Protein AF-A0AA36IZY3-F1 (afdb_monomer)

pLDDT: mean 86.75, std 18.52, range [27.98, 98.81]

Foldseek 3Di:
DDDDDDDDDDDDDDDDDDDDDDDDDDPDDDDDDDPDDDDPDPDPDDDDPPPDDPDPDPDDDQFDWDWAFAFWEQDWGQAQAWKWKFDPVWIDIGGDDRDIDRNYCVRVNYRDPPDTMTMIYTDRDPPQPDWDWWFFWFAQDKGFELAWKWKFDPVDTDIDDDPDSGDIDGRYCVSPYRDPPQRLIGMIYTDRCPDPQVLQFFLLGDPDRDDFLWFLVVLVVCLPVDPLSVLLNLLLVLLQDPCPVPDFAFDPLADDSVLSRLLRTKHWRPLCVVLCVVQDDPSAHAEEEFEEDEADEAPDLLLLLLLLALVQCQLAHPAAYEYEYQGTGRYPSQRCVVRVRYIYMYGHQRRSNHDADRQLCQLSRVSNVRYQKYWYDYSNKHFFHPLNVLRVLQVVQADLVQLAWAFAADLDAPVRQQLDQDVPAGQHPVRHRFCLSVQADDPNDGDFQAHQGDLGTIHGSSNSSLSSVLSSQQNSQGWDPDDDSGHIDRSVSQRHSSSSSRSSCRVVNNRAYAHAAEAEALCVCVVQLVDFQDDDLDDPDDDSHDADVPHRNQTGKYFPTMYGPNSRSVSSVVSSVSSSVCVVVVGTYARIDGNSDHDVDPVRVCVVVVRRDHDD

Secondary structure (DSSP, 8-state):
-----------------------PPP-------------------PPPPP--PPPPPPPPPPPPEEEEEEEETTSEE--SS-EEEEETTEEEEE---SS-EE-SHHHH--SSTTS--EEEEEEE----TT-EEEEEEETTSEEE-SS-EEEEETTEEEEE--SSTT-EEE-SGGG--SSTT-TT-EEEEEE-TTSGGGGGB-GGGSSSPPPPSB-HHHHHHHTTT-HHHHHHHHHHHHHH-S--TTSPPPPTTPPPHHHHHHHT-EEE-GGGHHHHHHH-BTTBEEEEEEEEE----TTSHHHHHHHHHHHHHHHH-SS-EEEEE-SSB--TT--TTT-TTEEEEEEPPPPTTS---GGGHHHHHHHHS-EEEEEEE-TT-EE-TTTTHHHHHHHHH-SSSS-S-BPBBPSS-TTTSTTS--TT-PBPTTSSB-GGGGGTEETTEE--SS--B-S--EEEGGGHHHHHHHHHHHHTT-EEPPBTTBPPEEGGG--SHHHHHHHHHHHTT----B-EEEESSGGGHHHHHHS-SS-----SS--SS--BTTTBTT---EEEEEES----HHHHHHHHHHHHHHHHTT----SEEETTEEESSHHHHHHH-TT--SB-

Radius of gyration: 32.07 Å; Cα contacts (8 Å, |Δi|>4): 1177; chains: 1; bounding box: 118×61×109 Å

Organism: NCBI:txid2562239

Mean predicted aligned error: 10.32 Å

Nearest PDB structures (foldseek):
  2y7a-assembly1_A  TM=5.358E-01  e=1.241E-04  Homo sapiens
  6ts2-assembly1_A  TM=5.346E-01  e=2.634E-03  Thermochaetoides thermophila DSM 1495
  5vcm-assembly1_A  TM=4.327E-01  e=1.084E-02  Homo sapiens
  5vcm-assembly2_B  TM=4.424E-01  e=1.908E-02  Homo sapiens
  4g09-assembly1_A-2  TM=2.928E-01  e=1.866E+00  Brucella suis 1330

Solvent-accessible surface area (backbone atoms only — not comparable to full-atom values): 34831 Å² total; per-residue (Å²): 133,88,85,86,90,84,89,81,88,88,79,90,91,88,87,88,81,88,83,89,79,92,75,84,80,81,85,77,82,77,75,90,78,82,78,78,79,75,81,80,74,82,77,79,80,73,78,79,77,80,85,72,77,77,75,79,78,77,77,81,77,78,64,64,71,45,75,43,88,58,24,52,60,76,36,66,28,84,36,89,32,37,36,34,40,23,42,101,92,40,69,48,79,41,78,57,53,101,60,68,42,63,32,34,50,90,77,70,48,68,77,48,82,97,56,85,37,35,28,24,24,35,39,74,45,78,67,67,86,70,60,42,76,24,57,28,22,50,60,77,31,51,27,74,42,80,48,54,33,34,39,22,43,101,88,38,72,38,83,45,81,62,98,38,71,86,31,70,39,74,30,41,64,88,79,57,67,66,52,80,94,54,83,37,33,28,27,29,29,38,41,48,77,85,41,80,68,43,77,46,41,30,51,52,41,46,93,81,48,73,83,59,74,34,32,54,67,60,36,60,76,34,25,87,78,41,74,57,35,33,29,48,26,62,12,45,41,74,34,56,46,88,71,66,87,88,57,74,69,66,33,98,71,35,62,53,58,68,57,36,31,50,60,50,28,26,26,70,35,78,82,20,51,69,38,42,66,72,65,39,54,99,78,30,32,72,52,30,38,38,28,43,44,58,53,30,47,58,91,35,73,62,32,46,15,33,45,42,23,58,50,25,36,70,73,35,37,96,54,36,38,38,38,31,32,37,24,27,42,69,32,71,85,72,37,38,85,83,35,71,46,41,33,45,31,21,27,46,57,79,63,45,92,51,94,71,58,72,59,50,43,52,49,46,32,66,68,63,64,38,46,44,27,36,39,43,43,62,44,35,22,34,49,29,72,66,40,60,54,54,55,60,50,26,58,74,65,32,36,85,94,38,36,52,60,35,26,21,45,41,63,70,50,77,88,71,41,43,68,46,68,46,102,82,54,16,43,39,94,84,72,46,82,29,70,70,46,62,33,41,33,56,97,77,47,67,71,68,56,58,72,69,36,39,77,48,35,29,26,27,33,54,18,34,36,50,46,28,50,56,50,37,36,34,49,27,24,19,58,47,69,64,50,101,87,25,54,62,42,54,39,56,65,47,70,46,43,41,55,46,54,45,54,47,37,43,76,70,62,41,68,71,41,30,28,25,36,57,37,72,39,54,71,60,50,52,60,51,72,73,40,66,62,68,94,60,74,70,59,88,72,80,64,87,35,66,62,34,83,85,74,29,63,86,21,54,44,40,27,57,27,26,29,26,72,29,74,48,40,71,60,46,48,52,51,51,52,51,49,54,52,30,53,76,69,66,46,49,38,38,47,31,36,48,95,43,30,67,25,76,41,43,66,60,42,37,74,80,42,73,79,60,75,54,48,106

Structure (mmCIF, N/CA/C/O backbone):
data_AF-A0AA36IZY3-F1
#
_entry.id   AF-A0AA36IZY3-F1
#
loop_
_atom_site.group_PDB
_atom_site.id
_atom_site.type_symbol
_atom_site.label_atom_id
_atom_site.label_alt_id
_atom_site.label_comp_id
_atom_site.label_asym_id
_atom_site.label_entity_id
_atom_site.label_seq_id
_atom_site.pdbx_PDB_ins_code
_atom_site.Cartn_x
_atom_site.Cartn_y
_atom_site.Cartn_z
_atom_site.occupancy
_atom_site.B_iso_or_equiv
_atom_site.auth_seq_id
_atom_site.auth_comp_id
_atom_site.auth_asym_id
_atom_site.auth_atom_id
_atom_site.pdbx_PDB_model_num
ATOM 1 N N . MET A 1 1 ? -37.570 -17.753 52.631 1.00 32.56 1 MET A N 1
ATOM 2 C CA . MET A 1 1 ? -38.985 -18.133 52.827 1.00 32.56 1 MET A CA 1
ATOM 3 C C . MET A 1 1 ? -39.736 -17.759 51.558 1.00 32.56 1 MET A C 1
ATOM 5 O O . MET A 1 1 ? -39.626 -16.605 51.187 1.00 32.56 1 MET A O 1
ATOM 9 N N . HIS A 1 2 ? -40.329 -18.775 50.909 1.00 34.66 2 HIS A N 1
ATOM 10 C CA . HIS A 1 2 ? -41.300 -18.849 49.785 1.00 34.66 2 HIS A CA 1
ATOM 11 C C . HIS A 1 2 ? -41.412 -17.683 48.776 1.00 34.66 2 HIS A C 1
ATOM 13 O O . HIS A 1 2 ? -41.509 -16.536 49.172 1.00 34.66 2 HIS A O 1
ATOM 19 N N . GLY A 1 3 ? -41.505 -17.882 47.460 1.00 31.50 3 GLY A N 1
ATOM 20 C CA . GLY A 1 3 ? -41.723 -19.072 46.635 1.00 31.50 3 GLY A CA 1
ATOM 21 C C . GLY A 1 3 ? -41.635 -18.679 45.148 1.00 31.50 3 GLY A C 1
ATOM 22 O O . GLY A 1 3 ? -41.708 -17.499 44.813 1.00 31.50 3 GLY A O 1
ATOM 23 N N . ALA A 1 4 ? -41.387 -19.679 44.304 1.00 38.06 4 ALA A N 1
ATOM 24 C CA . ALA A 1 4 ? -41.045 -19.594 42.886 1.00 38.06 4 ALA A CA 1
ATOM 25 C C . ALA A 1 4 ? -42.257 -19.839 41.956 1.00 38.06 4 ALA A C 1
ATOM 27 O O . ALA A 1 4 ? -43.365 -20.030 42.445 1.00 38.06 4 ALA A O 1
ATOM 28 N N . GLU A 1 5 ? -41.955 -19.923 40.648 1.00 40.19 5 GLU A N 1
ATOM 29 C CA . GLU A 1 5 ? -42.791 -20.208 39.455 1.00 40.19 5 GLU A CA 1
ATOM 30 C C . GLU A 1 5 ? -43.293 -18.946 38.729 1.00 40.19 5 GLU A C 1
ATOM 32 O O . GLU A 1 5 ? -43.917 -18.082 39.325 1.00 40.19 5 GLU A O 1
ATOM 37 N N . GLY A 1 6 ? -43.073 -18.719 37.431 1.00 30.42 6 GLY A N 1
ATOM 38 C CA . GLY A 1 6 ? -42.429 -19.466 36.347 1.00 30.42 6 GLY A CA 1
ATOM 39 C C . GLY A 1 6 ? -42.952 -18.887 35.022 1.00 30.42 6 GLY A C 1
ATOM 40 O O . GLY A 1 6 ? -44.122 -18.531 34.968 1.00 30.42 6 GLY A O 1
ATOM 41 N N . LEU A 1 7 ? -42.133 -18.754 33.969 1.00 28.80 7 LEU A N 1
ATOM 42 C CA . LEU A 1 7 ? -42.633 -18.637 32.586 1.00 28.80 7 LEU A CA 1
ATOM 43 C C . LEU A 1 7 ? -41.506 -18.806 31.557 1.00 28.80 7 LEU A C 1
ATOM 45 O O . LEU A 1 7 ? -40.655 -17.939 31.370 1.00 28.80 7 LEU A O 1
ATOM 49 N N . ALA A 1 8 ? -41.555 -19.950 30.881 1.00 32.12 8 ALA A N 1
ATOM 50 C CA . ALA A 1 8 ? -40.883 -20.261 29.631 1.00 32.12 8 ALA A CA 1
ATOM 51 C C . ALA A 1 8 ? -41.954 -20.700 28.611 1.00 32.12 8 ALA A C 1
ATOM 53 O O . ALA A 1 8 ? -42.973 -21.264 29.002 1.00 32.12 8 ALA A O 1
ATOM 54 N N . LEU A 1 9 ? -41.655 -20.485 27.324 1.00 29.56 9 LEU A N 1
ATOM 55 C CA . LEU A 1 9 ? -42.367 -20.914 26.107 1.00 29.56 9 LEU A CA 1
ATOM 56 C C . LEU A 1 9 ? -43.697 -20.222 25.744 1.00 29.56 9 LEU A C 1
ATOM 58 O O . LEU A 1 9 ? -44.742 -20.471 26.336 1.00 29.56 9 LEU A O 1
ATOM 62 N N . LEU A 1 10 ? -43.686 -19.531 24.597 1.00 27.98 10 LEU A N 1
ATOM 63 C CA . LEU A 1 10 ? -44.820 -19.545 23.672 1.00 27.98 10 LEU A CA 1
ATOM 64 C C . LEU A 1 10 ? -44.314 -19.622 22.222 1.00 27.98 10 LEU A C 1
ATOM 66 O O . LEU A 1 10 ? -43.782 -18.661 21.674 1.00 27.98 10 LEU A O 1
ATOM 70 N N . ALA A 1 11 ? -44.485 -20.802 21.630 1.00 30.34 11 ALA A N 1
ATOM 71 C CA . ALA A 1 11 ? -44.342 -21.081 20.210 1.00 30.34 11 ALA A CA 1
ATOM 72 C C . ALA A 1 11 ? -45.729 -21.387 19.614 1.00 30.34 11 ALA A C 1
ATOM 74 O O . ALA A 1 11 ? -46.577 -21.964 20.290 1.00 30.34 11 ALA A O 1
ATOM 75 N N . LEU A 1 12 ? -45.884 -21.042 18.331 1.00 29.19 12 LEU A N 1
ATOM 76 C CA . LEU A 1 12 ? -46.854 -21.543 17.344 1.00 29.19 12 LEU A CA 1
ATOM 77 C C . LEU A 1 12 ? -48.366 -21.425 17.630 1.00 29.19 12 LEU A C 1
ATOM 79 O O . LEU A 1 12 ? -48.932 -22.192 18.402 1.00 29.19 12 LEU A O 1
ATOM 83 N N . LYS A 1 13 ? -49.049 -20.605 16.812 1.00 28.83 13 LYS A N 1
ATOM 84 C CA . LYS A 1 13 ? -50.426 -20.838 16.321 1.00 28.83 13 LYS A CA 1
ATOM 85 C C . LYS A 1 13 ? -50.735 -19.948 15.108 1.00 28.83 13 LYS A C 1
ATOM 87 O O . LYS A 1 13 ? -51.066 -18.795 15.323 1.00 28.83 13 LYS A O 1
ATOM 92 N N . ILE A 1 14 ? -50.666 -20.502 13.893 1.00 31.72 14 ILE A N 1
ATOM 93 C CA . ILE A 1 14 ? -51.612 -20.402 12.747 1.00 31.72 14 ILE A CA 1
ATOM 94 C C . ILE A 1 14 ? -51.189 -21.582 11.842 1.00 31.72 14 ILE A C 1
ATOM 96 O O . ILE A 1 14 ? -50.009 -21.697 11.548 1.00 31.72 14 ILE A O 1
ATOM 100 N N . GLY A 1 15 ? -51.969 -22.567 11.406 1.00 29.05 15 GLY A N 1
ATOM 101 C CA . GLY A 1 15 ? -53.407 -22.767 11.282 1.00 29.05 15 GLY A CA 1
ATOM 102 C C . GLY A 1 15 ? -53.588 -23.580 9.992 1.00 29.05 15 GLY A C 1
ATOM 103 O O . GLY A 1 15 ? -53.583 -23.007 8.910 1.00 29.05 15 GLY A O 1
ATOM 104 N N . LEU A 1 16 ? -53.646 -24.912 10.105 1.00 30.42 16 LEU A N 1
ATOM 105 C CA . LEU A 1 16 ? -53.791 -25.863 8.996 1.00 30.42 16 LEU A CA 1
ATOM 106 C C . LEU A 1 16 ? -55.208 -26.454 9.010 1.00 30.42 16 LEU A C 1
ATOM 108 O O . LEU A 1 16 ? -55.591 -27.037 10.022 1.00 30.42 16 LEU A O 1
ATOM 112 N N . ALA A 1 17 ? -55.937 -26.339 7.895 1.00 31.00 17 ALA A N 1
ATOM 113 C CA . ALA A 1 17 ? -56.941 -27.298 7.399 1.00 31.00 17 ALA A CA 1
ATOM 114 C C . ALA A 1 17 ? -57.463 -26.801 6.028 1.00 31.00 17 ALA A C 1
ATOM 116 O O . ALA A 1 17 ? -58.086 -25.748 5.973 1.00 31.00 17 ALA A O 1
ATOM 117 N N . LEU A 1 18 ? -57.049 -27.430 4.911 1.00 34.44 18 LEU A N 1
ATOM 118 C CA . LEU A 1 18 ? -57.791 -28.480 4.156 1.00 34.44 18 LEU A CA 1
ATOM 119 C C . LEU A 1 18 ? -58.788 -27.830 3.156 1.00 34.44 18 LEU A C 1
ATOM 121 O O . LEU A 1 18 ? -59.586 -27.009 3.573 1.00 34.44 18 LEU A O 1
ATOM 125 N N . LEU A 1 19 ? -58.842 -28.086 1.839 1.00 33.34 19 LEU A N 1
ATOM 126 C CA . LEU A 1 19 ? -58.593 -29.278 1.016 1.00 33.34 19 LEU A CA 1
ATOM 127 C C . LEU A 1 19 ? -58.606 -28.904 -0.491 1.00 33.34 19 LEU A C 1
ATOM 129 O O . LEU A 1 19 ? -59.381 -28.045 -0.889 1.00 33.34 19 LEU A O 1
ATOM 133 N N . LEU A 1 20 ? -57.846 -29.674 -1.284 1.00 36.09 20 LEU A N 1
ATOM 134 C CA . LEU A 1 20 ? -58.087 -30.106 -2.679 1.00 36.09 20 LEU A CA 1
ATOM 135 C C . LEU A 1 20 ? -58.171 -29.061 -3.809 1.00 36.09 20 LEU A C 1
ATOM 137 O O . LEU A 1 20 ? -59.083 -28.247 -3.885 1.00 36.09 20 LEU A O 1
ATOM 141 N N . GLY A 1 21 ? -57.283 -29.225 -4.792 1.00 29.73 21 GLY A N 1
ATOM 142 C CA . GLY A 1 21 ? -57.390 -28.579 -6.097 1.00 29.73 21 GLY A CA 1
ATOM 143 C C . GLY A 1 21 ? -56.198 -28.902 -6.987 1.00 29.73 21 GLY A C 1
ATOM 144 O O . GLY A 1 21 ? -55.242 -28.137 -7.044 1.00 29.73 21 GLY A O 1
ATOM 145 N N . GLU A 1 22 ? -56.252 -30.056 -7.653 1.00 43.94 22 GLU A N 1
ATOM 146 C CA . GLU A 1 22 ? -55.430 -30.351 -8.827 1.00 43.94 22 GLU A CA 1
ATOM 147 C C . GLU A 1 22 ? -55.641 -29.267 -9.896 1.00 43.94 22 GLU A C 1
ATOM 149 O O . GLU A 1 22 ? -56.772 -28.868 -10.172 1.00 43.94 22 GLU A O 1
ATOM 154 N N . GLY A 1 23 ? -54.560 -28.798 -10.517 1.00 32.47 23 GLY A N 1
ATOM 155 C CA . GLY A 1 23 ? -54.645 -27.828 -11.604 1.00 32.47 23 GLY A CA 1
ATOM 156 C C . GLY A 1 23 ? -53.273 -27.465 -12.151 1.00 32.47 23 GLY A C 1
ATOM 157 O O . GLY A 1 23 ? -52.650 -26.507 -11.704 1.00 32.47 23 GLY A O 1
ATOM 158 N N . SER A 1 24 ? -52.792 -28.246 -13.119 1.00 41.31 24 SER A N 1
ATOM 159 C CA . SER A 1 24 ? -51.629 -27.899 -13.938 1.00 41.31 24 SER A CA 1
ATOM 160 C C . SER A 1 24 ? -51.824 -26.537 -14.620 1.00 41.31 24 SER A C 1
ATOM 162 O O . SER A 1 24 ? -52.890 -26.310 -15.198 1.00 41.31 24 SER A O 1
ATOM 164 N N . PRO A 1 25 ? -50.816 -25.648 -14.649 1.00 45.28 25 PRO A N 1
ATOM 165 C CA . PRO A 1 25 ? -50.883 -24.472 -15.500 1.00 45.28 25 PRO A CA 1
ATOM 166 C C . PRO A 1 25 ? -50.635 -24.859 -16.973 1.00 45.28 25 PRO A C 1
ATOM 168 O O . PRO A 1 25 ? -49.872 -25.789 -17.261 1.00 45.28 25 PRO A O 1
ATOM 171 N N . PRO A 1 26 ? -51.289 -24.172 -17.925 1.00 42.06 26 PRO A N 1
ATOM 172 C CA . PRO A 1 26 ? -51.249 -24.529 -19.333 1.00 42.06 26 PRO A CA 1
ATOM 173 C C . PRO A 1 26 ? -49.890 -24.198 -19.955 1.00 42.06 26 PRO A C 1
ATOM 175 O O . PRO A 1 26 ? -49.364 -23.097 -19.807 1.00 42.06 26 PRO A O 1
ATOM 178 N N . ARG A 1 27 ? -49.368 -25.153 -20.734 1.00 39.00 27 ARG A N 1
ATOM 179 C CA . ARG A 1 27 ? -48.356 -24.908 -21.767 1.00 39.00 27 ARG A CA 1
ATOM 180 C C . ARG A 1 27 ? -48.914 -23.889 -22.759 1.00 39.00 27 ARG A C 1
ATOM 182 O O . ARG A 1 27 ? -49.730 -24.236 -23.613 1.00 39.00 27 ARG A O 1
ATOM 189 N N . THR A 1 28 ? -48.447 -22.653 -22.678 1.00 36.59 28 THR A N 1
ATOM 190 C CA . THR A 1 28 ? -48.550 -21.703 -23.780 1.00 36.59 28 THR A CA 1
ATOM 191 C C . THR A 1 28 ? -47.592 -22.146 -24.883 1.00 36.59 28 THR A C 1
ATOM 193 O O . THR A 1 28 ? -46.373 -22.147 -24.726 1.00 36.59 28 THR A O 1
ATOM 196 N N . ARG A 1 29 ? -48.173 -22.581 -26.008 1.00 42.25 29 ARG A N 1
ATOM 197 C CA . ARG A 1 29 ? -47.490 -22.663 -27.301 1.00 42.25 29 ARG A CA 1
ATOM 198 C C . ARG A 1 29 ? -47.092 -21.243 -27.692 1.00 42.25 29 ARG A C 1
ATOM 200 O O . ARG A 1 29 ? -47.966 -20.438 -28.004 1.00 42.25 29 ARG A O 1
ATOM 207 N N . LEU A 1 30 ? -45.798 -20.953 -27.656 1.00 38.41 30 LEU A N 1
ATOM 208 C CA . LEU A 1 30 ? -45.226 -19.879 -28.456 1.00 38.41 30 LEU A CA 1
ATOM 209 C C . LEU A 1 30 ? -45.060 -20.419 -29.873 1.00 38.41 30 LEU A C 1
ATOM 211 O O . LEU A 1 30 ? -44.587 -21.539 -30.064 1.00 38.41 30 LEU A O 1
ATOM 215 N N . GLY A 1 31 ? -45.604 -19.649 -30.810 1.00 35.44 31 GLY A N 1
ATOM 216 C CA . GLY A 1 31 ? -45.728 -19.999 -32.208 1.00 35.44 31 GLY A CA 1
ATOM 217 C C . GLY A 1 31 ? -44.387 -20.117 -32.910 1.00 35.44 31 GLY A C 1
ATOM 218 O O . GLY A 1 31 ? -43.380 -19.538 -32.505 1.00 35.44 31 GLY A O 1
ATOM 219 N N . ASP A 1 32 ? -44.448 -20.889 -33.982 1.00 38.97 32 ASP A N 1
ATOM 220 C CA . ASP A 1 32 ? -43.452 -20.997 -35.026 1.00 38.97 32 ASP A CA 1
ATOM 221 C C . ASP A 1 32 ? -43.170 -19.606 -35.624 1.00 38.97 32 ASP A C 1
ATOM 223 O O . ASP A 1 32 ? -43.957 -19.088 -36.415 1.00 38.97 32 ASP A O 1
ATOM 227 N N . GLU A 1 33 ? -42.047 -18.993 -35.242 1.00 37.97 33 GLU A N 1
ATOM 228 C CA . GLU A 1 33 ? -41.393 -17.974 -36.064 1.00 37.97 33 GLU A CA 1
ATOM 229 C C . GLU A 1 33 ? -40.323 -18.654 -36.917 1.00 37.97 33 GLU A C 1
ATOM 231 O O . GLU A 1 33 ? -39.234 -19.036 -36.485 1.00 37.97 33 GLU A O 1
ATOM 236 N N . GLU A 1 34 ? -40.723 -18.840 -38.165 1.00 36.78 34 GLU A N 1
ATOM 237 C CA . GLU A 1 34 ? -39.957 -19.290 -39.308 1.00 36.78 34 GLU A CA 1
ATOM 238 C C . GLU A 1 34 ? -38.817 -18.290 -39.589 1.00 36.78 34 GLU A C 1
ATOM 240 O O . GLU A 1 34 ? -38.981 -17.291 -40.288 1.00 36.78 34 GLU A O 1
ATOM 245 N N . PHE A 1 35 ? -37.631 -18.536 -39.023 1.00 34.84 35 PHE A N 1
ATOM 246 C CA . PHE A 1 35 ? -36.419 -17.818 -39.417 1.00 34.84 35 PHE A CA 1
ATOM 247 C C . PHE A 1 35 ? -35.995 -18.270 -40.818 1.00 34.84 35 PHE A C 1
ATOM 249 O O . PHE A 1 35 ? -35.335 -19.294 -41.004 1.00 34.84 35 PHE A O 1
ATOM 256 N N . ALA A 1 36 ? -36.368 -17.469 -41.816 1.00 34.91 36 ALA A N 1
ATOM 257 C CA . ALA A 1 36 ? -35.835 -17.545 -43.164 1.00 34.91 36 ALA A CA 1
ATOM 258 C C . ALA A 1 36 ? -34.303 -17.385 -43.131 1.00 34.91 36 ALA A C 1
ATOM 260 O O . ALA A 1 36 ? -33.762 -16.313 -42.857 1.00 34.91 36 ALA A O 1
ATOM 261 N N . ILE A 1 37 ? -33.598 -18.477 -43.425 1.00 37.56 37 ILE A N 1
ATOM 262 C CA . ILE A 1 37 ? -32.154 -18.490 -43.654 1.00 37.56 37 ILE A CA 1
ATOM 263 C C . ILE A 1 37 ? -31.890 -17.735 -44.960 1.00 37.56 37 ILE A C 1
ATOM 265 O O . ILE A 1 37 ? -32.163 -18.234 -46.052 1.00 37.56 37 ILE A O 1
ATOM 269 N N . ALA A 1 38 ? -31.354 -16.521 -44.849 1.00 36.66 38 ALA A N 1
ATOM 270 C CA . ALA A 1 38 ? -30.839 -15.778 -45.989 1.00 36.66 38 ALA A CA 1
ATOM 271 C C . ALA A 1 38 ? -29.682 -16.560 -46.655 1.00 36.66 38 ALA A C 1
ATOM 273 O O . ALA A 1 38 ? -28.821 -17.104 -45.953 1.00 36.66 38 ALA A O 1
ATOM 274 N N . PRO A 1 39 ? -29.620 -16.626 -47.997 1.00 38.97 39 PRO A N 1
ATOM 275 C CA . PRO A 1 39 ? -28.558 -17.338 -48.691 1.00 38.97 39 PRO A CA 1
ATOM 276 C C . PRO A 1 39 ? -27.207 -16.659 -48.439 1.00 38.97 39 PRO A C 1
ATOM 278 O O . PRO A 1 39 ? -27.032 -15.462 -48.666 1.00 38.97 39 PRO A O 1
ATOM 281 N N . ARG A 1 40 ? -26.232 -17.457 -47.984 1.00 38.50 40 ARG A N 1
ATOM 282 C CA . ARG A 1 40 ? -24.811 -17.095 -47.920 1.00 38.50 40 ARG A CA 1
ATOM 283 C C . ARG A 1 40 ? -24.369 -16.564 -49.286 1.00 38.50 40 ARG A C 1
ATOM 285 O O . ARG A 1 40 ? -24.248 -17.330 -50.240 1.00 38.50 40 ARG A O 1
ATOM 292 N N . ALA A 1 41 ? -24.092 -15.265 -49.358 1.00 39.41 41 ALA A N 1
ATOM 293 C CA . ALA A 1 41 ? -23.400 -14.671 -50.489 1.00 39.41 41 ALA A CA 1
ATOM 294 C C . ALA A 1 41 ? -22.027 -15.345 -50.642 1.00 39.41 41 ALA A C 1
ATOM 296 O O . ALA A 1 41 ? -21.236 -15.405 -49.696 1.00 39.41 41 ALA A O 1
ATOM 297 N N . ALA A 1 42 ? -21.772 -15.885 -51.834 1.00 42.44 42 ALA A N 1
ATOM 298 C CA . ALA A 1 42 ? -20.493 -16.458 -52.211 1.00 42.44 42 ALA A CA 1
ATOM 299 C C . ALA A 1 42 ? -19.402 -15.389 -52.069 1.00 42.44 42 ALA A C 1
ATOM 301 O O . ALA A 1 42 ? -19.410 -14.361 -52.746 1.00 42.44 42 ALA A O 1
ATOM 302 N N . ARG A 1 43 ? -18.474 -15.633 -51.142 1.00 40.19 43 ARG A N 1
ATOM 303 C CA . ARG A 1 43 ? -17.297 -14.800 -50.915 1.00 40.19 43 ARG A CA 1
ATOM 304 C C . ARG A 1 43 ? -16.392 -14.964 -52.136 1.00 40.19 43 ARG A C 1
ATOM 306 O O . ARG A 1 43 ? -15.826 -16.036 -52.337 1.00 40.19 43 ARG A O 1
ATOM 313 N N . ALA A 1 44 ? -16.306 -13.925 -52.962 1.00 43.47 44 ALA A N 1
ATOM 314 C CA . ALA A 1 44 ? -15.347 -13.859 -54.053 1.00 43.47 44 ALA A CA 1
ATOM 315 C C . ALA A 1 44 ? -13.935 -14.049 -53.480 1.00 43.47 44 ALA A C 1
ATOM 317 O O . ALA A 1 44 ? -13.510 -13.324 -52.579 1.00 43.47 44 ALA A O 1
ATOM 318 N N . THR A 1 45 ? -13.242 -15.070 -53.972 1.00 43.81 45 THR A N 1
ATOM 319 C CA . THR A 1 45 ? -11.834 -15.341 -53.693 1.00 43.81 45 THR A CA 1
ATOM 320 C C . THR A 1 45 ? -11.000 -14.161 -54.173 1.00 43.81 45 THR A C 1
ATOM 322 O O . THR A 1 45 ? -10.925 -13.899 -55.373 1.00 43.81 45 THR A O 1
ATOM 325 N N . ALA A 1 46 ? -10.400 -13.441 -53.225 1.00 44.88 46 ALA A N 1
ATOM 326 C CA . ALA A 1 46 ? -9.372 -12.456 -53.517 1.00 44.88 46 ALA A CA 1
ATOM 327 C C . ALA A 1 46 ? -8.172 -13.155 -54.190 1.00 44.88 46 ALA A C 1
ATOM 329 O O . ALA A 1 46 ? -7.845 -14.284 -53.806 1.00 44.88 46 ALA A O 1
ATOM 330 N N . PRO A 1 47 ? -7.533 -12.525 -55.191 1.00 52.72 47 PRO A N 1
ATOM 331 C CA . PRO A 1 47 ? -6.330 -13.060 -55.813 1.00 52.72 47 PRO A CA 1
ATOM 332 C C . PRO A 1 47 ? -5.227 -13.224 -54.764 1.00 52.72 47 PRO A C 1
ATOM 334 O O . PRO A 1 47 ? -5.069 -12.383 -53.876 1.00 52.72 47 PRO A O 1
ATOM 337 N N . ALA A 1 48 ? -4.501 -14.339 -54.858 1.00 47.41 48 ALA A N 1
ATOM 338 C CA . ALA A 1 48 ? -3.361 -14.625 -54.002 1.00 47.41 48 ALA A CA 1
ATOM 339 C C . ALA A 1 48 ? -2.346 -13.469 -54.096 1.00 47.41 48 ALA A C 1
ATOM 341 O O . ALA A 1 48 ? -2.035 -13.048 -55.212 1.00 47.41 48 ALA A O 1
ATOM 342 N N . PRO A 1 49 ? -1.856 -12.933 -52.964 1.00 50.91 49 PRO A N 1
ATOM 343 C CA . PRO A 1 49 ? -0.804 -11.929 -52.987 1.00 50.91 49 PRO A CA 1
ATOM 344 C C . PRO A 1 49 ? 0.455 -12.546 -53.598 1.00 50.91 49 PRO A C 1
ATOM 346 O O . PRO A 1 49 ? 0.867 -13.638 -53.200 1.00 50.91 49 PRO A O 1
ATOM 349 N N . ASP A 1 50 ? 1.039 -11.846 -54.571 1.00 50.44 50 ASP A N 1
ATOM 350 C CA . ASP A 1 50 ? 2.336 -12.190 -55.143 1.00 50.44 50 ASP A CA 1
ATOM 351 C C . ASP A 1 50 ? 3.352 -12.388 -54.011 1.00 50.44 50 ASP A C 1
ATOM 353 O O . ASP A 1 50 ? 3.527 -11.528 -53.142 1.00 50.44 50 ASP A O 1
ATOM 357 N N . LEU A 1 51 ? 3.995 -13.557 -54.010 1.00 44.88 51 LEU A N 1
ATOM 358 C CA . LEU A 1 51 ? 5.089 -13.892 -53.109 1.00 44.88 51 LEU A CA 1
ATOM 359 C C . LEU A 1 51 ? 6.275 -12.981 -53.439 1.00 44.88 51 LEU A C 1
ATOM 361 O O . LEU A 1 51 ? 7.092 -13.288 -54.304 1.00 44.88 51 LEU A O 1
ATOM 365 N N . VAL A 1 52 ? 6.349 -11.838 -52.760 1.00 53.59 52 VAL A N 1
ATOM 366 C CA . VAL A 1 52 ? 7.545 -10.998 -52.731 1.00 53.59 52 VAL A CA 1
ATOM 367 C C . VAL A 1 52 ? 8.629 -11.794 -52.007 1.00 53.59 52 VAL A C 1
ATOM 369 O O . VAL A 1 52 ? 8.472 -12.123 -50.830 1.00 53.59 52 VAL A O 1
ATOM 372 N N . GLU A 1 53 ? 9.704 -12.139 -52.720 1.00 54.62 53 GLU A N 1
ATOM 373 C CA . GLU A 1 53 ? 10.898 -12.742 -52.123 1.00 54.62 53 GLU A CA 1
ATOM 374 C C . GLU A 1 53 ? 11.355 -11.890 -50.925 1.00 54.62 53 GLU A C 1
ATOM 376 O O . GLU A 1 53 ? 11.509 -10.670 -51.067 1.00 54.62 53 GLU A O 1
ATOM 381 N N . PRO A 1 54 ? 11.550 -12.491 -49.736 1.00 55.53 54 PRO A N 1
ATOM 382 C CA . PRO A 1 54 ? 12.004 -11.755 -48.570 1.00 55.53 54 PRO A CA 1
ATOM 383 C C . PRO A 1 54 ? 13.365 -11.129 -48.873 1.00 55.53 54 PRO A C 1
ATOM 385 O O . PRO A 1 54 ? 14.286 -11.803 -49.337 1.00 55.53 54 PRO A O 1
ATOM 388 N N . ALA A 1 55 ? 13.481 -9.825 -48.611 1.00 58.66 55 ALA A N 1
ATOM 389 C CA . ALA A 1 55 ? 14.744 -9.112 -48.723 1.00 58.66 55 ALA A CA 1
ATOM 390 C C . ALA A 1 55 ? 15.840 -9.867 -47.941 1.00 58.66 55 ALA A C 1
ATOM 392 O O . ALA A 1 55 ? 15.559 -10.370 -46.847 1.00 58.66 55 ALA A O 1
ATOM 393 N N . PRO A 1 56 ? 17.072 -9.967 -48.478 1.00 62.53 56 PRO A N 1
ATOM 394 C CA . PRO A 1 56 ? 18.162 -10.661 -47.807 1.00 62.53 56 PRO A CA 1
ATOM 395 C C . PRO A 1 56 ? 18.345 -10.088 -46.401 1.00 62.53 56 PRO A C 1
ATOM 397 O O . PRO A 1 56 ? 18.390 -8.868 -46.224 1.00 62.53 56 PRO A O 1
ATOM 400 N N . ALA A 1 57 ? 18.410 -10.979 -45.408 1.00 53.34 57 ALA A N 1
ATOM 401 C CA . ALA A 1 57 ? 18.588 -10.596 -44.017 1.00 53.34 57 ALA A CA 1
ATOM 402 C C . ALA A 1 57 ? 19.804 -9.657 -43.894 1.00 53.34 57 ALA A C 1
ATOM 404 O O . ALA A 1 57 ? 20.850 -9.943 -44.489 1.00 53.34 57 ALA A O 1
ATOM 405 N N . PRO A 1 58 ? 19.685 -8.530 -43.168 1.00 59.94 58 PRO A N 1
ATOM 406 C CA . PRO A 1 58 ? 20.813 -7.637 -42.954 1.00 59.94 58 PRO A CA 1
ATOM 407 C C . PRO A 1 58 ? 21.969 -8.425 -42.330 1.00 59.94 58 PRO A C 1
ATOM 409 O O . PRO A 1 58 ? 21.754 -9.259 -41.449 1.00 59.94 58 PRO A O 1
ATOM 412 N N . ALA A 1 59 ? 23.189 -8.176 -42.813 1.00 56.78 59 ALA A N 1
ATOM 413 C CA . ALA A 1 59 ? 24.388 -8.798 -42.265 1.00 56.78 59 ALA A CA 1
ATOM 414 C C . ALA A 1 59 ? 24.428 -8.589 -40.736 1.00 56.78 59 ALA A C 1
ATOM 416 O O . ALA A 1 59 ? 24.105 -7.486 -40.280 1.00 56.78 59 ALA A O 1
ATOM 417 N N . PRO A 1 60 ? 24.788 -9.619 -39.945 1.00 62.97 60 PRO A N 1
ATOM 418 C CA . PRO A 1 60 ? 24.794 -9.519 -38.492 1.00 62.97 60 PRO A CA 1
ATOM 419 C C . PRO A 1 60 ? 25.689 -8.354 -38.064 1.00 62.97 60 PRO A C 1
ATOM 421 O O . PRO A 1 60 ? 26.850 -8.265 -38.469 1.00 62.97 60 PRO A O 1
ATOM 424 N N . ALA A 1 61 ? 25.130 -7.434 -37.280 1.00 62.91 61 ALA A N 1
ATOM 425 C CA . ALA A 1 61 ? 25.898 -6.347 -36.693 1.00 62.91 61 ALA A CA 1
ATOM 426 C C . ALA A 1 61 ? 26.996 -6.945 -35.798 1.00 62.91 61 ALA A C 1
ATOM 428 O O . ALA A 1 61 ? 26.722 -7.846 -35.005 1.00 62.91 61 ALA A O 1
ATOM 429 N N . LEU A 1 62 ? 28.236 -6.468 -35.944 1.00 69.00 62 LEU A N 1
ATOM 430 C CA . LEU A 1 62 ? 29.357 -6.893 -35.102 1.00 69.00 62 LEU A CA 1
ATOM 431 C C . LEU A 1 62 ? 29.019 -6.637 -33.627 1.00 69.00 62 LEU A C 1
ATOM 433 O O . LEU A 1 62 ? 28.530 -5.557 -33.287 1.00 69.00 62 LEU A O 1
ATOM 437 N N . ALA A 1 63 ? 29.271 -7.627 -32.766 1.00 69.75 63 ALA A N 1
ATOM 438 C CA . ALA A 1 63 ? 29.017 -7.505 -31.337 1.00 69.75 63 ALA A CA 1
ATOM 439 C C . ALA A 1 63 ? 29.825 -6.328 -30.741 1.00 69.75 63 ALA A C 1
ATOM 441 O O . ALA A 1 63 ? 30.996 -6.156 -31.094 1.00 69.75 63 ALA A O 1
ATOM 442 N N . PRO A 1 64 ? 29.230 -5.496 -29.867 1.00 76.31 64 PRO A N 1
ATOM 443 C CA . PRO A 1 64 ? 29.952 -4.480 -29.117 1.00 76.31 64 PRO A CA 1
ATOM 444 C C . PRO A 1 64 ? 31.055 -5.126 -28.272 1.00 76.31 64 PRO A C 1
ATOM 446 O O . PRO A 1 64 ? 30.840 -6.115 -27.573 1.00 76.31 64 PRO A O 1
ATOM 449 N N . LEU A 1 65 ? 32.243 -4.538 -28.344 1.00 86.81 65 LEU A N 1
ATOM 450 C CA . LEU A 1 65 ? 33.428 -4.979 -27.618 1.00 86.81 65 LEU A CA 1
ATOM 451 C C . LEU A 1 65 ? 33.518 -4.216 -26.289 1.00 86.81 65 LEU A C 1
ATOM 453 O O . LEU A 1 65 ? 33.302 -2.999 -26.263 1.00 86.81 65 LEU A O 1
ATOM 457 N N . THR A 1 66 ? 33.835 -4.904 -25.190 1.00 90.56 66 THR A N 1
ATOM 458 C CA . THR A 1 66 ? 34.135 -4.261 -23.897 1.00 90.56 66 THR A CA 1
ATOM 459 C C . THR A 1 66 ? 35.492 -4.708 -23.373 1.00 90.56 66 THR A C 1
ATOM 461 O O . THR A 1 66 ? 36.029 -5.728 -23.794 1.00 90.56 66 THR A O 1
ATOM 464 N N . TRP A 1 67 ? 36.066 -3.902 -22.480 1.00 94.69 67 TRP A N 1
ATOM 465 C CA . TRP A 1 67 ? 37.340 -4.196 -21.836 1.00 94.69 67 TRP A CA 1
ATOM 466 C C . TRP A 1 67 ? 37.083 -4.794 -20.454 1.00 94.69 67 TRP A C 1
ATOM 468 O O . TRP A 1 67 ? 36.491 -4.123 -19.606 1.00 94.69 67 TRP A O 1
ATOM 478 N N . GLN A 1 68 ? 37.511 -6.035 -20.231 1.00 93.44 68 GLN A N 1
ATOM 479 C CA . GLN A 1 68 ? 37.400 -6.718 -18.942 1.00 93.44 68 GLN A CA 1
ATOM 480 C C . GLN A 1 68 ? 38.761 -6.847 -18.270 1.00 93.44 68 GLN A C 1
ATOM 482 O O . GLN A 1 68 ? 39.749 -7.166 -18.930 1.00 93.44 68 GLN A O 1
ATOM 487 N N . LEU A 1 69 ? 38.811 -6.624 -16.951 1.00 95.81 69 LEU A N 1
ATOM 488 C CA . LEU A 1 69 ? 40.016 -6.857 -16.156 1.00 95.81 69 LEU A CA 1
ATOM 489 C C . LEU A 1 69 ? 40.452 -8.312 -16.292 1.00 95.81 69 LEU A C 1
ATOM 491 O O . LEU A 1 69 ? 39.721 -9.221 -15.914 1.00 95.81 69 LEU A O 1
ATOM 495 N N . CYS A 1 70 ? 41.667 -8.500 -16.788 1.00 96.56 70 CYS A N 1
ATOM 496 C CA . CYS A 1 70 ? 42.241 -9.814 -17.007 1.00 96.56 70 CYS A CA 1
ATOM 497 C C . CYS A 1 70 ? 43.322 -10.134 -15.973 1.00 96.56 70 CYS A C 1
ATOM 499 O O . CYS A 1 70 ? 43.326 -11.221 -15.402 1.00 96.56 70 CYS A O 1
ATOM 501 N N . ALA A 1 71 ? 44.228 -9.187 -15.703 1.00 97.25 71 ALA A N 1
ATOM 502 C CA . ALA A 1 71 ? 45.311 -9.395 -14.746 1.00 97.25 71 ALA A CA 1
ATOM 503 C C . ALA A 1 71 ? 45.829 -8.079 -14.144 1.00 97.25 71 ALA A C 1
ATOM 505 O O . ALA A 1 71 ? 45.861 -7.037 -14.809 1.00 97.25 71 ALA A O 1
ATOM 506 N N . GLU A 1 72 ? 46.276 -8.141 -12.890 1.00 97.62 72 GLU A N 1
ATOM 507 C CA . GLU A 1 72 ? 46.977 -7.039 -12.227 1.00 97.62 72 GLU A CA 1
ATOM 508 C C . GLU A 1 72 ? 48.440 -6.938 -12.697 1.00 97.62 72 GLU A C 1
ATOM 510 O O . GLU A 1 72 ? 48.975 -7.802 -13.398 1.00 97.62 72 GLU A O 1
ATOM 515 N N . GLN A 1 73 ? 49.120 -5.862 -12.304 1.00 96.81 73 GLN A N 1
ATOM 516 C CA . GLN A 1 73 ? 50.536 -5.678 -12.598 1.00 96.81 73 GLN A CA 1
ATOM 517 C C . GLN A 1 73 ? 51.396 -6.849 -12.077 1.00 96.81 73 GLN A C 1
ATOM 519 O O . GLN A 1 73 ? 51.243 -7.301 -10.945 1.00 96.81 73 GLN A O 1
ATOM 524 N N . PHE A 1 74 ? 52.347 -7.292 -12.904 1.00 97.12 74 PHE A N 1
ATOM 525 C CA . PHE A 1 74 ? 53.235 -8.452 -12.727 1.00 97.12 74 PHE A CA 1
ATOM 526 C C . PHE A 1 74 ? 52.568 -9.832 -12.811 1.00 97.12 74 PHE A C 1
ATOM 528 O O . PHE A 1 74 ? 53.209 -10.837 -12.501 1.00 97.12 74 PHE A O 1
ATOM 535 N N . GLN A 1 75 ? 51.314 -9.905 -13.248 1.00 98.00 75 GLN A N 1
ATOM 536 C CA . GLN A 1 75 ? 50.641 -11.166 -13.563 1.00 98.00 75 GLN A CA 1
ATOM 537 C C . GLN A 1 75 ? 50.661 -11.440 -15.074 1.00 98.00 75 GLN A C 1
ATOM 539 O O . GLN A 1 75 ? 51.214 -10.664 -15.855 1.00 98.00 75 GLN A O 1
ATOM 544 N N . SER A 1 76 ? 50.090 -12.568 -15.494 1.00 97.44 76 SER A N 1
ATOM 545 C CA . SER A 1 76 ? 49.938 -12.908 -16.907 1.00 97.44 76 SER A CA 1
ATOM 546 C C . SER A 1 76 ? 48.465 -12.952 -17.293 1.00 97.44 76 SER A C 1
ATOM 548 O O . SER A 1 76 ? 47.636 -13.382 -16.496 1.00 97.44 76 SER A O 1
ATOM 550 N N . CYS A 1 77 ? 48.158 -12.490 -18.501 1.00 96.88 77 CYS A N 1
ATOM 551 C CA . CYS A 1 77 ? 46.809 -12.331 -19.013 1.00 96.88 77 CYS A CA 1
ATOM 552 C C . CYS A 1 77 ? 46.633 -13.060 -20.352 1.00 96.88 77 CYS A C 1
ATOM 554 O O . CYS A 1 77 ? 47.382 -12.813 -21.297 1.00 96.88 77 CYS A O 1
ATOM 556 N N . GLU A 1 78 ? 45.629 -13.925 -20.462 1.00 96.50 78 GLU A N 1
ATOM 557 C CA . GLU A 1 78 ? 45.285 -14.622 -21.704 1.00 96.50 78 GLU A CA 1
ATOM 558 C C . GLU A 1 78 ? 44.111 -13.911 -22.392 1.00 96.50 78 GLU A C 1
ATOM 560 O O . GLU A 1 78 ? 42.982 -13.990 -21.921 1.00 96.50 78 GLU A O 1
ATOM 565 N N . CYS A 1 79 ? 44.373 -13.214 -23.507 1.00 92.94 79 CYS A N 1
ATOM 566 C CA . CYS A 1 79 ? 43.340 -12.524 -24.290 1.00 92.94 79 CYS A CA 1
ATOM 567 C C . CYS A 1 79 ? 43.186 -13.150 -25.676 1.00 92.94 79 CYS A C 1
ATOM 569 O O . CYS A 1 79 ? 44.154 -13.215 -26.434 1.00 92.94 79 CYS A O 1
ATOM 571 N N . ALA A 1 80 ? 41.956 -13.511 -26.048 1.00 90.94 80 ALA A N 1
ATOM 572 C CA . ALA A 1 80 ? 41.626 -13.876 -27.428 1.00 90.94 80 ALA A CA 1
ATOM 573 C C . ALA A 1 80 ? 41.479 -12.644 -28.347 1.00 90.94 80 ALA A C 1
ATOM 575 O O . ALA A 1 80 ? 41.724 -12.737 -29.550 1.00 90.94 80 ALA A O 1
ATOM 576 N N . GLY A 1 81 ? 41.077 -11.496 -27.787 1.00 91.69 81 GLY A N 1
ATOM 577 C CA . GLY A 1 81 ? 40.964 -10.215 -28.487 1.00 91.69 81 GLY A CA 1
ATOM 578 C C . GLY A 1 81 ? 42.156 -9.285 -28.255 1.00 91.69 81 GLY A C 1
ATOM 579 O O . GLY A 1 81 ? 43.244 -9.714 -27.859 1.00 91.69 81 GLY A O 1
ATOM 580 N N . ARG A 1 82 ? 41.966 -7.987 -28.530 1.00 96.44 82 ARG A N 1
ATOM 581 C CA . ARG A 1 82 ? 42.977 -6.964 -28.220 1.00 96.44 82 ARG A CA 1
ATOM 582 C C . ARG A 1 82 ? 43.191 -6.901 -26.711 1.00 96.44 82 ARG A C 1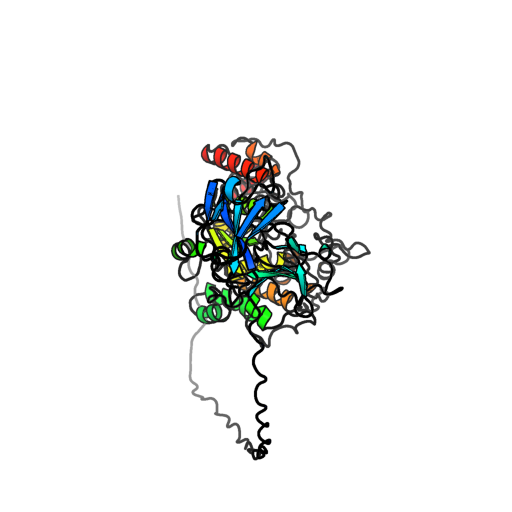
ATOM 584 O O . ARG A 1 82 ? 42.306 -7.239 -25.938 1.00 96.44 82 ARG A O 1
ATOM 591 N N . MET A 1 83 ? 44.354 -6.444 -26.274 1.00 97.31 83 MET A N 1
ATOM 592 C CA . MET A 1 83 ? 44.650 -6.223 -24.856 1.00 97.31 83 MET A CA 1
ATOM 593 C C . MET A 1 83 ? 44.965 -4.747 -24.644 1.00 97.31 83 MET A C 1
ATOM 595 O O . MET A 1 83 ? 45.572 -4.125 -25.513 1.00 97.31 83 MET A O 1
ATOM 599 N N . ARG A 1 84 ? 44.567 -4.159 -23.516 1.00 97.88 84 ARG A N 1
ATOM 600 C CA . ARG A 1 84 ? 45.030 -2.828 -23.121 1.00 97.88 84 ARG A CA 1
ATOM 601 C C . ARG A 1 84 ? 45.701 -2.847 -21.757 1.00 97.88 84 ARG A C 1
ATOM 603 O O . ARG A 1 84 ? 45.231 -3.503 -20.838 1.00 97.88 84 ARG A O 1
ATOM 610 N N . TRP A 1 85 ? 46.785 -2.094 -21.633 1.00 98.06 85 TRP A N 1
ATOM 611 C CA . TRP A 1 85 ? 47.621 -2.004 -20.438 1.00 98.06 85 TRP A CA 1
ATOM 612 C C . TRP A 1 85 ? 47.699 -0.555 -19.968 1.00 98.06 85 TRP A C 1
ATOM 614 O O . TRP A 1 85 ? 48.005 0.332 -20.770 1.00 98.06 85 TRP A O 1
ATOM 624 N N . GLY A 1 86 ? 47.411 -0.293 -18.693 1.00 97.62 86 GLY A N 1
ATOM 625 C CA . GLY A 1 86 ? 47.484 1.060 -18.142 1.00 97.62 86 GLY A CA 1
ATOM 626 C C . GLY A 1 86 ? 46.564 1.309 -16.953 1.00 97.62 86 GLY A C 1
ATOM 627 O O . GLY A 1 86 ? 46.315 0.408 -16.156 1.00 97.62 86 GLY A O 1
ATOM 628 N N . THR A 1 87 ? 46.095 2.547 -16.827 1.00 96.06 87 THR A N 1
ATOM 629 C CA . THR A 1 87 ? 45.155 3.001 -15.789 1.00 96.06 87 THR A CA 1
ATOM 630 C C . THR A 1 87 ? 43.912 3.611 -16.444 1.00 96.06 87 THR A C 1
ATOM 632 O O . THR A 1 87 ? 43.967 3.953 -17.629 1.00 96.06 87 THR A O 1
ATOM 635 N N . PRO A 1 88 ? 42.801 3.832 -15.709 1.00 93.50 88 PRO A N 1
ATOM 636 C CA . PRO A 1 88 ? 41.583 4.422 -16.273 1.00 93.50 88 PRO A CA 1
ATOM 637 C C . PRO A 1 88 ? 41.784 5.755 -17.013 1.00 93.50 88 PRO A C 1
ATOM 639 O O . PRO A 1 88 ? 40.983 6.104 -17.878 1.00 93.50 88 PR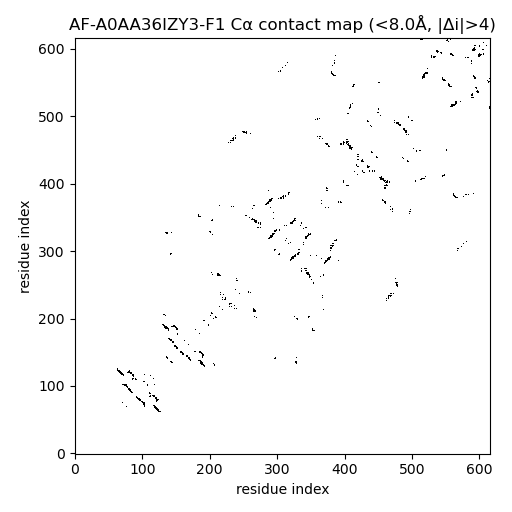O A O 1
ATOM 642 N N . SER A 1 89 ? 42.846 6.504 -16.693 1.00 93.94 89 SER A N 1
ATOM 643 C CA . SER A 1 89 ? 43.192 7.768 -17.351 1.00 93.94 89 SER A CA 1
ATOM 644 C C . SER A 1 89 ? 44.067 7.596 -18.599 1.00 93.94 89 SER A C 1
ATOM 646 O O . SER A 1 89 ? 44.127 8.516 -19.420 1.00 93.94 89 SER A O 1
ATOM 648 N N . LYS A 1 90 ? 44.751 6.453 -18.768 1.00 96.06 90 LYS A N 1
ATOM 649 C CA . LYS A 1 90 ? 45.688 6.220 -19.873 1.00 96.06 90 LYS A CA 1
ATOM 650 C C . LYS A 1 90 ? 45.990 4.734 -20.094 1.00 96.06 90 LYS A C 1
ATOM 652 O O . LYS A 1 90 ? 46.658 4.102 -19.279 1.00 96.06 90 LYS A O 1
ATOM 657 N N . TYR A 1 91 ? 45.602 4.225 -21.264 1.00 97.75 91 TYR A N 1
ATOM 658 C CA . TYR A 1 91 ? 45.901 2.863 -21.717 1.00 97.75 91 TYR A CA 1
ATOM 659 C C . TYR A 1 91 ? 46.729 2.845 -23.006 1.00 97.75 91 TYR A C 1
ATOM 661 O O . TYR A 1 91 ? 46.584 3.717 -23.865 1.00 97.75 91 TYR A O 1
ATOM 669 N N . GLN A 1 92 ? 47.545 1.805 -23.164 1.00 97.69 92 GLN A N 1
ATOM 670 C CA . GLN A 1 92 ? 48.155 1.394 -24.427 1.00 97.69 92 GLN A CA 1
ATOM 671 C C . GLN A 1 92 ? 47.462 0.123 -24.925 1.00 97.69 92 GLN A C 1
ATOM 673 O O . GLN A 1 92 ? 47.272 -0.801 -24.143 1.00 97.69 92 GLN A O 1
ATOM 678 N N . ILE A 1 93 ? 47.072 0.085 -26.201 1.00 97.31 93 ILE A N 1
ATOM 679 C CA . ILE A 1 93 ? 46.349 -1.042 -26.811 1.00 97.31 93 ILE A CA 1
ATOM 680 C C . ILE A 1 93 ? 47.323 -1.899 -27.627 1.00 97.31 93 ILE A C 1
ATOM 682 O O . ILE A 1 93 ? 48.183 -1.368 -28.330 1.00 97.31 93 ILE A O 1
ATOM 686 N N . PHE A 1 94 ? 47.156 -3.213 -27.539 1.00 97.25 94 PHE A N 1
ATOM 687 C CA . PHE A 1 94 ? 47.951 -4.250 -28.179 1.00 97.25 94 PHE A CA 1
ATOM 688 C C . PHE A 1 94 ? 47.040 -5.154 -29.015 1.00 97.25 94 PHE A C 1
ATOM 690 O O . PHE A 1 94 ? 45.953 -5.534 -28.575 1.00 97.25 94 PHE A O 1
ATOM 697 N N . GLU A 1 95 ? 47.488 -5.494 -30.224 1.00 96.94 95 GLU A N 1
ATOM 698 C CA . GLU A 1 95 ? 46.773 -6.406 -31.125 1.00 96.94 95 GLU A CA 1
ATOM 6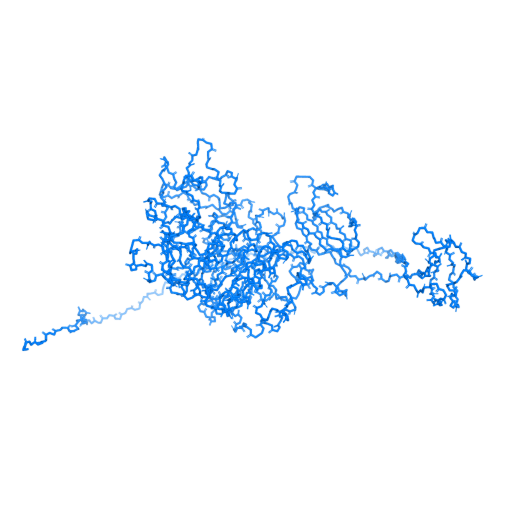99 C C . GLU A 1 95 ? 46.796 -7.850 -30.599 1.00 96.94 95 GLU A C 1
ATOM 701 O O . GLU A 1 95 ? 47.756 -8.212 -29.918 1.00 96.94 95 GLU A O 1
ATOM 706 N N . PRO A 1 96 ? 45.788 -8.688 -30.904 1.00 94.50 96 PRO A N 1
ATOM 707 C CA . PRO A 1 96 ? 45.685 -10.040 -30.355 1.00 94.50 96 PRO A CA 1
ATOM 708 C C . PRO A 1 96 ? 46.909 -10.902 -30.703 1.00 94.50 96 PRO A C 1
ATOM 710 O O . PRO A 1 96 ? 47.453 -10.810 -31.807 1.00 94.50 96 PRO A O 1
ATOM 713 N N . LYS A 1 97 ? 47.321 -11.790 -29.790 1.00 94.81 97 LYS A N 1
ATOM 714 C CA . LYS A 1 97 ? 48.368 -12.797 -30.037 1.00 94.81 97 LYS A CA 1
ATOM 715 C C . LYS A 1 97 ? 48.046 -14.109 -29.317 1.00 94.81 97 LYS A C 1
ATOM 717 O O . LYS A 1 97 ? 47.337 -14.107 -28.322 1.00 94.81 97 LYS A O 1
ATOM 722 N N . ASN A 1 98 ? 48.629 -15.213 -29.784 1.00 92.56 98 ASN A N 1
ATOM 723 C CA . ASN A 1 98 ? 48.378 -16.567 -29.257 1.00 92.56 98 ASN A CA 1
ATOM 724 C C . ASN A 1 98 ? 49.135 -16.900 -27.955 1.00 92.56 98 ASN A C 1
ATOM 726 O O . ASN A 1 98 ? 49.129 -18.047 -27.519 1.00 92.56 98 ASN A O 1
ATOM 730 N N . GLU A 1 99 ? 49.832 -15.933 -27.364 1.00 95.50 99 GLU A N 1
ATOM 731 C CA . GLU A 1 99 ? 50.631 -16.117 -26.153 1.00 95.50 99 GLU A CA 1
ATOM 732 C C . GLU A 1 99 ? 50.084 -15.231 -25.033 1.00 95.50 99 GLU A C 1
ATOM 734 O O . GLU A 1 99 ? 49.654 -14.108 -25.321 1.00 95.50 99 GLU A O 1
ATOM 739 N N . PRO A 1 100 ? 50.173 -15.658 -23.762 1.00 96.88 100 PRO A N 1
ATOM 740 C CA . PRO A 1 100 ? 49.824 -14.801 -22.642 1.00 96.88 100 PRO A CA 1
ATOM 741 C C . PRO A 1 100 ? 50.602 -13.474 -22.665 1.00 96.88 100 PRO A C 1
ATOM 743 O O . PRO A 1 100 ? 51.785 -13.395 -23.024 1.00 96.88 100 PRO A O 1
ATOM 746 N N . TRP A 1 101 ? 49.929 -12.401 -22.271 1.00 97.00 101 TRP A N 1
ATOM 747 C CA . TRP A 1 101 ? 50.522 -11.093 -22.048 1.00 97.00 101 TRP A CA 1
ATOM 748 C C . TRP A 1 101 ? 51.150 -11.048 -20.657 1.00 97.00 101 TRP A C 1
ATOM 750 O O . TRP A 1 101 ? 50.446 -11.281 -19.675 1.00 97.00 101 TRP A O 1
ATOM 760 N N . PRO A 1 102 ? 52.451 -10.757 -20.522 1.00 97.50 102 PRO A N 1
ATOM 761 C CA . PRO A 1 102 ? 53.029 -10.439 -19.226 1.00 97.50 102 PRO A CA 1
ATOM 762 C C . PRO A 1 102 ? 52.682 -8.982 -18.890 1.00 97.50 102 PRO A C 1
ATOM 764 O O . PRO A 1 102 ? 53.113 -8.049 -19.566 1.00 97.50 102 PRO A O 1
ATOM 767 N N . CYS A 1 103 ? 51.844 -8.791 -17.876 1.00 97.62 103 CYS A N 1
ATOM 768 C CA . CYS A 1 103 ? 51.276 -7.502 -17.487 1.00 97.62 103 CYS A CA 1
ATOM 769 C C . CYS A 1 103 ? 52.264 -6.701 -16.648 1.00 97.62 103 CYS A C 1
ATOM 771 O O . CYS A 1 103 ? 52.025 -6.393 -15.484 1.00 97.62 103 CYS A O 1
ATOM 773 N N . ASP A 1 104 ? 53.427 -6.407 -17.215 1.00 97.31 104 ASP A N 1
ATOM 774 C CA . ASP A 1 104 ? 54.507 -5.714 -16.535 1.00 97.31 104 ASP A CA 1
ATOM 775 C C . ASP A 1 104 ? 55.112 -4.620 -17.419 1.00 97.31 104 ASP A C 1
ATOM 777 O O . ASP A 1 104 ? 55.101 -4.682 -18.651 1.00 97.31 104 ASP A O 1
ATOM 781 N N . PHE A 1 105 ? 55.659 -3.592 -16.775 1.00 96.44 105 PHE A N 1
ATOM 782 C CA . PHE A 1 105 ? 56.181 -2.427 -17.481 1.00 96.44 105 PHE A CA 1
ATOM 783 C C . PHE A 1 105 ? 57.519 -2.674 -18.189 1.00 96.44 105 PHE A C 1
ATOM 785 O O . PHE A 1 105 ? 57.887 -1.872 -19.046 1.00 96.44 105 PHE A O 1
ATOM 792 N N . ASN A 1 106 ? 58.258 -3.741 -17.852 1.00 96.94 106 ASN A N 1
ATOM 793 C CA . ASN A 1 106 ? 59.482 -4.082 -18.579 1.00 96.94 106 ASN A CA 1
ATOM 794 C C . ASN A 1 106 ? 59.132 -4.630 -19.963 1.00 96.94 106 ASN A C 1
ATOM 796 O O . ASN A 1 106 ? 59.862 -4.375 -20.919 1.00 96.94 106 ASN A O 1
ATOM 800 N N . THR A 1 107 ? 58.008 -5.343 -20.071 1.00 96.31 107 THR A N 1
ATOM 801 C CA . THR A 1 107 ? 57.560 -5.936 -21.332 1.00 96.31 107 THR A CA 1
ATOM 802 C C . THR A 1 107 ? 56.659 -5.008 -22.145 1.00 96.31 107 THR A C 1
ATOM 804 O O . THR A 1 107 ? 56.838 -4.882 -23.355 1.00 96.31 107 THR A O 1
ATOM 807 N N . LEU A 1 108 ? 55.692 -4.349 -21.501 1.00 96.69 108 LEU A N 1
ATOM 808 C CA . LEU A 1 108 ? 54.653 -3.563 -22.184 1.00 96.69 108 LEU A CA 1
ATOM 809 C C . LEU A 1 108 ? 54.928 -2.055 -22.191 1.00 96.69 108 LEU A C 1
ATOM 811 O O . LEU A 1 108 ? 54.177 -1.296 -22.800 1.00 96.69 108 LEU A O 1
ATOM 815 N N . GLY A 1 109 ? 55.998 -1.613 -21.527 1.00 97.00 109 GLY A N 1
ATOM 816 C CA . GLY A 1 109 ? 56.256 -0.203 -21.254 1.00 97.00 109 GLY A CA 1
ATOM 817 C C . GLY A 1 109 ? 55.433 0.332 -20.077 1.00 97.00 109 GLY A C 1
ATOM 818 O O . GLY A 1 109 ? 54.560 -0.343 -19.525 1.00 97.00 109 GLY A O 1
ATOM 819 N N . ASP A 1 110 ? 55.724 1.569 -19.669 1.00 97.31 110 ASP A N 1
ATOM 820 C CA . ASP A 1 110 ? 55.053 2.217 -18.538 1.00 97.31 110 ASP A CA 1
ATOM 821 C C . AS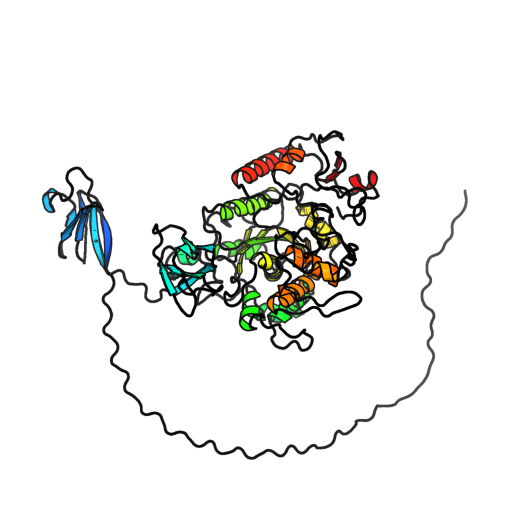P A 1 110 ? 54.182 3.402 -18.998 1.00 97.31 110 ASP A C 1
ATOM 823 O O . ASP A 1 110 ? 54.653 4.543 -19.048 1.00 97.31 110 ASP A O 1
ATOM 827 N N . PRO A 1 111 ? 52.907 3.168 -19.369 1.00 96.50 111 PRO A N 1
ATOM 828 C CA . PRO A 1 111 ? 52.013 4.240 -19.801 1.00 96.50 111 PRO A CA 1
ATOM 829 C C . PRO A 1 111 ? 51.694 5.243 -18.679 1.00 96.50 111 PRO A C 1
ATOM 831 O O . PRO A 1 111 ? 51.394 6.400 -18.990 1.00 96.50 111 PRO A O 1
ATOM 834 N N . ALA A 1 112 ? 51.807 4.838 -17.409 1.00 96.00 112 ALA A N 1
ATOM 835 C CA . ALA A 1 112 ? 51.507 5.641 -16.223 1.00 96.00 112 ALA A CA 1
ATOM 836 C C . ALA A 1 112 ? 52.552 5.388 -15.105 1.00 96.00 112 ALA A C 1
ATOM 838 O O . ALA A 1 112 ? 52.310 4.587 -14.192 1.00 96.00 112 ALA A O 1
ATOM 839 N N . PRO A 1 113 ? 53.734 6.038 -15.178 1.00 96.31 113 PRO A N 1
ATOM 840 C CA . PRO A 1 113 ? 54.807 5.841 -14.207 1.00 96.31 113 PRO A CA 1
ATOM 841 C C . PRO A 1 113 ? 54.396 6.224 -12.788 1.00 96.31 113 PRO A C 1
ATOM 843 O O . PRO A 1 113 ? 53.885 7.316 -12.554 1.00 96.31 113 PRO A O 1
ATOM 846 N N . GLY A 1 114 ? 54.670 5.335 -11.834 1.00 94.88 114 GLY A N 1
ATOM 847 C CA . GLY A 1 114 ? 54.324 5.528 -10.421 1.00 94.88 114 GLY A CA 1
ATOM 848 C C . GLY A 1 114 ? 52.904 5.099 -10.033 1.00 94.88 114 GLY A C 1
ATOM 849 O O . GLY A 1 114 ? 52.583 5.137 -8.848 1.00 94.88 114 GLY A O 1
ATOM 850 N N . GLU A 1 115 ? 52.080 4.647 -10.983 1.00 96.94 115 GLU A N 1
ATOM 851 C CA . GLU A 1 115 ? 50.731 4.127 -10.729 1.00 96.94 115 GLU A CA 1
ATOM 852 C C . GLU A 1 115 ? 50.650 2.608 -10.969 1.00 96.94 115 GLU A C 1
ATOM 854 O O . GLU A 1 115 ? 51.369 2.058 -11.814 1.00 96.94 115 GLU A O 1
ATOM 859 N N . ASN A 1 116 ? 49.751 1.933 -10.242 1.00 96.62 116 ASN A N 1
ATOM 860 C CA . ASN A 1 116 ? 49.431 0.521 -10.467 1.00 96.62 116 ASN A CA 1
ATOM 861 C C . ASN A 1 116 ? 48.614 0.382 -11.750 1.00 96.62 116 ASN A C 1
ATOM 863 O O . ASN A 1 116 ? 47.580 1.031 -11.899 1.00 96.62 116 ASN A O 1
ATOM 867 N N . LYS A 1 117 ? 49.073 -0.475 -12.657 1.00 97.69 117 LYS A N 1
ATOM 868 C CA . LYS A 1 117 ? 48.449 -0.695 -13.965 1.00 97.69 117 LYS A CA 1
ATOM 869 C C . LYS A 1 117 ? 47.774 -2.059 -14.023 1.00 97.69 117 LYS A C 1
ATOM 871 O O . LYS A 1 117 ? 48.118 -2.965 -13.267 1.00 97.69 117 LYS A O 1
ATOM 876 N N . VAL A 1 118 ? 46.833 -2.206 -14.942 1.00 98.12 118 VAL A N 1
ATOM 877 C CA . VAL A 1 118 ? 46.122 -3.463 -15.183 1.00 98.12 118 VAL A CA 1
ATOM 878 C C . VAL A 1 118 ? 46.128 -3.809 -16.665 1.00 98.12 118 VAL A C 1
ATOM 880 O O . VAL A 1 118 ? 46.161 -2.914 -17.514 1.00 98.12 118 VAL A O 1
ATOM 883 N N . CYS A 1 119 ? 46.112 -5.107 -16.964 1.00 98.19 119 CYS A N 1
ATOM 884 C CA . CYS A 1 119 ? 45.764 -5.617 -18.282 1.00 98.19 119 CYS A CA 1
ATOM 885 C C . CYS A 1 119 ? 44.262 -5.852 -18.354 1.00 98.19 119 CYS A C 1
ATOM 887 O O . CYS A 1 119 ? 43.685 -6.514 -17.487 1.00 98.19 119 CYS A O 1
ATOM 889 N N . GLU A 1 120 ? 43.653 -5.390 -19.436 1.00 97.94 120 GLU A N 1
ATOM 890 C CA . GLU A 1 120 ? 42.261 -5.666 -19.752 1.00 97.94 120 GLU A CA 1
ATOM 891 C C . GLU A 1 120 ? 42.157 -6.278 -21.149 1.00 97.94 120 GLU A C 1
ATOM 893 O O . GLU A 1 120 ? 42.804 -5.800 -22.083 1.00 97.94 120 GLU A O 1
ATOM 898 N N . CYS A 1 121 ? 41.358 -7.332 -21.297 1.00 96.94 121 CYS A N 1
ATOM 899 C CA . CYS A 1 121 ? 41.086 -7.946 -22.591 1.00 96.94 121 CYS A CA 1
ATOM 900 C C . CYS A 1 121 ? 39.872 -7.297 -23.237 1.00 96.94 121 CYS A C 1
ATOM 902 O O . CYS A 1 121 ? 38.865 -7.041 -22.580 1.00 96.94 121 CYS A O 1
ATOM 904 N N . GLU A 1 122 ? 39.966 -7.064 -24.538 1.00 94.81 122 GLU A N 1
ATOM 905 C CA . GLU A 1 122 ? 38.821 -6.792 -25.379 1.00 94.81 122 GLU A CA 1
ATOM 906 C C . GLU A 1 122 ? 38.108 -8.109 -25.644 1.00 94.81 122 GLU A C 1
ATOM 908 O O . GLU A 1 122 ? 38.613 -8.977 -26.359 1.00 94.81 122 GLU A O 1
ATOM 913 N N . GLU A 1 123 ? 36.931 -8.254 -25.063 1.00 90.19 123 GLU A N 1
ATOM 914 C CA . GLU A 1 123 ? 36.098 -9.422 -25.274 1.00 90.19 123 GLU A CA 1
ATOM 915 C C . GLU A 1 123 ? 34.873 -9.021 -26.085 1.00 90.19 123 GLU A C 1
ATOM 917 O O . GLU A 1 123 ? 34.266 -7.961 -25.876 1.00 90.19 123 GLU A O 1
ATOM 922 N N . ALA A 1 124 ? 34.517 -9.881 -27.044 1.00 79.56 124 ALA A N 1
ATOM 923 C CA . ALA A 1 124 ? 33.188 -9.847 -27.621 1.00 79.56 124 ALA A CA 1
ATOM 924 C C . ALA A 1 124 ? 32.230 -10.198 -26.493 1.00 79.56 124 ALA A C 1
ATOM 926 O O . ALA A 1 124 ? 32.141 -11.351 -26.078 1.00 79.56 124 ALA A O 1
ATOM 927 N N . VAL A 1 125 ? 31.541 -9.187 -25.974 1.00 72.38 125 VAL A N 1
ATOM 928 C CA . VAL A 1 125 ? 30.410 -9.453 -25.105 1.00 72.38 125 VAL A CA 1
ATOM 929 C C . VAL A 1 125 ? 29.377 -10.078 -26.018 1.00 72.38 125 VAL A C 1
ATOM 931 O O . VAL A 1 125 ? 28.902 -9.422 -26.950 1.00 72.38 125 VAL A O 1
ATOM 934 N N . GLU A 1 126 ? 29.072 -11.357 -25.798 1.00 66.50 126 GLU A N 1
ATOM 935 C CA . GLU A 1 126 ? 27.841 -11.921 -26.327 1.00 66.50 126 GLU A CA 1
ATOM 936 C C . GLU A 1 126 ? 26.734 -10.993 -25.845 1.00 66.50 126 GLU A C 1
ATOM 938 O O . GLU A 1 126 ? 26.417 -10.956 -24.659 1.00 66.50 126 GLU A O 1
ATOM 943 N N . VAL A 1 127 ? 26.221 -10.147 -26.745 1.00 64.06 127 VAL A N 1
ATOM 944 C CA . VAL A 1 127 ? 25.046 -9.342 -26.433 1.00 64.06 127 VAL A CA 1
ATOM 945 C C . VAL A 1 127 ? 23.986 -10.371 -26.128 1.00 64.06 127 VAL A C 1
ATOM 947 O O . VAL A 1 127 ? 23.693 -11.158 -27.035 1.00 64.06 127 VAL A O 1
ATOM 950 N N . PRO A 1 128 ? 23.446 -10.403 -24.899 1.00 69.00 128 PRO A N 1
ATOM 951 C CA . PRO A 1 128 ? 22.434 -11.378 -24.558 1.00 69.00 128 PRO A CA 1
ATOM 952 C C . PRO A 1 128 ? 21.326 -11.264 -25.600 1.00 69.00 128 PRO A C 1
ATOM 954 O O . PRO A 1 128 ? 20.654 -10.235 -25.724 1.00 69.00 128 PRO A O 1
ATOM 957 N N . THR A 1 129 ? 21.198 -12.273 -26.458 1.00 73.00 129 THR A N 1
ATOM 958 C CA . THR A 1 129 ? 20.111 -12.300 -27.426 1.00 73.00 129 THR A CA 1
ATOM 959 C C . THR A 1 129 ? 18.857 -12.560 -26.612 1.00 73.00 129 THR A C 1
ATOM 961 O O . THR A 1 129 ? 18.709 -13.649 -26.065 1.00 73.00 129 THR A O 1
ATOM 964 N N . GLY A 1 130 ? 17.994 -11.554 -26.485 1.00 86.56 130 GLY A N 1
ATOM 965 C CA . GLY A 1 130 ? 16.817 -11.629 -25.614 1.00 86.56 130 GLY A CA 1
ATOM 966 C C . GLY A 1 130 ? 16.814 -10.651 -24.441 1.00 86.56 130 GLY A C 1
ATOM 967 O O . GLY A 1 130 ? 16.142 -10.924 -23.454 1.00 86.56 130 GLY A O 1
ATOM 968 N N . LEU A 1 131 ? 17.537 -9.525 -24.530 1.00 92.75 131 LEU A N 1
ATOM 969 C CA . LEU A 1 131 ? 17.301 -8.398 -23.624 1.00 92.75 131 LEU A CA 1
ATOM 970 C C . LEU A 1 131 ? 15.830 -7.968 -23.681 1.00 92.75 131 LEU A C 1
ATOM 972 O O . LEU A 1 131 ? 15.267 -7.817 -24.768 1.00 92.75 131 LEU A O 1
ATOM 976 N N . GLU A 1 132 ? 15.244 -7.706 -22.518 1.00 95.25 132 GLU A N 1
ATOM 977 C CA . GLU A 1 132 ? 13.875 -7.213 -22.396 1.00 95.25 132 GLU A CA 1
ATOM 978 C C . GLU A 1 132 ? 13.835 -5.822 -21.765 1.00 95.25 132 GLU A C 1
ATOM 980 O O . GLU A 1 132 ? 14.670 -5.467 -20.934 1.00 95.25 132 GLU A O 1
ATOM 985 N N . TRP A 1 133 ? 12.848 -5.022 -22.166 1.00 96.06 133 TRP A N 1
ATOM 986 C CA . TRP A 1 133 ? 12.570 -3.732 -21.543 1.00 96.06 133 TRP A CA 1
ATOM 987 C C . TRP A 1 133 ? 11.456 -3.907 -20.520 1.00 96.06 133 TRP A C 1
ATOM 989 O O . TRP A 1 133 ? 10.306 -4.131 -20.892 1.00 96.06 133 TRP A O 1
ATOM 999 N N . VAL A 1 134 ? 11.790 -3.781 -19.238 1.00 95.88 134 VAL A N 1
ATOM 1000 C CA . VAL A 1 134 ? 10.822 -3.904 -18.142 1.00 95.88 134 VAL A CA 1
ATOM 1001 C C . VAL A 1 134 ? 10.423 -2.547 -17.597 1.00 95.88 134 VAL A C 1
ATOM 1003 O O . VAL A 1 134 ? 11.241 -1.626 -17.515 1.00 95.88 134 VAL A O 1
ATOM 1006 N N . PHE A 1 135 ? 9.170 -2.424 -17.162 1.00 95.62 135 PHE A N 1
ATOM 1007 C CA . PHE A 1 135 ? 8.730 -1.238 -16.437 1.00 95.62 135 PHE A CA 1
ATOM 1008 C C . PHE A 1 135 ? 9.542 -1.081 -15.149 1.00 95.62 135 PHE A C 1
ATOM 1010 O O . PHE A 1 135 ? 9.557 -1.972 -14.302 1.00 95.62 135 PHE A O 1
ATOM 1017 N N . CYS A 1 136 ? 10.174 0.081 -14.985 1.00 95.44 136 CYS A N 1
ATOM 1018 C CA . CYS A 1 136 ? 11.020 0.352 -13.832 1.00 95.44 136 CYS A CA 1
ATOM 1019 C C . CYS A 1 136 ? 10.340 1.270 -12.813 1.00 95.44 136 CYS A C 1
ATOM 1021 O O . CYS A 1 136 ? 10.235 0.942 -11.630 1.00 95.44 136 CYS A O 1
ATOM 1023 N N . ALA A 1 137 ? 9.871 2.434 -13.268 1.00 94.69 137 ALA A N 1
ATOM 1024 C CA . ALA A 1 137 ? 9.276 3.444 -12.402 1.00 94.69 137 ALA A CA 1
ATOM 1025 C C . ALA A 1 137 ? 8.415 4.428 -13.203 1.00 94.69 137 ALA A C 1
ATOM 1027 O O . ALA A 1 137 ? 8.818 4.875 -14.279 1.00 94.69 137 ALA A O 1
ATOM 1028 N N . SER A 1 138 ? 7.261 4.827 -12.659 1.00 93.62 138 SER A N 1
ATOM 1029 C CA . SER A 1 138 ? 6.473 5.936 -13.215 1.00 93.62 138 SER A CA 1
ATOM 1030 C C . SER A 1 138 ? 7.221 7.265 -13.096 1.00 93.62 138 SER A C 1
ATOM 1032 O O . SER A 1 138 ? 8.232 7.391 -12.398 1.00 93.62 138 SER A O 1
ATOM 1034 N N . GLN A 1 139 ? 6.680 8.291 -13.749 1.00 92.69 139 GLN A N 1
ATOM 1035 C CA . GLN A 1 139 ? 7.129 9.661 -13.562 1.00 92.69 139 GLN A CA 1
ATOM 1036 C C . GLN A 1 139 ? 7.213 10.047 -12.069 1.00 92.69 139 GLN A C 1
ATOM 1038 O O . GLN A 1 139 ? 6.317 9.763 -11.280 1.00 92.69 139 GLN A O 1
ATOM 1043 N N . PHE A 1 140 ? 8.306 10.720 -11.713 1.00 91.81 140 PHE A N 1
ATOM 1044 C CA . PHE A 1 140 ? 8.711 11.167 -10.376 1.00 91.81 140 PHE A CA 1
ATOM 1045 C C . PHE A 1 140 ? 9.087 10.067 -9.374 1.00 91.81 140 PHE A C 1
ATOM 1047 O O . PHE A 1 140 ? 9.319 10.371 -8.206 1.00 91.81 140 PHE A O 1
ATOM 1054 N N . MET A 1 141 ? 9.213 8.814 -9.816 1.00 92.19 141 MET A N 1
ATOM 1055 C CA . MET A 1 141 ? 9.719 7.716 -8.988 1.00 92.19 141 MET A CA 1
ATOM 1056 C C . MET A 1 141 ? 11.180 7.363 -9.312 1.00 92.19 141 MET A C 1
ATOM 1058 O O . MET A 1 141 ? 11.738 7.783 -10.328 1.00 92.19 141 MET A O 1
ATOM 1062 N N . LEU A 1 142 ? 11.812 6.603 -8.412 1.00 93.00 142 LEU A N 1
ATOM 1063 C CA . LEU A 1 142 ? 13.178 6.107 -8.579 1.00 93.00 142 LEU A CA 1
ATOM 1064 C C . LEU A 1 142 ? 13.185 4.775 -9.335 1.00 93.00 142 LEU A C 1
ATOM 1066 O O . LEU A 1 142 ? 12.418 3.869 -9.008 1.00 93.00 142 LEU A O 1
ATOM 1070 N N . CYS A 1 143 ? 14.082 4.664 -10.310 1.00 93.88 143 CYS A N 1
ATOM 1071 C CA . CYS A 1 143 ? 14.379 3.456 -11.068 1.00 93.88 143 CYS A CA 1
ATOM 1072 C C . CYS A 1 143 ? 15.791 2.969 -10.727 1.00 93.88 143 CYS A C 1
ATOM 1074 O O . CYS A 1 143 ? 16.739 3.743 -10.843 1.00 93.88 143 CYS A O 1
ATOM 1076 N N . ASP A 1 144 ? 15.933 1.709 -10.321 1.00 92.38 144 ASP A N 1
ATOM 1077 C CA . ASP A 1 144 ? 17.225 1.066 -10.061 1.00 92.38 144 ASP A CA 1
ATOM 1078 C C . ASP A 1 144 ? 17.495 0.024 -11.141 1.00 92.38 144 ASP A C 1
ATOM 1080 O O . ASP A 1 144 ? 16.785 -0.971 -11.222 1.00 92.38 144 ASP A O 1
ATOM 1084 N N . CYS A 1 145 ? 18.451 0.301 -12.023 1.00 92.75 145 CYS A N 1
ATOM 1085 C CA . CYS A 1 145 ? 18.633 -0.438 -13.264 1.00 92.75 145 CYS A CA 1
ATOM 1086 C C . CYS A 1 145 ? 20.127 -0.648 -13.537 1.00 92.75 145 CYS A C 1
ATOM 1088 O O . CYS A 1 145 ? 20.828 0.342 -13.753 1.00 92.75 145 CYS A O 1
ATOM 1090 N N . PRO A 1 146 ? 20.617 -1.901 -13.585 1.00 92.19 146 PRO A N 1
ATOM 1091 C CA . PRO A 1 146 ? 22.003 -2.185 -13.963 1.00 92.19 146 PRO A CA 1
ATOM 1092 C C . PRO A 1 146 ? 22.253 -2.027 -15.473 1.00 92.19 146 PRO A C 1
ATOM 1094 O O . PRO A 1 146 ? 23.401 -1.970 -15.909 1.00 92.19 146 PRO A O 1
ATOM 1097 N N . GLY A 1 147 ? 21.190 -1.999 -16.282 1.00 91.94 147 GLY A N 1
ATOM 1098 C CA . GLY A 1 147 ? 21.261 -1.877 -17.734 1.00 91.94 147 GLY A CA 1
ATOM 1099 C C . GLY A 1 147 ? 21.011 -0.462 -18.254 1.00 91.94 147 GLY A C 1
ATOM 1100 O O . GLY A 1 147 ? 21.151 0.544 -17.554 1.00 91.94 147 GLY A O 1
ATOM 1101 N N . ARG A 1 148 ? 20.635 -0.369 -19.534 1.00 93.50 148 ARG A N 1
ATOM 1102 C CA . ARG A 1 148 ? 20.247 0.911 -20.142 1.00 93.50 148 ARG A CA 1
ATOM 1103 C C . ARG A 1 148 ? 18.855 1.307 -19.666 1.00 93.50 148 ARG A C 1
ATOM 1105 O O . ARG A 1 148 ? 17.978 0.463 -19.531 1.00 93.50 148 ARG A O 1
ATOM 1112 N N . ILE A 1 149 ? 18.633 2.605 -19.489 1.00 96.00 149 ILE A N 1
ATOM 1113 C CA . ILE A 1 149 ? 17.315 3.145 -19.153 1.00 96.00 149 ILE A CA 1
ATOM 1114 C C . ILE A 1 149 ? 16.750 3.856 -20.381 1.00 96.00 149 ILE A C 1
ATOM 1116 O O . ILE A 1 149 ? 17.463 4.596 -21.065 1.00 96.00 149 ILE A O 1
ATOM 1120 N N . ARG A 1 150 ? 15.454 3.684 -20.651 1.00 96.94 150 ARG A N 1
ATOM 1121 C CA . ARG A 1 150 ? 14.707 4.550 -21.571 1.00 96.94 150 ARG A CA 1
ATOM 1122 C C . ARG A 1 150 ? 13.599 5.279 -20.827 1.00 96.94 150 ARG A C 1
ATOM 1124 O O . ARG A 1 150 ? 12.890 4.689 -20.026 1.00 96.94 150 ARG A O 1
ATOM 1131 N N . TRP A 1 151 ? 13.471 6.573 -21.085 1.00 97.56 151 TRP A N 1
ATOM 1132 C CA . TRP A 1 151 ? 12.486 7.472 -20.488 1.00 97.56 151 TRP A CA 1
ATOM 1133 C C . TRP A 1 151 ? 11.529 7.961 -21.572 1.00 97.56 151 TRP A C 1
ATOM 1135 O O . TRP A 1 151 ? 11.980 8.396 -22.636 1.00 97.56 151 TRP A O 1
ATOM 1145 N N . GLY A 1 152 ? 10.222 7.883 -21.330 1.00 96.62 152 GLY A N 1
ATOM 1146 C CA . GLY A 1 152 ? 9.206 8.296 -22.295 1.00 96.62 152 GLY A CA 1
ATOM 1147 C C . GLY A 1 152 ? 7.940 7.460 -22.210 1.00 96.62 152 GLY A C 1
ATOM 1148 O O . GLY A 1 152 ? 7.510 7.107 -21.118 1.00 96.62 152 GLY A O 1
ATOM 1149 N N . ASN A 1 153 ? 7.317 7.196 -23.354 1.00 95.19 153 ASN A N 1
ATOM 1150 C CA . ASN A 1 153 ? 6.130 6.351 -23.455 1.00 95.19 153 ASN A CA 1
ATOM 1151 C C . ASN A 1 153 ? 6.132 5.570 -24.776 1.00 95.19 153 ASN A C 1
ATOM 1153 O O . ASN A 1 153 ? 7.022 5.749 -25.609 1.00 95.19 153 ASN A O 1
ATOM 1157 N N . ALA A 1 154 ? 5.089 4.766 -25.009 1.00 92.00 154 ALA A N 1
ATOM 1158 C CA . ALA A 1 154 ? 4.955 3.913 -26.192 1.00 92.00 154 ALA A CA 1
ATOM 1159 C C . ALA A 1 154 ? 5.139 4.638 -27.544 1.00 92.00 154 ALA A C 1
ATOM 1161 O O . ALA A 1 154 ? 5.470 3.998 -28.538 1.00 92.00 154 ALA A O 1
ATOM 1162 N N . ARG A 1 155 ? 4.937 5.964 -27.607 1.00 94.31 155 ARG A N 1
ATOM 1163 C CA . ARG A 1 155 ? 5.108 6.756 -28.836 1.00 94.31 155 ARG A CA 1
ATOM 1164 C C . ARG A 1 155 ? 6.528 7.278 -29.015 1.00 94.31 155 ARG A C 1
ATOM 1166 O O . ARG A 1 155 ? 6.968 7.450 -30.150 1.00 94.31 155 ARG A O 1
ATOM 1173 N N . ARG A 1 156 ? 7.226 7.604 -27.923 1.00 95.88 156 ARG A N 1
ATOM 1174 C CA . ARG A 1 156 ? 8.552 8.221 -27.991 1.00 95.88 156 ARG A CA 1
ATOM 1175 C C . ARG A 1 156 ? 9.382 7.926 -26.752 1.00 95.88 156 ARG A C 1
ATOM 1177 O O . ARG A 1 156 ? 9.023 8.311 -25.642 1.00 95.88 156 ARG A O 1
ATOM 1184 N N . TRP A 1 157 ? 10.552 7.349 -26.997 1.00 97.12 157 TRP A N 1
ATOM 1185 C CA . TRP A 1 157 ? 11.542 6.999 -25.987 1.00 97.12 157 TRP A CA 1
ATOM 1186 C C . TRP A 1 157 ? 12.821 7.818 -26.152 1.00 97.12 157 TRP A C 1
ATOM 1188 O O . TRP A 1 157 ? 13.250 8.116 -27.268 1.00 97.12 157 TRP A O 1
ATOM 1198 N N . LYS A 1 158 ? 13.453 8.153 -25.028 1.00 97.00 158 LYS A N 1
ATOM 1199 C CA . LYS A 1 158 ? 14.798 8.721 -24.948 1.00 97.00 158 LYS A CA 1
ATOM 1200 C C . LYS A 1 158 ? 15.675 7.778 -24.133 1.00 97.00 158 LYS A C 1
ATOM 1202 O O . LYS A 1 158 ? 15.344 7.489 -22.989 1.00 97.00 158 LYS A O 1
ATOM 1207 N N . LEU A 1 159 ? 16.800 7.339 -24.694 1.00 97.06 159 LEU A N 1
ATOM 1208 C CA . LEU A 1 159 ? 17.808 6.602 -23.930 1.00 97.06 159 LEU A CA 1
ATOM 1209 C C . LEU A 1 159 ? 18.491 7.537 -22.926 1.00 97.06 159 LEU A C 1
ATOM 1211 O O . LEU A 1 159 ? 18.864 8.664 -23.263 1.00 97.06 159 LEU A O 1
ATOM 1215 N N . VAL A 1 160 ? 18.646 7.056 -21.698 1.00 95.00 160 VAL A N 1
ATOM 1216 C CA . VAL A 1 160 ? 19.267 7.762 -20.581 1.00 95.00 160 VAL A CA 1
ATOM 1217 C C . VAL A 1 160 ? 20.363 6.870 -20.011 1.00 95.00 160 VAL A C 1
ATOM 1219 O O . VAL A 1 160 ? 20.148 5.685 -19.765 1.00 95.00 160 VAL A O 1
ATOM 1222 N N . GLN A 1 161 ? 21.548 7.441 -19.814 1.00 83.50 161 GLN A N 1
ATOM 1223 C CA . GLN A 1 161 ? 22.621 6.773 -19.086 1.00 83.50 161 GLN A CA 1
ATOM 1224 C C . GLN A 1 161 ? 22.509 7.132 -17.600 1.00 83.50 161 GLN A C 1
ATOM 1226 O O . GLN A 1 161 ? 22.445 8.325 -17.283 1.00 83.50 161 GLN A O 1
ATOM 1231 N N . PRO A 1 162 ? 22.463 6.145 -16.688 1.00 82.12 162 PRO A N 1
ATOM 1232 C CA . PRO A 1 162 ? 22.534 6.429 -15.264 1.00 82.12 162 PRO A CA 1
ATOM 1233 C C . PRO A 1 162 ? 23.902 7.040 -14.922 1.00 82.12 162 PRO A C 1
ATOM 1235 O O . PRO A 1 162 ? 24.909 6.755 -15.568 1.00 82.12 162 PRO A O 1
ATOM 1238 N N . ALA A 1 163 ? 23.946 7.893 -13.896 1.00 81.19 163 ALA A N 1
ATOM 1239 C CA . ALA A 1 163 ? 25.183 8.561 -13.473 1.00 81.19 163 ALA A CA 1
ATOM 1240 C C . ALA A 1 163 ? 26.234 7.587 -12.899 1.00 81.19 163 ALA A C 1
ATOM 1242 O O . ALA A 1 163 ? 27.408 7.933 -12.789 1.00 81.19 163 ALA A O 1
ATOM 1243 N N . SER A 1 164 ? 25.808 6.382 -12.517 1.00 79.50 164 SER A N 1
ATOM 1244 C CA . SER A 1 164 ? 26.642 5.292 -12.020 1.00 79.50 164 SER A CA 1
ATOM 1245 C C . SER A 1 164 ? 26.054 3.959 -12.502 1.00 79.50 164 SER A C 1
ATOM 1247 O O . SER A 1 164 ? 24.827 3.854 -12.534 1.00 79.50 164 SER A O 1
ATOM 1249 N N . PRO A 1 165 ? 26.876 2.940 -12.824 1.00 73.19 165 PRO A N 1
ATOM 1250 C CA . PRO A 1 165 ? 26.405 1.608 -13.228 1.00 73.19 165 PRO A CA 1
ATOM 1251 C C . PRO A 1 165 ? 25.460 0.928 -12.224 1.00 73.19 165 PRO A C 1
ATOM 1253 O O . PRO A 1 165 ? 24.655 0.097 -12.617 1.00 73.19 165 PRO A O 1
ATOM 1256 N N . ASN A 1 166 ? 25.534 1.309 -10.943 1.00 73.44 166 ASN A N 1
ATOM 1257 C CA . ASN A 1 166 ? 24.688 0.785 -9.861 1.00 73.44 166 ASN A CA 1
ATOM 1258 C C . ASN A 1 166 ? 23.843 1.895 -9.207 1.00 73.44 166 ASN A C 1
ATOM 1260 O O . ASN A 1 166 ? 23.526 1.834 -8.020 1.00 73.44 166 ASN A O 1
ATOM 1264 N N . GLY A 1 167 ? 23.610 2.996 -9.924 1.00 78.69 167 GLY A N 1
ATOM 1265 C CA . GLY A 1 167 ? 22.912 4.160 -9.393 1.00 78.69 167 GLY A CA 1
ATOM 1266 C C . GLY A 1 167 ? 21.419 4.122 -9.689 1.00 78.69 167 GLY A C 1
ATOM 1267 O O . GLY A 1 167 ? 21.015 3.894 -10.826 1.00 78.69 167 GLY A O 1
ATOM 1268 N N . SER A 1 168 ? 20.598 4.469 -8.697 1.00 89.12 168 SER A N 1
ATOM 1269 C CA . SER A 1 168 ? 19.193 4.787 -8.949 1.00 89.12 168 SER A CA 1
ATOM 1270 C C . SER A 1 168 ? 19.053 6.123 -9.692 1.00 89.12 168 SER A C 1
ATOM 1272 O O . SER A 1 168 ? 19.754 7.095 -9.402 1.00 89.12 168 SER A O 1
ATOM 1274 N N . LEU A 1 169 ? 18.105 6.194 -10.623 1.00 93.19 169 LEU A N 1
ATOM 1275 C CA . LEU A 1 169 ? 17.763 7.385 -11.400 1.00 93.19 169 LEU A CA 1
ATOM 1276 C C . LEU A 1 169 ? 16.357 7.874 -11.032 1.00 93.19 169 LEU A C 1
ATOM 1278 O O . LEU A 1 169 ? 15.425 7.079 -10.946 1.00 93.19 169 LEU A O 1
ATOM 1282 N N . SER A 1 170 ? 16.175 9.188 -10.875 1.00 94.31 170 SER A N 1
ATOM 1283 C CA . SER A 1 170 ? 14.838 9.786 -10.749 1.00 94.31 170 SER A CA 1
ATOM 1284 C C . SER A 1 170 ? 14.201 10.000 -12.124 1.00 94.31 170 SER A C 1
ATOM 1286 O O . SER A 1 170 ? 14.674 10.815 -12.922 1.00 94.31 170 SER A O 1
ATOM 1288 N N . CYS A 1 171 ? 13.112 9.281 -12.393 1.00 94.94 171 CYS A N 1
ATOM 1289 C CA . CYS A 1 171 ? 12.377 9.293 -13.656 1.00 94.94 171 CYS A CA 1
ATOM 1290 C C . CYS A 1 171 ? 11.537 10.557 -13.788 1.00 94.94 171 CYS A C 1
ATOM 1292 O O . CYS A 1 171 ? 10.351 10.566 -13.487 1.00 94.94 171 CYS A O 1
ATOM 1294 N N . SER A 1 172 ? 12.149 11.665 -14.195 1.00 95.56 172 SER A N 1
ATOM 1295 C CA . SER A 1 172 ? 11.485 12.969 -14.218 1.00 95.56 172 SER A CA 1
ATOM 1296 C C . SER A 1 172 ? 11.750 13.741 -15.505 1.00 95.56 172 SER A C 1
ATOM 1298 O O . SER A 1 172 ? 12.622 13.405 -16.306 1.00 95.56 172 SER A O 1
ATOM 1300 N N . THR A 1 173 ? 11.027 14.847 -15.685 1.00 95.38 173 THR A N 1
ATOM 1301 C CA . THR A 1 173 ? 11.227 15.775 -16.808 1.00 95.38 173 THR A CA 1
ATOM 1302 C C . THR A 1 173 ? 12.613 16.429 -16.815 1.00 95.38 173 THR A C 1
ATOM 1304 O O . THR A 1 173 ? 13.022 16.954 -17.849 1.00 95.38 173 THR A O 1
ATOM 1307 N N . GLN A 1 174 ? 13.379 16.342 -15.719 1.00 95.75 174 GLN A N 1
ATOM 1308 C CA . GLN A 1 174 ? 14.779 16.783 -15.666 1.00 95.75 174 GLN A CA 1
ATOM 1309 C C . GLN A 1 174 ? 15.688 15.957 -16.589 1.00 95.75 174 GLN A C 1
ATOM 1311 O O . GLN A 1 174 ? 16.724 16.447 -17.030 1.00 95.75 174 GLN A O 1
ATOM 1316 N N . LEU A 1 175 ? 15.270 14.742 -16.966 1.00 94.75 175 LEU A N 1
ATOM 1317 C CA . LEU A 1 175 ? 15.942 13.913 -17.973 1.00 94.75 175 LEU A CA 1
ATOM 1318 C C . LEU A 1 175 ? 15.700 14.416 -19.411 1.00 94.75 175 LEU A C 1
ATOM 1320 O O . LEU A 1 175 ? 16.187 13.817 -20.372 1.00 94.75 175 LEU A O 1
ATOM 1324 N N . GLY A 1 176 ? 14.961 15.517 -19.578 1.00 95.50 176 GLY A N 1
ATOM 1325 C CA . GLY A 1 176 ? 14.382 15.984 -20.835 1.00 95.50 176 GLY A CA 1
ATOM 1326 C C . GLY A 1 176 ? 13.025 15.328 -21.088 1.00 95.50 176 GLY A C 1
ATOM 1327 O O . GLY A 1 176 ? 12.858 14.139 -20.834 1.00 95.50 176 GLY A O 1
ATOM 1328 N N . ASP A 1 177 ? 12.050 16.093 -21.583 1.00 95.69 177 ASP A N 1
ATOM 1329 C CA . ASP A 1 177 ? 10.684 15.604 -21.806 1.00 95.69 177 ASP A CA 1
ATOM 1330 C C . ASP A 1 177 ? 10.489 15.129 -23.263 1.00 95.69 177 ASP A C 1
ATOM 1332 O O . ASP A 1 177 ? 10.344 15.960 -24.165 1.00 95.69 177 ASP A O 1
ATOM 1336 N N . PRO A 1 178 ? 10.511 13.808 -23.539 1.00 95.56 178 PRO A N 1
ATOM 1337 C CA . PRO A 1 178 ? 10.300 13.281 -24.886 1.00 95.56 178 PRO A CA 1
ATOM 1338 C C . PRO A 1 178 ? 8.845 13.428 -25.359 1.00 95.56 178 PRO A C 1
ATOM 1340 O O . PRO A 1 178 ? 8.614 13.438 -26.569 1.00 95.56 178 PRO A O 1
ATOM 1343 N N . ALA A 1 179 ? 7.884 13.569 -24.440 1.00 93.88 179 ALA A N 1
ATOM 1344 C CA . ALA A 1 179 ? 6.454 13.656 -24.726 1.00 93.88 179 ALA A CA 1
ATOM 1345 C C . ALA A 1 179 ? 5.783 14.735 -23.844 1.00 93.88 179 ALA A C 1
ATOM 1347 O O . ALA A 1 179 ? 5.100 14.408 -22.867 1.00 93.88 179 ALA A O 1
ATOM 1348 N N . PRO A 1 180 ? 5.983 16.034 -24.150 1.00 94.69 180 PRO A N 1
ATOM 1349 C CA . PRO A 1 180 ? 5.400 17.130 -23.377 1.00 94.69 180 PRO A CA 1
ATOM 1350 C C . PRO A 1 180 ? 3.871 17.050 -23.296 1.00 94.69 180 PRO A C 1
ATOM 1352 O O . PRO A 1 180 ? 3.208 16.796 -24.298 1.00 94.69 180 PRO A O 1
ATOM 1355 N N . GLY A 1 181 ? 3.319 17.280 -22.102 1.00 90.62 181 GLY A N 1
ATOM 1356 C CA . GLY A 1 181 ? 1.872 17.234 -21.839 1.00 90.62 181 GLY A CA 1
ATOM 1357 C C . GLY A 1 181 ? 1.285 15.833 -21.625 1.00 90.62 181 GLY A C 1
ATOM 1358 O O . GLY A 1 181 ? 0.139 15.721 -21.208 1.00 90.62 181 GLY A O 1
ATOM 1359 N N . ASP A 1 182 ? 2.060 14.774 -21.856 1.00 90.69 182 ASP A N 1
ATOM 1360 C CA . ASP A 1 182 ? 1.630 13.394 -21.628 1.00 90.69 182 ASP A CA 1
ATOM 1361 C C . ASP A 1 182 ? 2.004 12.943 -20.205 1.00 90.69 182 ASP A C 1
ATOM 1363 O O . ASP A 1 182 ? 3.182 12.966 -19.838 1.00 90.69 182 ASP A O 1
ATOM 1367 N N . ALA A 1 183 ? 1.021 12.564 -19.387 1.00 88.00 183 ALA A N 1
ATOM 1368 C CA . ALA A 1 183 ? 1.250 12.084 -18.021 1.00 88.00 183 ALA A CA 1
ATOM 1369 C C . ALA A 1 183 ? 1.692 10.609 -17.963 1.00 88.00 183 ALA A C 1
ATOM 1371 O O . ALA A 1 183 ? 2.115 10.135 -16.912 1.00 88.00 183 ALA A O 1
ATOM 1372 N N . GLY A 1 184 ? 1.638 9.887 -19.086 1.00 91.25 184 GLY A N 1
ATOM 1373 C CA . GLY A 1 184 ? 1.959 8.467 -19.174 1.00 91.25 184 GLY A CA 1
ATOM 1374 C C . GLY A 1 184 ? 3.445 8.143 -19.310 1.00 91.25 184 GLY A C 1
ATOM 1375 O O . GLY A 1 184 ? 3.827 7.024 -19.672 1.00 91.25 184 GLY A O 1
ATOM 1376 N N . LYS A 1 185 ? 4.310 9.123 -19.045 1.00 94.44 185 LYS A N 1
ATOM 1377 C CA . LYS A 1 185 ? 5.755 8.937 -19.117 1.00 94.44 185 LYS A CA 1
ATOM 1378 C C . LYS A 1 185 ? 6.269 8.084 -17.960 1.00 94.44 185 LYS A C 1
ATOM 1380 O O . LYS A 1 185 ? 5.841 8.228 -16.816 1.00 94.44 185 LYS A O 1
ATOM 1385 N N . HIS A 1 186 ? 7.220 7.214 -18.255 1.00 95.94 186 HIS A N 1
ATOM 1386 C CA . HIS A 1 186 ? 7.848 6.327 -17.283 1.00 95.94 186 HIS A CA 1
ATOM 1387 C C . HIS A 1 186 ? 9.256 5.933 -17.738 1.00 95.94 186 HIS A C 1
ATOM 1389 O O . HIS A 1 186 ? 9.664 6.211 -18.870 1.00 95.94 186 HIS A O 1
ATOM 1395 N N . CYS A 1 187 ? 10.020 5.341 -16.823 1.00 96.88 187 CYS A N 1
ATOM 1396 C CA . CYS A 1 187 ? 11.267 4.670 -17.150 1.00 96.88 187 CYS A CA 1
ATOM 1397 C C . CYS A 1 187 ? 11.037 3.182 -17.378 1.00 96.88 187 CYS A C 1
ATOM 1399 O O . CYS A 1 187 ? 10.332 2.529 -16.603 1.00 96.88 187 CYS A O 1
ATOM 1401 N N . GLU A 1 188 ? 11.754 2.645 -18.353 1.00 97.19 188 GLU A N 1
ATOM 1402 C CA . GLU A 1 188 ? 11.956 1.214 -18.522 1.00 97.19 188 GLU A CA 1
ATOM 1403 C C . GLU A 1 188 ? 13.447 0.882 -18.460 1.00 97.19 188 GLU A C 1
ATOM 1405 O O . GLU A 1 188 ? 14.291 1.683 -18.877 1.00 97.19 188 GLU A O 1
ATOM 1410 N N . CYS A 1 189 ? 13.752 -0.287 -17.909 1.00 96.19 189 CYS A N 1
ATOM 1411 C CA . CYS A 1 189 ? 15.098 -0.807 -17.733 1.00 96.19 189 CYS A CA 1
ATOM 1412 C C . CYS A 1 189 ? 15.327 -1.962 -18.707 1.00 96.19 189 CYS A C 1
ATOM 1414 O O . CYS A 1 189 ? 14.502 -2.868 -18.784 1.00 96.19 189 CYS A O 1
ATOM 1416 N N . GLU A 1 190 ? 16.427 -1.926 -19.452 1.00 95.50 190 GLU A N 1
ATOM 1417 C CA . GLU A 1 190 ? 16.841 -3.040 -20.298 1.00 95.50 190 GLU A CA 1
ATOM 1418 C C . GLU A 1 190 ? 17.588 -4.068 -19.458 1.00 95.50 190 GLU A C 1
ATOM 1420 O O . GLU A 1 190 ? 18.629 -3.754 -18.877 1.00 95.50 190 GLU A O 1
ATOM 1425 N N . LEU A 1 191 ? 17.064 -5.285 -19.392 1.00 94.69 191 LEU A N 1
ATOM 1426 C CA . LEU A 1 191 ? 17.597 -6.350 -18.559 1.00 94.69 191 LEU A CA 1
ATOM 1427 C C . LEU A 1 191 ? 17.893 -7.601 -19.372 1.00 94.69 191 LEU A C 1
ATOM 1429 O O . LEU A 1 191 ? 17.201 -7.914 -20.336 1.00 94.69 191 LEU A O 1
ATOM 1433 N N . ASP A 1 192 ? 18.912 -8.327 -18.928 1.00 93.75 192 ASP A N 1
ATOM 1434 C CA . ASP A 1 192 ? 19.196 -9.691 -19.354 1.00 93.75 192 ASP A CA 1
ATOM 1435 C C . ASP A 1 192 ? 18.429 -10.665 -18.442 1.00 93.75 192 ASP A C 1
ATOM 1437 O O . ASP A 1 192 ? 18.734 -10.720 -17.243 1.00 93.75 192 ASP A O 1
ATOM 1441 N N . PRO A 1 193 ? 17.458 -11.440 -18.969 1.00 93.88 193 PRO A N 1
ATOM 1442 C CA . PRO A 1 193 ? 16.708 -12.426 -18.191 1.00 93.88 193 PRO A CA 1
ATOM 1443 C C . PRO A 1 193 ? 17.570 -13.506 -17.521 1.00 93.88 193 PRO A C 1
ATOM 1445 O O . PRO A 1 193 ? 17.116 -14.170 -16.590 1.00 93.88 193 PRO A O 1
ATOM 1448 N N . THR A 1 194 ? 18.809 -13.702 -17.983 1.00 91.44 194 THR A N 1
ATOM 1449 C CA . THR A 1 194 ? 19.758 -14.674 -17.421 1.00 91.44 194 THR A CA 1
ATOM 1450 C C . THR A 1 194 ? 20.619 -14.093 -16.295 1.00 91.44 194 THR A C 1
ATOM 1452 O O . THR A 1 194 ? 21.258 -14.845 -15.554 1.00 91.44 194 THR A O 1
ATOM 1455 N N . ALA A 1 195 ? 20.622 -12.767 -16.114 1.00 92.31 195 ALA A N 1
ATOM 1456 C CA . ALA A 1 195 ? 21.441 -12.111 -15.105 1.00 92.31 195 ALA A CA 1
ATOM 1457 C C . ALA A 1 195 ? 20.899 -12.342 -13.679 1.00 92.31 195 ALA A C 1
ATOM 1459 O O . ALA A 1 195 ? 19.685 -12.314 -13.463 1.00 92.31 195 ALA A O 1
ATOM 1460 N N . PRO A 1 196 ? 21.769 -12.446 -12.653 1.00 91.62 196 PRO A N 1
ATOM 1461 C CA . PRO A 1 196 ? 21.335 -12.621 -11.263 1.00 91.62 196 PRO A CA 1
ATOM 1462 C C . PRO A 1 196 ? 20.367 -11.541 -10.758 1.00 91.62 196 PRO A C 1
ATOM 1464 O O . PRO A 1 196 ? 19.483 -11.829 -9.953 1.00 91.62 196 PRO A O 1
ATOM 1467 N N . PHE A 1 197 ? 20.502 -10.302 -11.246 1.00 91.81 197 PHE A N 1
ATOM 1468 C CA . PHE A 1 197 ? 19.600 -9.199 -10.900 1.00 91.81 197 PHE A CA 1
ATOM 1469 C C . PHE A 1 197 ? 18.150 -9.482 -11.307 1.00 91.81 197 PHE A C 1
ATOM 1471 O O . PHE A 1 197 ? 17.226 -9.109 -10.584 1.00 91.81 197 PHE A O 1
ATOM 1478 N N . TYR A 1 198 ? 17.938 -10.189 -12.419 1.00 93.12 198 TYR A N 1
ATOM 1479 C CA . TYR A 1 198 ? 16.611 -10.472 -12.953 1.00 93.12 198 TYR A CA 1
ATOM 1480 C C . TYR A 1 198 ? 15.732 -11.274 -11.981 1.00 93.12 198 TYR A C 1
ATOM 1482 O O . TYR A 1 198 ? 14.532 -11.029 -11.875 1.00 93.12 198 TYR A O 1
ATOM 1490 N N . ALA A 1 199 ? 16.335 -12.151 -11.172 1.00 90.62 199 ALA A N 1
ATOM 1491 C CA . ALA A 1 199 ? 15.628 -12.903 -10.133 1.00 90.62 199 ALA A CA 1
ATOM 1492 C C . ALA A 1 199 ? 14.983 -12.000 -9.058 1.00 90.62 199 ALA A C 1
ATOM 1494 O O . ALA A 1 199 ? 14.010 -12.391 -8.417 1.00 90.62 199 ALA A O 1
ATOM 1495 N N . SER A 1 200 ? 15.498 -10.779 -8.868 1.00 91.69 200 SER A N 1
ATOM 1496 C CA . SER A 1 200 ? 14.932 -9.778 -7.949 1.00 91.69 200 SER A CA 1
ATOM 1497 C C . SER A 1 200 ? 13.856 -8.886 -8.583 1.00 91.69 200 SER A C 1
ATOM 1499 O O . SER A 1 200 ? 13.163 -8.155 -7.867 1.00 91.69 200 SER A O 1
ATOM 1501 N N . VAL A 1 201 ? 13.704 -8.951 -9.911 1.00 95.31 201 VAL A N 1
ATOM 1502 C CA . VAL A 1 201 ? 12.707 -8.182 -10.657 1.00 95.31 201 VAL A CA 1
ATOM 1503 C C . VAL A 1 201 ? 11.332 -8.771 -10.395 1.00 95.31 201 VAL A C 1
ATOM 1505 O O . VAL A 1 201 ? 11.112 -9.969 -10.546 1.00 95.31 201 VAL A O 1
ATOM 1508 N N . SER A 1 202 ? 10.392 -7.917 -10.032 1.00 96.69 202 SER A N 1
ATOM 1509 C CA . SER A 1 202 ? 8.979 -8.206 -9.870 1.00 96.69 202 SER A CA 1
ATOM 1510 C C . SER A 1 202 ? 8.436 -8.930 -11.102 1.00 96.69 202 SER A C 1
ATOM 1512 O O . SER A 1 202 ? 8.511 -8.388 -12.207 1.00 96.69 202 SER A O 1
ATOM 1514 N N . PRO A 1 203 ? 7.829 -10.122 -10.949 1.00 97.00 203 PRO A N 1
ATOM 1515 C CA . PRO A 1 203 ? 7.170 -10.789 -12.061 1.00 97.00 203 PRO A CA 1
ATOM 1516 C C . PRO A 1 203 ? 6.111 -9.907 -12.726 1.00 97.00 203 PRO A C 1
ATOM 1518 O O . PRO A 1 203 ? 5.934 -9.987 -13.929 1.00 97.00 203 PRO A O 1
ATOM 1521 N N . ALA A 1 204 ? 5.472 -8.993 -11.992 1.00 96.75 204 ALA A N 1
ATOM 1522 C CA . ALA A 1 204 ? 4.393 -8.155 -12.514 1.00 96.75 204 ALA A CA 1
ATOM 1523 C C . ALA A 1 204 ? 4.803 -7.195 -13.652 1.00 96.75 204 ALA A C 1
ATOM 1525 O O . ALA A 1 204 ? 3.934 -6.666 -14.357 1.00 96.75 204 ALA A O 1
ATOM 1526 N N . VAL A 1 205 ? 6.108 -6.939 -13.812 1.00 95.81 205 VAL A N 1
ATOM 1527 C CA . VAL A 1 205 ? 6.664 -6.022 -14.823 1.00 95.81 205 VAL A CA 1
ATOM 1528 C C . VAL A 1 205 ? 7.525 -6.716 -15.884 1.00 95.81 205 VAL A C 1
ATOM 1530 O O . VAL A 1 205 ? 8.034 -6.031 -16.770 1.00 95.81 205 VAL A O 1
ATOM 1533 N N . ARG A 1 206 ? 7.675 -8.046 -15.809 1.00 95.56 206 ARG A N 1
ATOM 1534 C CA . ARG A 1 206 ? 8.377 -8.857 -16.818 1.00 95.56 206 ARG A CA 1
ATOM 1535 C C . ARG A 1 206 ? 7.509 -9.001 -18.071 1.00 95.56 206 ARG A C 1
ATOM 1537 O O . ARG A 1 206 ? 6.282 -8.991 -17.972 1.00 95.56 206 ARG A O 1
ATOM 1544 N N . GLU A 1 207 ? 8.131 -9.174 -19.236 1.00 92.19 207 GLU A N 1
ATOM 1545 C CA . GLU A 1 207 ? 7.398 -9.410 -20.492 1.00 92.19 207 GLU A CA 1
ATOM 1546 C C . GLU A 1 207 ? 6.705 -10.782 -20.487 1.00 92.19 207 GLU A C 1
ATOM 1548 O O . GLU A 1 207 ? 5.555 -10.909 -20.903 1.00 92.19 207 GLU A O 1
ATOM 1553 N N . ASN A 1 208 ? 7.388 -11.791 -19.938 1.00 92.12 208 ASN A N 1
ATOM 1554 C CA . ASN A 1 208 ? 6.906 -13.167 -19.831 1.00 92.12 208 ASN A CA 1
ATOM 1555 C C . ASN A 1 208 ? 6.858 -13.600 -18.357 1.00 92.12 208 ASN A C 1
ATOM 1557 O O . ASN A 1 208 ? 7.727 -14.348 -17.894 1.00 92.12 208 ASN A O 1
ATOM 1561 N N . PRO A 1 209 ? 5.890 -13.096 -17.571 1.00 94.56 209 PRO A N 1
ATOM 1562 C CA . PRO A 1 209 ? 5.780 -13.463 -16.171 1.00 94.56 209 PRO A CA 1
ATOM 1563 C C . PRO A 1 209 ? 5.379 -14.931 -16.014 1.00 94.56 209 PRO A C 1
ATOM 1565 O O . PRO A 1 209 ? 4.708 -15.516 -16.864 1.00 94.56 209 PRO A O 1
ATOM 1568 N N . ARG A 1 210 ? 5.728 -15.519 -14.866 1.00 94.81 210 ARG A N 1
ATOM 1569 C CA . ARG A 1 210 ? 5.098 -16.770 -14.425 1.00 94.81 210 ARG A CA 1
ATOM 1570 C C . ARG A 1 210 ? 3.592 -16.578 -14.238 1.00 94.81 210 ARG A C 1
ATOM 1572 O O . ARG A 1 210 ? 3.125 -15.446 -14.102 1.00 94.81 210 ARG A O 1
ATOM 1579 N N . GLU A 1 211 ? 2.848 -17.678 -14.161 1.00 97.31 211 GLU A N 1
ATOM 1580 C CA . GLU A 1 211 ? 1.414 -17.610 -13.872 1.00 97.31 211 GLU A CA 1
ATOM 1581 C C . GLU A 1 211 ? 1.154 -16.809 -12.583 1.00 97.31 211 GLU A C 1
ATOM 1583 O O . GLU A 1 211 ? 1.859 -16.998 -11.578 1.00 97.31 211 GLU A O 1
ATOM 1588 N N . PRO A 1 212 ? 0.185 -15.878 -12.606 1.00 98.12 212 PRO A N 1
ATOM 1589 C CA . PRO A 1 212 ? -0.176 -15.118 -11.424 1.00 98.12 212 PRO A CA 1
ATOM 1590 C C . PRO A 1 212 ? -0.719 -16.046 -10.335 1.00 98.12 212 PRO A C 1
ATOM 1592 O O . PRO A 1 212 ? -1.421 -17.017 -10.598 1.00 98.12 212 PRO A O 1
ATOM 1595 N N . LEU A 1 213 ? -0.403 -15.724 -9.081 1.00 98.25 213 LEU A N 1
ATOM 1596 C CA . LEU A 1 213 ? -0.953 -16.419 -7.917 1.00 98.25 213 LEU A CA 1
ATOM 1597 C C . LEU A 1 213 ? -2.429 -16.049 -7.698 1.00 98.25 213 LEU A C 1
ATOM 1599 O O . LEU A 1 213 ? -3.217 -16.851 -7.199 1.00 98.25 213 LEU A O 1
ATOM 1603 N N . VAL A 1 214 ? -2.783 -14.814 -8.046 1.00 98.44 214 VAL A N 1
ATOM 1604 C CA . VAL A 1 214 ? -4.137 -14.267 -7.986 1.00 98.44 214 VAL A CA 1
ATOM 1605 C C . VAL A 1 214 ? -4.443 -13.687 -9.356 1.00 98.44 214 VAL A C 1
ATOM 1607 O O . VAL A 1 214 ? -3.673 -12.868 -9.836 1.00 98.44 214 VAL A O 1
ATOM 1610 N N . SER A 1 215 ? -5.544 -14.103 -9.976 1.00 98.31 215 SER A N 1
ATOM 1611 C CA . SER A 1 215 ? -6.051 -13.547 -11.235 1.00 98.31 215 SER A CA 1
ATOM 1612 C C . SER A 1 215 ? -7.573 -13.638 -11.272 1.00 98.31 215 SER A C 1
ATOM 1614 O O . SER A 1 215 ? -8.182 -14.330 -10.450 1.00 98.31 215 SER A O 1
ATOM 1616 N N . CYS A 1 216 ? -8.198 -12.990 -12.251 1.00 98.19 216 CYS A N 1
ATOM 1617 C CA . CYS A 1 216 ? -9.634 -13.112 -12.477 1.00 98.19 216 CYS A CA 1
ATOM 1618 C C . CYS A 1 216 ? -10.083 -14.572 -12.654 1.00 98.19 216 CYS A C 1
ATOM 1620 O O . CYS A 1 216 ? -11.074 -14.980 -12.057 1.00 98.19 216 CYS A O 1
ATOM 1622 N N . GLU A 1 217 ? -9.339 -15.380 -13.410 1.00 98.00 217 GLU A N 1
ATOM 1623 C CA . GLU A 1 217 ? -9.641 -16.792 -13.683 1.00 98.00 217 GLU A CA 1
ATOM 1624 C C . GLU A 1 217 ? -9.565 -17.619 -12.404 1.00 98.00 217 GLU A C 1
ATOM 1626 O O . GLU A 1 217 ? -10.479 -18.385 -12.102 1.00 98.00 217 GLU A O 1
ATOM 1631 N N . ILE A 1 218 ? -8.488 -17.440 -11.635 1.00 98.19 218 ILE A N 1
ATOM 1632 C CA . ILE A 1 218 ? -8.268 -18.165 -10.381 1.00 98.19 218 ILE A CA 1
ATOM 1633 C C . ILE A 1 218 ? -9.378 -17.833 -9.380 1.00 98.19 218 ILE A C 1
ATOM 1635 O O . ILE A 1 218 ? -9.909 -18.732 -8.724 1.00 98.19 218 ILE A O 1
ATOM 1639 N N . LEU A 1 219 ? -9.749 -16.554 -9.275 1.00 98.19 219 LEU A N 1
ATOM 1640 C CA . LEU A 1 219 ? -10.786 -16.092 -8.356 1.00 98.19 219 LEU A CA 1
ATOM 1641 C C . LEU A 1 219 ? -12.185 -16.550 -8.791 1.00 98.19 219 LEU A C 1
ATOM 1643 O O . LEU A 1 219 ? -12.937 -17.051 -7.955 1.00 98.19 219 LEU A O 1
ATOM 1647 N N . ALA A 1 220 ? -12.509 -16.484 -10.085 1.00 97.94 220 ALA A N 1
ATOM 1648 C CA . ALA A 1 220 ? -13.769 -16.989 -10.630 1.00 97.94 220 ALA A CA 1
ATOM 1649 C C . ALA A 1 220 ? -13.929 -18.500 -10.403 1.00 97.94 220 ALA A C 1
ATOM 1651 O O . ALA A 1 220 ? -14.986 -18.963 -9.980 1.00 97.94 220 ALA A O 1
ATOM 1652 N N . GLN A 1 221 ? -12.868 -19.281 -10.626 1.00 98.19 221 GLN A N 1
ATOM 1653 C CA . GLN A 1 221 ? -12.862 -20.728 -10.374 1.00 98.19 221 GLN A CA 1
ATOM 1654 C C . GLN A 1 221 ? -12.936 -21.085 -8.882 1.00 98.19 221 GLN A C 1
ATOM 1656 O O . GLN A 1 221 ? -13.183 -22.242 -8.529 1.00 98.19 221 GLN A O 1
ATOM 1661 N N . ALA A 1 222 ? -12.640 -20.140 -7.989 1.00 98.00 222 ALA A N 1
ATOM 1662 C CA . ALA A 1 222 ? -12.689 -20.351 -6.550 1.00 98.00 222 ALA A CA 1
ATOM 1663 C C . ALA A 1 222 ? -14.024 -19.954 -5.915 1.00 98.00 222 ALA A C 1
ATOM 1665 O O . ALA A 1 222 ? -14.277 -20.388 -4.794 1.00 98.00 222 ALA A O 1
ATOM 1666 N N . GLN A 1 223 ? -14.872 -19.190 -6.612 1.00 97.94 223 GLN A N 1
ATOM 1667 C CA . GLN A 1 223 ? -16.041 -18.515 -6.034 1.00 97.94 223 GLN A CA 1
ATOM 1668 C C . GLN A 1 223 ? -17.000 -19.436 -5.255 1.00 97.94 223 GLN A C 1
ATOM 1670 O O . GLN A 1 223 ? -17.590 -18.997 -4.274 1.00 97.94 223 GLN A O 1
ATOM 1675 N N . ASP A 1 224 ? -17.103 -20.713 -5.636 1.00 98.12 224 ASP A N 1
ATOM 1676 C CA . ASP A 1 224 ? -18.020 -21.683 -5.019 1.00 98.12 224 ASP A CA 1
ATOM 1677 C C . ASP A 1 224 ? -17.373 -22.548 -3.918 1.00 98.12 224 ASP A C 1
ATOM 1679 O O . ASP A 1 224 ? -18.024 -23.420 -3.343 1.00 98.12 224 ASP A O 1
ATOM 1683 N N . ARG A 1 225 ? -16.081 -22.353 -3.611 1.00 98.12 225 ARG A N 1
ATOM 1684 C CA . ARG A 1 225 ? -15.355 -23.190 -2.633 1.00 98.12 225 ARG A CA 1
ATOM 1685 C C . ARG A 1 225 ? -15.689 -22.834 -1.187 1.00 98.12 225 ARG A C 1
ATOM 1687 O O . ARG A 1 225 ? -15.666 -23.702 -0.317 1.00 98.12 225 ARG A O 1
ATOM 1694 N N . SER A 1 226 ? -15.938 -21.556 -0.913 1.00 98.31 226 SER A N 1
ATOM 1695 C CA . SER A 1 226 ? -16.163 -21.029 0.433 1.00 98.31 226 SER A CA 1
ATOM 1696 C C . SER A 1 226 ? -16.846 -19.659 0.389 1.00 98.31 226 SER A C 1
ATOM 1698 O O . SER A 1 226 ? -16.824 -18.973 -0.632 1.00 98.31 226 SER A O 1
ATOM 1700 N N . VAL A 1 227 ? -17.386 -19.209 1.526 1.00 98.44 227 VAL A N 1
ATOM 1701 C CA . VAL A 1 227 ? -18.009 -17.878 1.620 1.00 98.44 227 VAL A CA 1
ATOM 1702 C C . VAL A 1 227 ? -17.007 -16.743 1.372 1.00 98.44 227 VAL A C 1
ATOM 1704 O O . VAL A 1 227 ? -17.347 -15.742 0.750 1.00 98.44 227 VAL A O 1
ATOM 1707 N N . TRP A 1 228 ? -15.751 -16.888 1.802 1.00 98.44 228 TRP A N 1
ATOM 1708 C CA . TRP A 1 228 ? -14.739 -15.854 1.584 1.00 98.44 228 TRP A CA 1
ATOM 1709 C C . TRP A 1 228 ? -14.244 -15.825 0.133 1.00 98.44 228 TRP A C 1
ATOM 1711 O O . TRP A 1 228 ? -13.977 -14.741 -0.378 1.00 98.44 228 TRP A O 1
ATOM 1721 N N . ASP A 1 229 ? -14.194 -16.964 -0.570 1.00 98.62 229 ASP A N 1
ATOM 1722 C CA . ASP A 1 229 ? -13.921 -16.974 -2.013 1.00 98.62 229 ASP A CA 1
ATOM 1723 C C . ASP A 1 229 ? -15.072 -16.340 -2.806 1.00 98.62 229 ASP A C 1
ATOM 1725 O O . ASP A 1 229 ? -14.818 -15.556 -3.720 1.00 98.62 229 ASP A O 1
ATOM 1729 N N . GLN A 1 230 ? -16.324 -16.589 -2.410 1.00 98.50 230 GLN A N 1
ATOM 1730 C CA . GLN A 1 230 ? -17.492 -15.940 -3.005 1.00 98.50 230 GLN A CA 1
ATOM 1731 C C . GLN A 1 230 ? -17.420 -14.413 -2.861 1.00 98.50 230 GLN A C 1
ATOM 1733 O O . GLN A 1 230 ? -17.604 -13.685 -3.838 1.00 98.50 230 GLN A O 1
ATOM 1738 N N . LYS A 1 231 ? -17.122 -13.907 -1.655 1.00 98.50 231 LYS A N 1
ATOM 1739 C CA . LYS A 1 231 ? -16.993 -12.459 -1.407 1.00 98.50 231 LYS A CA 1
ATOM 1740 C C . LYS A 1 231 ? -15.780 -11.852 -2.108 1.00 98.50 231 LYS A C 1
ATOM 1742 O O . LYS A 1 231 ? -15.875 -10.734 -2.610 1.00 98.50 231 LYS A O 1
ATOM 1747 N N . GLN A 1 232 ? -14.672 -12.586 -2.202 1.00 98.56 232 GLN A N 1
ATOM 1748 C CA . GLN A 1 232 ? -13.507 -12.170 -2.980 1.00 98.56 232 GLN A CA 1
ATOM 1749 C C . GLN A 1 232 ? -13.841 -12.038 -4.467 1.00 98.56 232 GLN A C 1
ATOM 1751 O O . GLN A 1 232 ? -13.470 -11.040 -5.081 1.00 98.56 232 GLN A O 1
ATOM 1756 N N . TRP A 1 233 ? -14.545 -13.016 -5.043 1.00 98.12 233 TRP A N 1
ATOM 1757 C CA . TRP A 1 233 ? -14.975 -12.949 -6.435 1.00 98.12 233 TRP A CA 1
ATOM 1758 C C . TRP A 1 233 ? -15.946 -11.792 -6.657 1.00 98.12 233 TRP A C 1
ATOM 1760 O O . TRP A 1 233 ? -15.704 -10.967 -7.531 1.00 98.12 233 TRP A O 1
ATOM 1770 N N . GLN A 1 234 ? -16.970 -11.653 -5.808 1.00 97.31 234 GLN A N 1
ATOM 1771 C CA . GLN A 1 234 ? -17.904 -10.524 -5.851 1.00 97.31 234 GLN A CA 1
ATOM 1772 C C . GLN A 1 234 ? -17.171 -9.171 -5.852 1.00 97.31 234 GLN A C 1
ATOM 1774 O O . GLN A 1 234 ? -17.566 -8.261 -6.576 1.00 97.31 234 GLN A O 1
ATOM 1779 N N . ALA A 1 235 ? -16.092 -9.045 -5.075 1.00 97.81 235 ALA A N 1
ATOM 1780 C CA . ALA A 1 235 ? -15.283 -7.835 -5.017 1.00 97.81 235 ALA A CA 1
ATOM 1781 C C . ALA A 1 235 ? -14.558 -7.516 -6.330 1.00 97.81 235 ALA A C 1
ATOM 1783 O O . ALA A 1 235 ? -14.543 -6.367 -6.765 1.00 97.81 235 ALA A O 1
ATOM 1784 N N . VAL A 1 236 ? -13.949 -8.515 -6.971 1.00 97.31 236 VAL A N 1
ATOM 1785 C CA . VAL A 1 236 ? -13.139 -8.289 -8.180 1.00 97.31 236 VAL A CA 1
ATOM 1786 C C . VAL A 1 236 ? -13.933 -8.427 -9.475 1.00 97.31 236 VAL A C 1
ATOM 1788 O O . VAL A 1 236 ? -13.440 -8.029 -10.525 1.00 97.31 236 VAL A O 1
ATOM 1791 N N . ARG A 1 237 ? -15.157 -8.962 -9.426 1.00 95.94 237 ARG A N 1
ATOM 1792 C CA . ARG A 1 237 ? -15.959 -9.298 -10.608 1.00 95.94 237 ARG A CA 1
ATOM 1793 C C . ARG A 1 237 ? -16.077 -8.135 -11.587 1.00 95.94 237 ARG A C 1
ATOM 1795 O O . ARG A 1 237 ? -15.793 -8.301 -12.766 1.00 95.94 237 ARG A O 1
ATOM 1802 N N . GLY A 1 238 ? -16.374 -6.936 -11.091 1.00 92.56 238 GLY A N 1
ATOM 1803 C CA . GLY A 1 238 ? -16.500 -5.754 -11.946 1.00 92.56 238 GLY A CA 1
ATOM 1804 C C . GLY A 1 238 ? -15.174 -5.159 -12.452 1.00 92.56 238 GLY A C 1
ATOM 1805 O O . GLY A 1 238 ? -15.205 -4.227 -13.253 1.00 92.56 238 GLY A O 1
ATOM 1806 N N . LEU A 1 239 ? -14.021 -5.664 -11.993 1.00 94.62 239 LEU A N 1
ATOM 1807 C CA . LEU A 1 239 ? -12.712 -5.453 -12.633 1.00 94.62 239 LEU A CA 1
ATOM 1808 C C . LEU A 1 239 ? -12.446 -6.517 -13.711 1.00 94.62 239 LEU A C 1
ATOM 1810 O O . LEU A 1 239 ? -11.728 -6.261 -14.672 1.00 94.62 239 LEU A O 1
ATOM 1814 N N . CYS A 1 240 ? -13.021 -7.709 -13.543 1.00 95.69 240 CYS A N 1
ATOM 1815 C CA . CYS A 1 240 ? -12.744 -8.889 -14.351 1.00 95.69 240 CYS A CA 1
ATOM 1816 C C . CYS A 1 240 ? -13.665 -9.060 -15.565 1.00 95.69 240 CYS A C 1
ATOM 1818 O O . CYS A 1 240 ? -13.240 -9.627 -16.576 1.00 95.69 240 CYS A O 1
ATOM 1820 N N . GLU A 1 241 ? -14.912 -8.598 -15.466 1.00 92.06 241 GLU A N 1
ATOM 1821 C CA . GLU A 1 241 ? -15.952 -8.753 -16.483 1.00 92.06 241 GLU A CA 1
ATOM 1822 C C . GLU A 1 241 ? -16.240 -7.423 -17.195 1.00 92.06 241 GLU A C 1
ATOM 1824 O O . GLU A 1 241 ? -16.437 -6.380 -16.573 1.00 92.06 241 GLU A O 1
ATOM 1829 N N . ALA A 1 242 ? -16.305 -7.462 -18.529 1.00 73.88 242 ALA A N 1
ATOM 1830 C CA . ALA A 1 242 ? -16.640 -6.297 -19.352 1.00 73.88 242 ALA A CA 1
ATOM 1831 C C . ALA A 1 242 ? -18.130 -5.914 -19.301 1.00 73.88 242 ALA A C 1
ATOM 1833 O O . ALA A 1 242 ? -18.488 -4.784 -19.632 1.00 73.88 242 ALA A O 1
ATOM 1834 N N . SER A 1 243 ? -18.995 -6.879 -18.972 1.00 65.62 243 SER A N 1
ATOM 1835 C CA . SER A 1 243 ? -20.395 -6.899 -19.401 1.00 65.62 243 SER A CA 1
ATOM 1836 C C . SER A 1 243 ? -21.413 -6.884 -18.268 1.00 65.62 243 SER A C 1
ATOM 1838 O O . SER A 1 243 ? -22.558 -7.259 -18.517 1.00 65.62 243 SER A O 1
ATOM 1840 N N . ASP A 1 244 ? -21.042 -6.507 -17.042 1.00 61.31 244 ASP A N 1
ATOM 1841 C CA . ASP A 1 244 ? -22.042 -6.412 -15.976 1.00 61.31 244 ASP A CA 1
ATOM 1842 C C . ASP A 1 244 ? -23.066 -5.318 -16.333 1.00 61.31 244 ASP A C 1
ATOM 1844 O O . ASP A 1 244 ? -22.807 -4.117 -16.243 1.00 61.31 244 ASP A O 1
ATOM 1848 N N . ALA A 1 245 ? -24.234 -5.775 -16.791 1.00 49.59 245 ALA A N 1
ATOM 1849 C CA . ALA A 1 245 ? -25.345 -4.980 -17.309 1.00 49.59 245 ALA A CA 1
ATOM 1850 C C . ALA A 1 245 ? -26.015 -4.088 -16.245 1.00 49.59 245 ALA A C 1
ATOM 1852 O O . ALA A 1 245 ? -26.823 -3.232 -16.593 1.00 49.59 245 ALA A O 1
ATOM 1853 N N . ASP A 1 246 ? -25.640 -4.257 -14.974 1.00 52.78 246 ASP A N 1
ATOM 1854 C CA . ASP A 1 246 ? -26.143 -3.507 -13.815 1.00 52.78 246 ASP A CA 1
ATOM 1855 C C . ASP A 1 246 ? -25.206 -2.371 -13.362 1.00 52.78 246 ASP A C 1
ATOM 1857 O O . ASP A 1 246 ? -25.366 -1.800 -12.282 1.00 52.78 246 ASP A O 1
ATOM 1861 N N . VAL A 1 247 ? -24.198 -2.029 -14.165 1.00 63.56 247 VAL A N 1
ATOM 1862 C CA . VAL A 1 247 ? -23.154 -1.076 -13.775 1.00 63.56 247 VAL A CA 1
ATOM 1863 C C . VAL A 1 247 ? -23.400 0.296 -14.400 1.00 63.56 247 VAL A C 1
ATOM 1865 O O . VAL A 1 247 ? -23.760 0.410 -15.572 1.00 63.56 247 VAL A O 1
ATOM 1868 N N . HIS A 1 248 ? -23.186 1.359 -13.616 1.00 77.25 248 HIS A N 1
ATOM 1869 C CA . HIS A 1 248 ? -23.195 2.735 -14.114 1.00 77.25 248 HIS A CA 1
ATOM 1870 C C . HIS A 1 248 ? -22.319 2.874 -15.369 1.00 77.25 248 HIS A C 1
ATOM 1872 O O . HIS A 1 248 ? -21.290 2.210 -15.511 1.00 77.25 248 HIS A O 1
ATOM 1878 N N . ALA A 1 249 ? -22.721 3.753 -16.289 1.00 87.00 249 ALA A N 1
ATOM 1879 C CA . ALA A 1 249 ? -21.938 4.001 -17.491 1.00 87.00 249 ALA A CA 1
ATOM 1880 C C . ALA A 1 249 ? -20.514 4.439 -17.108 1.00 87.00 249 ALA A C 1
ATOM 1882 O O . ALA A 1 249 ? -20.340 5.336 -16.280 1.00 87.00 249 ALA A O 1
ATOM 1883 N N . ALA A 1 250 ? -19.517 3.782 -17.704 1.00 92.44 250 ALA A N 1
ATOM 1884 C CA . ALA A 1 250 ? -18.120 4.153 -17.537 1.00 92.44 250 ALA A CA 1
ATOM 1885 C C . ALA A 1 250 ? -17.899 5.577 -18.066 1.00 92.44 250 ALA A C 1
ATOM 1887 O O . ALA A 1 250 ? -18.452 5.950 -19.107 1.00 92.44 250 ALA A O 1
ATOM 1888 N N . GLY A 1 251 ? -17.117 6.370 -17.340 1.00 94.56 251 GLY A N 1
ATOM 1889 C CA . GLY A 1 251 ? -16.784 7.729 -17.747 1.00 94.56 251 GLY A CA 1
ATOM 1890 C C . GLY A 1 251 ? -15.668 7.779 -18.800 1.00 94.56 251 GLY A C 1
ATOM 1891 O O . GLY A 1 251 ? -15.082 6.748 -19.150 1.00 94.56 251 GLY A O 1
ATOM 1892 N N . PRO A 1 252 ? -15.366 8.973 -19.340 1.00 94.81 252 PRO A N 1
ATOM 1893 C CA . PRO A 1 252 ? -14.365 9.138 -20.394 1.00 94.81 252 PRO A CA 1
ATOM 1894 C C . PRO A 1 252 ? -12.933 8.796 -19.953 1.00 94.81 252 PRO A C 1
ATOM 1896 O O . PRO A 1 252 ? -12.112 8.490 -20.812 1.00 94.81 252 PRO A O 1
ATOM 1899 N N . ASP A 1 253 ? -12.647 8.793 -18.647 1.00 94.00 253 ASP A N 1
ATOM 1900 C CA . ASP A 1 253 ? -11.336 8.436 -18.090 1.00 94.00 253 ASP A CA 1
ATOM 1901 C C . ASP A 1 253 ? -11.312 6.996 -17.538 1.00 94.00 253 ASP A C 1
ATOM 1903 O O . ASP A 1 253 ? -10.481 6.668 -16.689 1.00 94.00 253 ASP A O 1
ATOM 1907 N N . SER A 1 254 ? -12.238 6.130 -17.968 1.00 94.62 254 SER A N 1
ATOM 1908 C CA . SER A 1 254 ? -12.259 4.714 -17.580 1.00 94.62 254 SER A CA 1
ATOM 1909 C C . SER A 1 254 ? -11.029 3.973 -18.098 1.00 94.62 254 SER A C 1
ATOM 1911 O O . SER A 1 254 ? -10.658 4.093 -19.265 1.00 94.62 254 SER A O 1
ATOM 1913 N N . LEU A 1 255 ? -10.459 3.106 -17.260 1.00 94.62 255 LEU A N 1
ATOM 1914 C CA . LEU A 1 255 ? -9.506 2.101 -17.726 1.00 94.62 255 LEU A CA 1
ATOM 1915 C C . LEU A 1 255 ? -10.189 1.082 -18.650 1.00 94.62 255 LEU A C 1
ATOM 1917 O O . LEU A 1 255 ? -11.382 0.788 -18.505 1.00 94.62 255 LEU A O 1
ATOM 1921 N N . GLY A 1 256 ? -9.417 0.539 -19.595 1.00 93.00 256 GLY A N 1
ATOM 1922 C CA . GLY A 1 256 ? -9.858 -0.561 -20.446 1.00 93.00 256 GLY A CA 1
ATOM 1923 C C . GLY A 1 256 ? -10.048 -1.851 -19.646 1.00 93.00 256 GLY A C 1
ATOM 1924 O O . GLY A 1 256 ? -9.452 -2.034 -18.588 1.00 93.00 256 GLY A O 1
ATOM 1925 N N . VAL A 1 257 ? -10.867 -2.774 -20.154 1.00 92.38 257 VAL A N 1
ATOM 1926 C CA . VAL A 1 257 ? -11.162 -4.039 -19.455 1.00 92.38 257 VAL A CA 1
ATOM 1927 C C . VAL A 1 257 ? -9.898 -4.868 -19.216 1.00 92.38 257 VAL A C 1
ATOM 1929 O O . VAL A 1 257 ? -9.724 -5.391 -18.122 1.00 92.38 257 VAL A O 1
ATOM 1932 N N . GLU A 1 258 ? -8.989 -4.949 -20.189 1.00 94.88 258 GLU A N 1
ATOM 1933 C CA . GLU A 1 258 ? -7.729 -5.688 -20.016 1.00 94.88 258 GLU A CA 1
ATOM 1934 C C . GLU A 1 258 ? -6.826 -5.058 -18.947 1.00 94.88 258 GLU A C 1
ATOM 1936 O O . GLU A 1 258 ? -6.240 -5.769 -18.133 1.00 94.88 258 GLU A O 1
ATOM 1941 N N . ASP A 1 259 ? -6.781 -3.725 -18.880 1.00 95.50 259 ASP A N 1
ATOM 1942 C CA . ASP A 1 259 ? -6.068 -3.018 -17.817 1.00 95.50 259 ASP A CA 1
ATOM 1943 C C . ASP A 1 259 ? -6.686 -3.327 -16.446 1.00 95.50 259 ASP A C 1
ATOM 1945 O O . ASP A 1 259 ? -5.964 -3.646 -15.503 1.00 95.50 259 ASP A O 1
ATOM 1949 N N . LEU A 1 260 ? -8.019 -3.285 -16.329 1.00 95.75 260 LEU A N 1
ATOM 1950 C CA . LEU A 1 260 ? -8.734 -3.616 -15.089 1.00 95.75 260 LEU A CA 1
ATOM 1951 C C . LEU A 1 260 ? -8.474 -5.061 -14.644 1.00 95.75 260 LEU A C 1
ATOM 1953 O O . LEU A 1 260 ? -8.224 -5.298 -13.461 1.00 95.75 260 LEU A O 1
ATOM 1957 N N . ARG A 1 261 ? -8.476 -6.010 -15.586 1.00 96.75 261 ARG A N 1
ATOM 1958 C CA . ARG A 1 261 ? -8.167 -7.424 -15.336 1.00 96.75 261 ARG A CA 1
ATOM 1959 C C . ARG A 1 261 ? -6.746 -7.588 -14.814 1.00 96.75 261 ARG A C 1
ATOM 1961 O O . ARG A 1 261 ? -6.560 -8.179 -13.752 1.00 96.75 261 ARG A O 1
ATOM 1968 N N . ARG A 1 262 ? -5.768 -6.958 -15.472 1.00 96.31 262 ARG A N 1
ATOM 1969 C CA . ARG A 1 262 ? -4.369 -6.929 -15.018 1.00 96.31 262 ARG A CA 1
ATOM 1970 C C . ARG A 1 262 ? -4.218 -6.288 -13.636 1.00 96.31 262 ARG A C 1
ATOM 1972 O O . ARG A 1 262 ? -3.345 -6.671 -12.860 1.00 96.31 262 ARG A O 1
ATOM 1979 N N . MET A 1 263 ? -5.070 -5.324 -13.274 1.00 96.00 263 MET A N 1
ATOM 1980 C CA . MET A 1 263 ? -5.036 -4.715 -11.938 1.00 96.00 263 MET A CA 1
ATOM 1981 C C . MET A 1 263 ? -5.458 -5.669 -10.813 1.00 96.00 263 MET A C 1
ATOM 1983 O O . MET A 1 263 ? -5.074 -5.415 -9.665 1.00 96.00 263 MET A O 1
ATOM 1987 N N . ALA A 1 264 ? -6.196 -6.739 -11.123 1.00 97.38 264 ALA A N 1
ATOM 1988 C CA . ALA A 1 264 ? -6.571 -7.795 -10.183 1.00 97.38 264 ALA A CA 1
ATOM 1989 C C . ALA A 1 264 ? -5.507 -8.902 -10.054 1.00 97.38 264 ALA A C 1
ATOM 1991 O O . ALA A 1 264 ? -5.674 -9.813 -9.241 1.00 97.38 264 ALA A O 1
ATOM 1992 N N . GLU A 1 265 ? -4.426 -8.833 -10.835 1.00 98.25 265 GLU A N 1
ATOM 1993 C CA . GLU A 1 265 ? -3.365 -9.832 -10.813 1.00 98.25 265 GLU A CA 1
ATOM 1994 C C . GLU A 1 265 ? -2.330 -9.561 -9.720 1.00 98.25 265 GLU A C 1
ATOM 1996 O O . GLU A 1 265 ? -1.924 -8.418 -9.473 1.00 98.25 265 GLU A O 1
ATOM 2001 N N . ALA A 1 266 ? -1.866 -10.638 -9.088 1.00 98.56 266 ALA A N 1
ATOM 2002 C CA . ALA A 1 266 ? -0.714 -10.604 -8.202 1.00 98.56 266 ALA A CA 1
ATOM 2003 C C . ALA A 1 266 ? 0.124 -11.879 -8.317 1.00 98.56 266 ALA A C 1
ATOM 2005 O O . ALA A 1 266 ? -0.394 -12.986 -8.473 1.00 98.56 266 ALA A O 1
ATOM 2006 N N . TRP A 1 267 ? 1.434 -11.725 -8.173 1.00 98.50 267 TRP A N 1
ATOM 2007 C CA . TRP A 1 267 ? 2.423 -12.792 -8.230 1.00 98.50 267 TRP A CA 1
ATOM 2008 C C . TRP A 1 267 ? 3.092 -12.934 -6.877 1.00 98.50 267 TRP A C 1
ATOM 2010 O O . TRP A 1 267 ? 3.352 -11.953 -6.191 1.00 98.50 267 TRP A O 1
ATOM 2020 N N . LEU A 1 268 ? 3.427 -14.156 -6.489 1.00 98.25 268 LEU A N 1
ATOM 2021 C CA . LEU A 1 268 ? 4.278 -14.360 -5.326 1.00 98.25 268 LEU A CA 1
ATOM 2022 C C . LEU A 1 268 ? 5.690 -13.822 -5.619 1.00 98.25 268 LEU A C 1
ATOM 2024 O O . LEU A 1 268 ? 6.146 -13.863 -6.761 1.00 98.25 268 LEU A O 1
ATOM 2028 N N . ASP A 1 269 ? 6.408 -13.337 -4.615 1.00 97.50 269 ASP A N 1
ATOM 2029 C CA . ASP A 1 269 ? 7.853 -13.132 -4.710 1.00 97.50 269 ASP A CA 1
ATOM 2030 C C . ASP A 1 269 ? 8.591 -14.476 -4.601 1.00 97.50 269 ASP A C 1
ATOM 2032 O O . ASP A 1 269 ? 8.293 -15.279 -3.716 1.00 97.50 269 ASP A O 1
ATOM 2036 N N . GLU A 1 270 ? 9.550 -14.742 -5.488 1.00 95.44 270 GLU A N 1
ATOM 2037 C CA . GLU A 1 270 ? 10.269 -16.028 -5.542 1.00 95.44 270 GLU A CA 1
ATOM 2038 C C . GLU A 1 270 ? 11.007 -16.339 -4.226 1.00 95.44 270 GLU A C 1
ATOM 2040 O O . GLU A 1 270 ? 10.993 -17.477 -3.754 1.00 95.44 270 GLU A O 1
ATOM 2045 N N . GLY A 1 271 ? 11.546 -15.321 -3.545 1.00 95.44 271 GLY A N 1
ATOM 2046 C CA . GLY A 1 271 ? 12.180 -15.497 -2.238 1.00 95.44 271 GLY A CA 1
ATOM 2047 C C . GLY A 1 271 ? 11.197 -15.847 -1.112 1.00 95.44 271 GLY A C 1
ATOM 2048 O O . GLY A 1 271 ? 11.611 -16.356 -0.070 1.00 95.44 271 GLY A O 1
ATOM 2049 N N . CYS A 1 272 ? 9.897 -15.600 -1.298 1.00 97.50 272 CYS A N 1
ATOM 2050 C CA . CYS A 1 272 ? 8.857 -15.814 -0.289 1.00 97.50 272 CYS A CA 1
ATOM 2051 C C . CYS A 1 272 ? 8.146 -17.176 -0.390 1.00 97.50 272 CYS A C 1
ATOM 2053 O O . CYS A 1 272 ? 7.251 -17.442 0.417 1.00 97.50 272 CYS A O 1
ATOM 2055 N N . GLU A 1 273 ? 8.512 -18.058 -1.329 1.00 97.81 273 GLU A N 1
ATOM 2056 C CA . GLU A 1 273 ? 7.778 -19.312 -1.577 1.00 97.81 273 GLU A CA 1
ATOM 2057 C C . GLU A 1 273 ? 7.619 -20.204 -0.342 1.00 97.81 273 GLU A C 1
ATOM 2059 O O . GLU A 1 273 ? 6.534 -20.732 -0.078 1.00 97.81 273 GLU A O 1
ATOM 2064 N N . GLN A 1 274 ? 8.683 -20.356 0.449 1.00 98.31 274 GLN A N 1
ATOM 2065 C CA . GLN A 1 274 ? 8.644 -21.182 1.657 1.00 98.31 274 GLN A CA 1
ATOM 2066 C C . GLN A 1 274 ? 7.725 -20.583 2.730 1.00 98.31 274 GLN A C 1
ATOM 2068 O O . GLN A 1 274 ? 6.961 -21.312 3.371 1.00 98.31 274 GLN A O 1
ATOM 2073 N N . ASN A 1 275 ? 7.757 -19.258 2.904 1.00 98.62 275 ASN A N 1
ATOM 2074 C CA . ASN A 1 275 ? 6.869 -18.558 3.830 1.00 98.62 275 ASN A CA 1
ATOM 2075 C C . ASN A 1 275 ? 5.414 -18.688 3.379 1.00 98.62 275 ASN A C 1
ATOM 2077 O O . ASN A 1 275 ? 4.564 -19.038 4.197 1.00 98.62 275 ASN A O 1
ATOM 2081 N N . TYR A 1 276 ? 5.139 -18.506 2.084 1.00 98.62 276 TYR A N 1
ATOM 2082 C CA . TYR A 1 276 ? 3.802 -18.662 1.518 1.00 98.62 276 TYR A CA 1
ATOM 2083 C C . TYR A 1 276 ? 3.230 -20.059 1.782 1.00 98.62 276 TYR A C 1
ATOM 2085 O O . TYR A 1 276 ? 2.193 -20.171 2.431 1.00 98.62 276 TYR A O 1
ATOM 2093 N N . ARG A 1 277 ? 3.936 -21.131 1.386 1.00 98.44 277 ARG A N 1
ATOM 2094 C CA . ARG A 1 277 ? 3.475 -22.523 1.585 1.00 98.44 277 ARG A CA 1
ATOM 2095 C C . ARG A 1 277 ? 3.213 -22.857 3.056 1.00 98.44 277 ARG A C 1
ATOM 2097 O O . ARG A 1 277 ? 2.297 -23.614 3.381 1.00 98.44 277 ARG A O 1
ATOM 2104 N N . ARG A 1 278 ? 4.026 -22.317 3.968 1.00 98.38 278 ARG A N 1
ATOM 2105 C CA . ARG A 1 278 ? 3.862 -22.550 5.406 1.00 98.38 278 ARG A CA 1
ATOM 2106 C C . ARG A 1 278 ? 2.662 -21.799 5.977 1.00 98.38 278 ARG A C 1
ATOM 2108 O O . ARG A 1 278 ? 1.935 -22.384 6.783 1.00 98.38 278 ARG A O 1
ATOM 2115 N N . LEU A 1 279 ? 2.493 -20.532 5.602 1.00 98.50 279 LEU A N 1
ATOM 2116 C CA . LEU A 1 279 ? 1.535 -19.612 6.215 1.00 98.50 279 LEU A CA 1
ATOM 2117 C C . LEU A 1 279 ? 0.139 -19.710 5.589 1.00 98.50 279 LEU A C 1
ATOM 2119 O O . LEU A 1 279 ? -0.834 -19.791 6.333 1.00 98.50 279 LEU A O 1
ATOM 2123 N N . TYR A 1 280 ? 0.037 -19.744 4.259 1.00 98.56 280 TYR A N 1
ATOM 2124 C CA . TYR A 1 280 ? -1.244 -19.817 3.560 1.00 98.56 280 TYR A CA 1
ATOM 2125 C C . TYR A 1 280 ? -1.827 -21.231 3.649 1.00 98.56 280 TYR A C 1
ATOM 2127 O O . TYR A 1 280 ? -1.124 -22.230 3.465 1.00 98.56 280 TYR A O 1
ATOM 2135 N N . LYS A 1 281 ? -3.127 -21.314 3.933 1.00 98.19 281 LYS A N 1
ATOM 2136 C CA . LYS A 1 281 ? -3.921 -22.550 3.926 1.00 98.19 281 LYS A CA 1
ATOM 2137 C C . LYS A 1 281 ? -5.046 -22.373 2.924 1.00 98.19 281 LYS A C 1
ATOM 2139 O O . LYS A 1 281 ? -5.759 -21.377 2.981 1.00 98.19 281 LYS A O 1
ATOM 2144 N N . ASP A 1 282 ? -5.123 -23.279 1.953 1.00 96.12 282 ASP A N 1
ATOM 2145 C CA . ASP A 1 282 ? -6.101 -23.224 0.858 1.00 96.12 282 ASP A CA 1
ATOM 2146 C C . ASP A 1 282 ? -6.110 -21.872 0.116 1.00 96.12 282 ASP A C 1
ATOM 2148 O O . ASP A 1 282 ? -7.140 -21.369 -0.328 1.00 96.12 282 ASP A O 1
ATOM 2152 N N . GLY A 1 283 ? -4.929 -21.252 0.004 1.00 97.06 283 GLY A N 1
ATOM 2153 C CA . GLY A 1 283 ? -4.751 -19.956 -0.649 1.00 97.06 283 GLY A CA 1
ATOM 2154 C C . GLY A 1 283 ? -5.233 -18.750 0.162 1.00 97.06 283 GLY A C 1
ATOM 2155 O O . GLY A 1 283 ? -5.407 -17.688 -0.434 1.00 97.06 283 GLY A O 1
ATOM 2156 N N . TRP A 1 284 ? -5.426 -18.888 1.481 1.00 98.69 284 TRP A N 1
ATOM 2157 C CA . TRP A 1 284 ? -5.813 -17.805 2.394 1.00 98.69 284 TRP A CA 1
ATOM 2158 C C . TRP A 1 284 ? -4.938 -17.720 3.649 1.00 98.69 284 TRP A C 1
ATOM 2160 O O . TRP A 1 284 ? -4.431 -18.726 4.152 1.00 98.69 284 TRP A O 1
ATOM 2170 N N . LEU A 1 285 ? -4.833 -16.509 4.198 1.00 98.62 285 LEU A N 1
ATOM 2171 C CA . LEU A 1 285 ? -4.427 -16.262 5.584 1.00 98.62 285 LEU A CA 1
ATOM 2172 C C . LEU A 1 285 ? -5.658 -15.978 6.449 1.00 98.62 285 LEU A C 1
ATOM 2174 O O . LEU A 1 285 ? -6.549 -15.232 6.043 1.00 98.62 285 LEU A O 1
ATOM 2178 N N . GLU A 1 286 ? -5.685 -16.526 7.664 1.00 98.62 286 GLU A N 1
ATOM 2179 C CA . GLU A 1 286 ? -6.746 -16.223 8.637 1.00 98.62 286 GLU A CA 1
ATOM 2180 C C . GLU A 1 286 ? -6.688 -14.759 9.089 1.00 98.62 286 GLU A C 1
ATOM 2182 O O . GLU A 1 286 ? -7.673 -14.030 9.007 1.00 98.62 286 GLU A O 1
ATOM 2187 N N . GLU A 1 287 ? -5.512 -14.320 9.534 1.00 98.81 287 GLU A N 1
ATOM 2188 C CA . GLU A 1 287 ? -5.268 -12.977 10.054 1.00 98.81 287 GLU A CA 1
ATOM 2189 C C . GLU A 1 287 ? -3.904 -12.495 9.556 1.00 98.81 287 GLU A C 1
ATOM 2191 O O . GLU A 1 287 ? -2.926 -13.244 9.647 1.00 98.81 287 GLU A O 1
ATOM 2196 N N . ALA A 1 288 ? -3.821 -11.273 9.030 1.00 98.81 288 ALA A N 1
ATOM 2197 C CA . ALA A 1 288 ? -2.555 -10.692 8.587 1.00 98.81 288 ALA A CA 1
ATOM 2198 C C . ALA A 1 288 ? -2.592 -9.164 8.551 1.00 98.81 288 ALA A C 1
ATOM 2200 O O . ALA A 1 288 ? -3.625 -8.557 8.268 1.00 98.81 288 ALA A O 1
ATOM 2201 N N . PHE A 1 289 ? -1.435 -8.545 8.759 1.00 98.81 289 PHE A N 1
ATOM 2202 C CA . PHE A 1 289 ? -1.249 -7.159 8.343 1.00 98.81 289 PHE A CA 1
ATOM 2203 C C . PHE A 1 289 ? -1.087 -7.107 6.831 1.00 98.81 289 PHE A C 1
ATOM 2205 O O . PHE A 1 289 ? -0.401 -7.957 6.259 1.00 98.81 289 PHE A O 1
ATOM 2212 N N . VAL A 1 290 ? -1.684 -6.105 6.196 1.00 98.81 290 VAL A N 1
ATOM 2213 C CA . VAL A 1 290 ? -1.508 -5.849 4.766 1.00 98.81 290 VAL A CA 1
ATOM 2214 C C . VAL A 1 290 ? -0.890 -4.474 4.600 1.00 98.81 290 VAL A C 1
ATOM 2216 O O . VAL A 1 290 ? -1.373 -3.492 5.153 1.00 98.81 290 VAL A O 1
ATOM 2219 N N . ASN A 1 291 ? 0.206 -4.427 3.860 1.00 98.56 291 ASN A N 1
ATOM 2220 C CA . ASN A 1 291 ? 0.922 -3.219 3.500 1.00 98.56 291 ASN A CA 1
ATOM 2221 C C . ASN A 1 291 ? 1.019 -3.124 1.975 1.00 98.56 291 ASN A C 1
ATOM 2223 O O . ASN A 1 291 ? 0.922 -4.128 1.267 1.00 98.56 291 ASN A O 1
ATOM 2227 N N . PHE A 1 292 ? 1.216 -1.913 1.473 1.00 97.75 292 PHE A N 1
ATOM 2228 C CA . PHE A 1 292 ? 1.424 -1.643 0.061 1.00 97.75 292 PHE A CA 1
ATOM 2229 C C . PHE A 1 292 ? 2.548 -0.633 -0.116 1.00 97.75 292 PHE A C 1
ATOM 2231 O O . PHE A 1 292 ? 2.729 0.266 0.706 1.00 97.75 292 PHE A O 1
ATOM 2238 N N . ILE A 1 293 ? 3.308 -0.783 -1.196 1.00 95.88 293 ILE A N 1
ATOM 2239 C CA . ILE A 1 293 ? 4.443 0.094 -1.470 1.00 95.88 293 ILE A CA 1
ATOM 2240 C C . ILE A 1 293 ? 4.802 0.093 -2.955 1.00 95.88 293 ILE A C 1
ATOM 2242 O O . ILE A 1 293 ? 4.676 -0.918 -3.647 1.00 95.88 293 ILE A O 1
ATOM 2246 N N . GLY A 1 294 ? 5.190 1.266 -3.455 1.00 92.94 294 GLY A N 1
ATOM 2247 C CA . GLY A 1 294 ? 5.564 1.477 -4.850 1.00 92.94 294 GLY A CA 1
ATOM 2248 C C . GLY A 1 294 ? 7.001 1.048 -5.123 1.00 92.94 294 GLY A C 1
ATOM 2249 O O . GLY A 1 294 ? 7.538 0.169 -4.452 1.00 92.94 294 GLY A O 1
ATOM 2250 N N . SER A 1 295 ? 7.649 1.710 -6.085 1.00 83.81 295 SER A N 1
ATOM 2251 C CA . SER A 1 295 ? 9.088 1.529 -6.294 1.00 83.81 295 SER A CA 1
ATOM 2252 C C . SER A 1 295 ? 9.860 1.984 -5.058 1.00 83.81 295 SER A C 1
ATOM 2254 O O . SER A 1 295 ? 9.782 3.142 -4.647 1.00 83.81 295 SER A O 1
ATOM 2256 N N . SER A 1 296 ? 10.591 1.062 -4.444 1.00 85.31 296 SER A N 1
ATOM 2257 C CA . SER A 1 296 ? 11.479 1.339 -3.319 1.00 85.31 296 SER A CA 1
ATOM 2258 C C . SER A 1 296 ? 12.743 0.518 -3.494 1.00 85.31 296 SER A C 1
ATOM 2260 O O . SER A 1 296 ? 12.815 -0.562 -2.934 1.00 85.31 296 SER A O 1
ATOM 2262 N N . PRO A 1 297 ? 13.728 0.970 -4.286 1.00 87.88 297 PRO A N 1
ATOM 2263 C CA . PRO A 1 297 ? 14.993 0.254 -4.417 1.00 87.88 297 PRO A CA 1
ATOM 2264 C C . PRO A 1 297 ? 15.694 0.033 -3.070 1.00 87.88 297 PRO A C 1
ATOM 2266 O O . PRO A 1 297 ? 15.492 0.801 -2.120 1.00 87.88 297 PRO A O 1
ATOM 2269 N N . SER A 1 298 ? 16.546 -0.991 -3.000 1.00 89.75 298 SER A N 1
ATOM 2270 C CA . SER A 1 298 ? 17.356 -1.292 -1.809 1.00 89.75 298 SER A CA 1
ATOM 2271 C C . SER A 1 298 ? 18.180 -0.074 -1.370 1.00 89.75 298 SER A C 1
ATOM 2273 O O . SER A 1 298 ? 18.584 0.753 -2.188 1.00 89.75 298 SER A O 1
ATOM 2275 N N . GLY A 1 299 ? 18.419 0.072 -0.068 1.00 90.06 299 GLY A N 1
ATOM 2276 C CA . GLY A 1 299 ? 19.184 1.181 0.509 1.00 90.06 299 GLY A CA 1
ATOM 2277 C C . GLY A 1 299 ? 18.484 2.546 0.502 1.00 90.06 299 GLY A C 1
ATOM 2278 O O . GLY A 1 299 ? 18.973 3.486 1.134 1.00 90.06 299 GLY A O 1
ATOM 2279 N N . THR A 1 300 ? 17.331 2.690 -0.160 1.00 91.94 300 THR A N 1
ATOM 2280 C CA . THR A 1 300 ? 16.581 3.953 -0.159 1.00 91.94 300 THR A CA 1
ATOM 2281 C C . THR A 1 300 ? 15.896 4.214 1.182 1.00 91.94 300 THR A C 1
ATOM 2283 O O . THR A 1 300 ? 15.586 3.299 1.948 1.00 91.94 300 THR A O 1
ATOM 2286 N N . LYS A 1 301 ? 15.601 5.493 1.460 1.00 93.94 301 LYS A N 1
ATOM 2287 C CA . LYS A 1 301 ? 14.842 5.907 2.650 1.00 93.94 301 LYS A CA 1
ATOM 2288 C C . LYS A 1 301 ? 13.521 5.131 2.772 1.00 93.94 301 LYS A C 1
ATOM 2290 O O . LYS A 1 301 ? 13.234 4.605 3.839 1.00 93.94 301 LYS A O 1
ATOM 2295 N N . TRP A 1 302 ? 12.769 4.991 1.679 1.00 93.12 302 TRP A N 1
ATOM 2296 C CA . TRP A 1 302 ? 11.474 4.298 1.652 1.00 93.12 302 TRP A CA 1
ATOM 2297 C C . TRP A 1 302 ? 11.578 2.796 1.930 1.00 93.12 302 TRP A C 1
ATOM 2299 O O . TRP A 1 302 ? 10.803 2.275 2.731 1.00 93.12 302 TRP A O 1
ATOM 2309 N N . ALA A 1 303 ? 12.578 2.114 1.359 1.00 94.94 303 ALA A N 1
ATOM 2310 C CA . ALA A 1 303 ? 12.833 0.704 1.657 1.00 94.94 303 ALA A CA 1
ATOM 2311 C C . ALA A 1 303 ? 13.132 0.482 3.150 1.00 94.94 303 ALA A C 1
ATOM 2313 O O . ALA A 1 303 ? 12.598 -0.448 3.759 1.00 94.94 303 ALA A O 1
ATOM 2314 N N . ARG A 1 304 ? 13.928 1.377 3.754 1.00 96.88 304 ARG A N 1
ATOM 2315 C CA . ARG A 1 304 ? 14.296 1.331 5.178 1.00 96.88 304 ARG A CA 1
ATOM 2316 C C . ARG A 1 304 ? 13.139 1.685 6.110 1.00 96.88 304 ARG A C 1
ATOM 2318 O O . ARG A 1 304 ? 13.029 1.071 7.168 1.00 96.88 304 ARG A O 1
ATOM 2325 N N . ILE A 1 305 ? 12.285 2.640 5.733 1.00 97.25 305 ILE A N 1
ATOM 2326 C CA . ILE A 1 305 ? 11.048 2.953 6.466 1.00 97.25 305 ILE A CA 1
ATOM 2327 C C . ILE A 1 305 ? 10.169 1.694 6.526 1.00 97.25 305 ILE A C 1
ATOM 2329 O O . ILE A 1 305 ? 9.842 1.230 7.618 1.00 97.25 305 ILE A O 1
ATOM 2333 N N . ASN A 1 306 ? 9.885 1.073 5.376 1.00 97.62 306 ASN A N 1
ATOM 2334 C CA . ASN A 1 306 ? 9.035 -0.119 5.330 1.00 97.62 306 ASN A CA 1
ATOM 2335 C C . ASN A 1 306 ? 9.684 -1.339 6.008 1.00 97.62 306 ASN A C 1
ATOM 2337 O O . ASN A 1 306 ? 9.005 -2.200 6.564 1.00 97.62 306 ASN A O 1
ATOM 2341 N N . GLU A 1 307 ? 11.017 -1.423 6.023 1.00 98.00 307 GLU A N 1
ATOM 2342 C CA . GLU A 1 307 ? 11.704 -2.445 6.812 1.00 98.00 307 GLU A CA 1
ATOM 2343 C C . GLU A 1 307 ? 11.390 -2.302 8.312 1.00 98.00 307 GLU A C 1
ATOM 2345 O O . GLU A 1 307 ? 11.187 -3.313 8.987 1.00 98.00 307 GLU A O 1
ATOM 2350 N N . GLN A 1 308 ? 11.290 -1.076 8.849 1.00 98.38 308 GLN A N 1
ATOM 2351 C CA . GLN A 1 308 ? 10.907 -0.878 10.254 1.00 98.38 308 GLN A CA 1
ATOM 2352 C C . GLN A 1 308 ? 9.471 -1.332 10.530 1.00 98.38 308 GLN A C 1
ATOM 2354 O O . GLN A 1 308 ? 9.226 -1.933 11.582 1.00 98.38 308 GLN A O 1
ATOM 2359 N N . LEU A 1 309 ? 8.549 -1.153 9.577 1.00 98.62 309 LEU A N 1
ATOM 2360 C CA . LEU A 1 309 ? 7.213 -1.747 9.644 1.00 98.62 309 LEU A CA 1
ATOM 2361 C C . LEU A 1 309 ? 7.306 -3.274 9.773 1.00 98.62 309 LEU A C 1
ATOM 2363 O O . LEU A 1 309 ? 6.847 -3.842 10.768 1.00 98.62 309 LEU A O 1
ATOM 2367 N N . ILE A 1 310 ? 7.961 -3.938 8.815 1.00 98.69 310 ILE A N 1
ATOM 2368 C CA . ILE A 1 310 ? 8.112 -5.403 8.780 1.00 98.69 310 ILE A CA 1
ATOM 2369 C C . ILE A 1 310 ? 8.755 -5.910 10.076 1.00 98.69 310 ILE A C 1
ATOM 2371 O O . ILE A 1 310 ? 8.275 -6.871 10.690 1.00 98.69 310 ILE A O 1
ATOM 2375 N N . ARG A 1 311 ? 9.822 -5.244 10.520 1.00 98.62 311 ARG A N 1
ATOM 2376 C CA . ARG A 1 311 ? 10.544 -5.556 11.752 1.00 98.62 311 ARG A CA 1
ATOM 2377 C C . ARG A 1 311 ? 9.647 -5.440 12.979 1.00 98.62 311 ARG A C 1
ATOM 2379 O O . ARG A 1 311 ? 9.640 -6.349 13.808 1.00 98.62 311 ARG A O 1
ATOM 2386 N N . SER A 1 312 ? 8.886 -4.355 13.099 1.00 98.81 312 SER A N 1
ATOM 2387 C CA . SER A 1 312 ? 7.989 -4.137 14.238 1.00 98.81 312 SER A CA 1
ATOM 2388 C C . SER A 1 312 ? 6.890 -5.201 14.315 1.00 98.81 312 SER A C 1
ATOM 2390 O O . SER A 1 312 ? 6.646 -5.737 15.397 1.00 98.81 312 SER A O 1
ATOM 2392 N N . VAL A 1 313 ? 6.314 -5.621 13.179 1.00 98.75 313 VAL A N 1
ATOM 2393 C CA . VAL A 1 313 ? 5.355 -6.741 13.138 1.00 98.75 313 VAL A CA 1
ATOM 2394 C C . VAL A 1 313 ? 6.012 -8.019 13.655 1.00 98.75 313 VAL A C 1
ATOM 2396 O O . VAL A 1 313 ? 5.440 -8.731 14.481 1.00 98.75 313 VAL A O 1
ATOM 2399 N N . HIS A 1 314 ? 7.255 -8.285 13.246 1.00 98.69 314 HIS A N 1
ATOM 2400 C CA . HIS A 1 314 ? 7.982 -9.464 13.705 1.00 98.69 314 HIS A CA 1
ATOM 2401 C C . HIS A 1 314 ? 8.312 -9.448 15.203 1.00 98.69 314 HIS A C 1
ATOM 2403 O O . HIS A 1 314 ? 8.459 -10.522 15.787 1.00 98.69 314 HIS A O 1
ATOM 2409 N N . LEU A 1 315 ? 8.409 -8.271 15.819 1.00 98.56 315 LEU A N 1
ATOM 2410 C CA . LEU A 1 315 ? 8.671 -8.120 17.249 1.00 98.56 315 LEU A CA 1
ATOM 2411 C C . LEU A 1 315 ? 7.398 -8.163 18.100 1.00 98.56 315 LEU A C 1
ATOM 2413 O O . LEU A 1 315 ? 7.430 -8.709 19.203 1.00 98.56 315 LEU A O 1
ATOM 2417 N N . PHE A 1 316 ? 6.293 -7.593 17.615 1.00 98.75 316 PHE A N 1
ATOM 2418 C CA . PHE A 1 316 ? 5.122 -7.297 18.451 1.00 98.75 316 PHE A CA 1
ATOM 2419 C C . PHE A 1 316 ? 3.856 -8.073 18.113 1.00 98.75 316 PHE A C 1
ATOM 2421 O O . PHE A 1 316 ? 2.892 -8.013 18.877 1.00 98.75 316 PHE A O 1
ATOM 2428 N N . SER A 1 317 ? 3.856 -8.812 17.008 1.00 98.69 317 SER A N 1
ATOM 2429 C CA . SER A 1 317 ? 2.720 -9.616 16.581 1.00 98.69 317 SER A CA 1
ATOM 2430 C C . SER A 1 317 ? 3.077 -11.093 16.498 1.00 98.69 317 SER A C 1
ATOM 2432 O O . SER A 1 317 ? 4.240 -11.460 16.316 1.00 98.69 317 SER A O 1
ATOM 2434 N N . THR A 1 318 ? 2.069 -11.960 16.598 1.00 98.44 318 THR A N 1
ATOM 2435 C CA . THR A 1 318 ? 2.123 -13.375 16.202 1.00 98.44 318 THR A CA 1
ATOM 2436 C C . THR A 1 318 ? 1.730 -13.608 14.733 1.00 98.44 318 THR A C 1
ATOM 2438 O O . THR A 1 318 ? 2.043 -14.665 14.179 1.00 98.44 318 THR A O 1
ATOM 2441 N N . ARG A 1 319 ? 1.106 -12.623 14.082 1.00 98.62 319 ARG A N 1
ATOM 2442 C CA . ARG A 1 319 ? 0.529 -12.693 12.735 1.00 98.62 319 ARG A CA 1
ATOM 2443 C C . ARG A 1 319 ? 1.533 -12.330 11.636 1.00 98.62 319 ARG A C 1
ATOM 2445 O O . ARG A 1 319 ? 2.530 -11.660 11.909 1.00 98.62 319 ARG A O 1
ATOM 2452 N N . PRO A 1 320 ? 1.322 -12.824 10.406 1.00 98.75 320 PRO A N 1
ATOM 2453 C CA . PRO A 1 320 ? 2.129 -12.444 9.256 1.00 98.75 320 PRO A CA 1
ATOM 2454 C C . PRO A 1 320 ? 1.848 -11.025 8.764 1.00 98.75 320 PRO A C 1
ATOM 2456 O O . PRO A 1 320 ? 0.820 -10.425 9.083 1.00 98.75 320 PRO A O 1
ATOM 2459 N N . VAL A 1 321 ? 2.777 -10.524 7.951 1.00 98.81 321 VAL A N 1
ATOM 2460 C CA . VAL A 1 321 ? 2.621 -9.305 7.154 1.00 98.81 321 VAL A CA 1
ATOM 2461 C C . VAL A 1 321 ? 2.728 -9.657 5.675 1.00 98.81 321 VAL A C 1
ATOM 2463 O O . VAL A 1 321 ? 3.670 -10.335 5.252 1.00 98.81 321 VAL A O 1
ATOM 2466 N N . VAL A 1 322 ? 1.746 -9.203 4.902 1.00 98.81 322 VAL A N 1
ATOM 2467 C CA . VAL A 1 322 ? 1.728 -9.278 3.444 1.00 98.81 322 VAL A CA 1
ATOM 2468 C C . VAL A 1 322 ? 2.067 -7.898 2.899 1.00 98.81 322 VAL A C 1
ATOM 2470 O O . VAL A 1 322 ? 1.330 -6.947 3.141 1.00 98.81 322 VAL A O 1
ATOM 2473 N N . VAL A 1 323 ? 3.175 -7.782 2.172 1.00 98.62 323 VAL A N 1
ATOM 2474 C CA . VAL A 1 323 ? 3.551 -6.549 1.467 1.00 98.62 323 VAL A CA 1
ATOM 2475 C C . VAL A 1 323 ? 3.190 -6.715 -0.002 1.00 98.62 323 VAL A C 1
ATOM 2477 O O . VAL A 1 323 ? 3.738 -7.590 -0.671 1.00 98.62 323 VAL A O 1
ATOM 2480 N N . VAL A 1 324 ? 2.279 -5.883 -0.504 1.00 98.56 324 VAL A N 1
ATOM 2481 C CA . VAL A 1 324 ? 1.949 -5.818 -1.931 1.00 98.56 324 VAL A CA 1
ATOM 2482 C C . VAL A 1 324 ? 2.819 -4.749 -2.586 1.00 98.56 324 VAL A C 1
ATOM 2484 O O . VAL A 1 324 ? 2.652 -3.549 -2.365 1.00 98.56 324 VAL A O 1
ATOM 2487 N N . HIS A 1 325 ? 3.799 -5.206 -3.352 1.00 97.69 325 HIS A N 1
ATOM 2488 C CA . HIS A 1 325 ? 4.834 -4.403 -3.976 1.00 97.69 325 HIS A CA 1
ATOM 2489 C C . HIS A 1 325 ? 4.478 -4.108 -5.439 1.00 97.69 325 HIS A C 1
ATOM 2491 O O . HIS A 1 325 ? 4.277 -5.016 -6.243 1.00 97.69 325 HIS A O 1
ATOM 2497 N N . PHE A 1 326 ? 4.417 -2.822 -5.780 1.00 96.50 326 PHE A N 1
ATOM 2498 C CA . PHE A 1 326 ? 4.080 -2.322 -7.120 1.00 96.50 326 PHE A CA 1
ATOM 2499 C C . PHE A 1 326 ? 5.309 -1.795 -7.880 1.00 96.50 326 PHE A C 1
ATOM 2501 O O . PHE A 1 326 ? 5.177 -1.194 -8.946 1.00 96.50 326 PHE A O 1
ATOM 2508 N N . GLY A 1 327 ? 6.501 -1.950 -7.297 1.00 94.12 327 GLY A N 1
ATOM 2509 C CA . GLY A 1 327 ? 7.774 -1.549 -7.882 1.00 94.12 327 GLY A CA 1
ATOM 2510 C C . GLY A 1 327 ? 8.437 -2.646 -8.713 1.00 94.12 327 GLY A C 1
ATOM 2511 O O . GLY A 1 327 ? 7.995 -3.795 -8.742 1.00 94.12 327 GLY A O 1
ATOM 2512 N N . MET A 1 328 ? 9.551 -2.287 -9.355 1.00 95.50 328 MET A N 1
ATOM 2513 C CA . MET A 1 328 ? 10.320 -3.223 -10.176 1.00 95.50 328 MET A CA 1
ATOM 2514 C C . MET A 1 328 ? 11.145 -4.207 -9.353 1.00 95.50 328 MET A C 1
ATOM 2516 O O . MET A 1 328 ? 11.224 -5.358 -9.740 1.00 95.50 328 MET A O 1
ATOM 2520 N N . VAL A 1 329 ? 11.766 -3.800 -8.2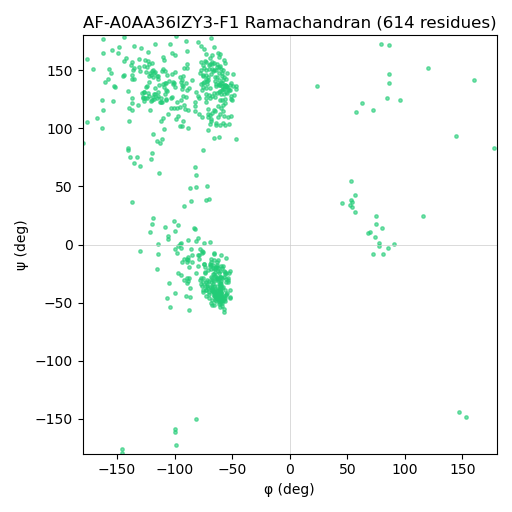44 1.00 94.31 329 VAL A N 1
ATOM 2521 C CA . VAL A 1 329 ? 12.722 -4.651 -7.512 1.00 94.31 329 VAL A CA 1
ATOM 2522 C C . VAL A 1 329 ? 12.351 -4.711 -6.043 1.00 94.31 329 VAL A C 1
ATOM 2524 O O . VAL A 1 329 ? 12.144 -3.672 -5.420 1.00 94.31 329 VAL A O 1
ATOM 2527 N N . ARG A 1 330 ? 12.283 -5.922 -5.482 1.00 94.38 330 ARG A N 1
ATOM 2528 C CA . ARG A 1 330 ? 12.116 -6.097 -4.035 1.00 94.38 330 ARG A CA 1
ATOM 2529 C C . ARG A 1 330 ? 13.405 -5.663 -3.315 1.00 94.38 330 ARG A C 1
ATOM 2531 O O . ARG A 1 330 ? 14.459 -6.213 -3.636 1.00 94.38 330 ARG A O 1
ATOM 2538 N N . PRO A 1 331 ? 13.339 -4.788 -2.297 1.00 95.06 331 PRO A N 1
ATOM 2539 C CA . PRO A 1 331 ? 14.466 -4.501 -1.413 1.00 95.06 331 PRO A CA 1
ATOM 2540 C C . PRO A 1 331 ? 15.190 -5.740 -0.895 1.00 95.06 331 PRO A C 1
ATOM 2542 O O . PRO A 1 331 ? 14.563 -6.697 -0.433 1.00 95.06 331 PRO A O 1
ATOM 2545 N N . ALA A 1 332 ? 16.520 -5.695 -0.908 1.00 94.19 332 ALA A N 1
ATOM 2546 C CA . ALA A 1 332 ? 17.371 -6.737 -0.345 1.00 94.19 332 ALA A CA 1
ATOM 2547 C C . ALA A 1 332 ? 17.195 -6.861 1.178 1.00 94.19 332 ALA A C 1
ATOM 2549 O O . ALA A 1 332 ? 17.348 -7.946 1.737 1.00 94.19 332 ALA A O 1
ATOM 2550 N N . GLU A 1 333 ? 16.826 -5.770 1.853 1.00 95.25 333 GLU A N 1
ATOM 2551 C CA . GLU A 1 333 ? 16.561 -5.735 3.291 1.00 95.25 333 GLU A CA 1
ATOM 2552 C C . GLU A 1 333 ? 15.318 -6.545 3.686 1.00 95.25 333 GLU A C 1
ATOM 2554 O O . GLU A 1 333 ? 15.184 -6.949 4.843 1.00 95.25 333 GLU A O 1
ATOM 2559 N N . TRP A 1 334 ? 14.413 -6.822 2.740 1.00 96.06 334 TRP A N 1
ATOM 2560 C CA . TRP A 1 334 ? 13.187 -7.596 2.958 1.00 96.06 334 TRP A CA 1
ATOM 2561 C C . TRP A 1 334 ? 13.433 -9.100 2.802 1.00 96.06 334 TRP A C 1
ATOM 2563 O O . TRP A 1 334 ? 12.701 -9.803 2.106 1.00 96.06 334 TRP A O 1
ATOM 2573 N N . ASP A 1 335 ? 14.485 -9.597 3.451 1.00 96.38 335 ASP A N 1
ATOM 2574 C CA . ASP A 1 335 ? 14.889 -10.998 3.396 1.00 96.38 335 ASP A CA 1
ATOM 2575 C C . ASP A 1 335 ? 13.896 -11.903 4.163 1.00 96.38 335 ASP A C 1
ATOM 2577 O O . ASP A 1 335 ? 13.781 -11.800 5.391 1.00 96.38 335 ASP A O 1
ATOM 2581 N N . PRO A 1 336 ? 13.201 -12.839 3.489 1.00 97.00 336 PRO A N 1
ATOM 2582 C CA . PRO A 1 336 ? 12.270 -13.770 4.128 1.00 97.00 336 PRO A CA 1
ATOM 2583 C C . PRO A 1 336 ? 12.935 -14.728 5.128 1.00 97.00 336 PRO A C 1
ATOM 2585 O O . PRO A 1 336 ? 12.237 -15.279 5.983 1.00 97.00 336 PRO A O 1
ATOM 2588 N N . SER A 1 337 ? 14.260 -14.916 5.053 1.00 97.56 337 SER A N 1
ATOM 2589 C CA . SER A 1 337 ? 15.034 -15.690 6.031 1.00 97.56 337 SER A CA 1
ATOM 2590 C C . SER A 1 337 ? 15.179 -14.941 7.364 1.00 97.56 337 SER A C 1
ATOM 2592 O O . SER A 1 337 ? 15.020 -15.529 8.437 1.00 97.56 337 SER A O 1
ATOM 2594 N N . LYS A 1 338 ? 15.377 -13.618 7.296 1.00 98.06 338 LYS A N 1
ATOM 2595 C CA . LYS A 1 338 ? 15.372 -12.694 8.440 1.00 98.06 338 LYS A CA 1
ATOM 2596 C C . LYS A 1 338 ? 13.958 -12.491 8.992 1.00 98.06 338 LYS A C 1
ATOM 2598 O O . LYS A 1 338 ? 13.773 -12.376 10.204 1.00 98.06 338 LYS A O 1
ATOM 2603 N N . TYR A 1 339 ? 12.964 -12.471 8.106 1.00 98.44 339 TYR A N 1
ATOM 2604 C CA . TYR A 1 339 ? 11.563 -12.194 8.411 1.00 98.44 339 TYR A CA 1
ATOM 2605 C C . TYR A 1 339 ? 10.659 -13.383 8.035 1.00 98.44 339 TYR A C 1
ATOM 2607 O O . TYR A 1 339 ? 9.950 -13.344 7.027 1.00 98.44 339 TYR A O 1
ATOM 2615 N N . PRO A 1 340 ? 10.607 -14.449 8.859 1.00 98.56 340 PRO A N 1
ATOM 2616 C CA . PRO A 1 340 ? 9.894 -15.687 8.531 1.00 98.56 340 PRO A CA 1
ATOM 2617 C C . PRO A 1 340 ? 8.363 -15.545 8.498 1.00 98.56 340 PRO A C 1
ATOM 2619 O O . PRO A 1 340 ? 7.645 -16.525 8.330 1.00 98.56 340 PRO A O 1
ATOM 2622 N N . ARG A 1 341 ? 7.796 -14.364 8.718 1.00 98.69 341 ARG A N 1
ATOM 2623 C CA . ARG A 1 341 ? 6.354 -14.114 8.580 1.00 98.69 341 ARG A CA 1
ATOM 2624 C C . ARG A 1 341 ? 6.045 -13.027 7.560 1.00 98.69 341 ARG A C 1
ATOM 2626 O O . ARG A 1 341 ? 4.902 -12.585 7.479 1.00 98.69 341 ARG A O 1
ATOM 2633 N N . LEU A 1 342 ? 7.052 -12.626 6.788 1.00 98.75 342 LEU A N 1
ATOM 2634 C CA . LEU A 1 342 ? 6.897 -11.784 5.618 1.00 98.75 342 LEU A CA 1
ATOM 2635 C C . LEU A 1 342 ? 6.479 -12.638 4.419 1.00 98.75 342 LEU A C 1
ATOM 2637 O O . LEU A 1 342 ? 7.105 -13.660 4.118 1.00 98.75 342 LEU A O 1
ATOM 2641 N N . VAL A 1 343 ? 5.446 -12.178 3.724 1.00 98.69 343 VAL A N 1
ATOM 2642 C CA . VAL A 1 343 ? 5.108 -12.609 2.369 1.00 98.69 343 VAL A CA 1
ATOM 2643 C C . VAL A 1 343 ? 5.058 -11.365 1.495 1.00 98.69 343 VAL A C 1
ATOM 2645 O O . VAL A 1 343 ? 4.354 -10.412 1.815 1.00 98.69 343 VAL A O 1
ATOM 2648 N N . VAL A 1 344 ? 5.803 -11.373 0.396 1.00 98.44 344 VAL A N 1
ATOM 2649 C CA . VAL A 1 344 ? 5.758 -10.307 -0.606 1.00 98.44 344 VAL A CA 1
ATOM 2650 C C . VAL A 1 344 ? 4.958 -10.810 -1.801 1.00 98.44 344 VAL A C 1
ATOM 2652 O O . VAL A 1 344 ? 5.244 -11.884 -2.336 1.00 98.44 344 VAL A O 1
ATOM 2655 N N . LEU A 1 345 ? 3.946 -10.040 -2.188 1.00 98.69 345 LEU A N 1
ATOM 2656 C CA . LEU A 1 345 ? 3.217 -10.209 -3.437 1.00 98.69 345 LEU A CA 1
ATOM 2657 C C . LEU A 1 345 ? 3.580 -9.046 -4.353 1.00 98.69 345 LEU A C 1
ATOM 2659 O O . LEU A 1 345 ? 3.598 -7.901 -3.919 1.00 98.69 345 LEU A O 1
ATOM 2663 N N . HIS A 1 346 ? 3.853 -9.323 -5.615 1.00 98.31 346 HIS A N 1
ATOM 2664 C CA . HIS A 1 346 ? 4.052 -8.316 -6.643 1.00 98.31 346 HIS A CA 1
ATOM 2665 C C . HIS A 1 346 ? 2.741 -8.072 -7.375 1.00 98.31 346 HIS A C 1
ATOM 2667 O O . HIS A 1 346 ? 2.028 -9.025 -7.672 1.00 98.31 346 HIS A O 1
ATOM 2673 N N . ALA A 1 347 ? 2.430 -6.824 -7.695 1.00 98.06 347 ALA A N 1
ATOM 2674 C CA . ALA A 1 347 ? 1.272 -6.461 -8.505 1.00 98.06 347 ALA A CA 1
ATOM 2675 C C . ALA A 1 347 ? 1.670 -5.401 -9.532 1.00 98.06 347 ALA A C 1
ATOM 2677 O O . ALA A 1 347 ? 2.587 -4.612 -9.305 1.00 98.06 347 ALA A O 1
ATOM 2678 N N . ALA A 1 348 ? 0.993 -5.386 -10.681 1.00 95.88 348 ALA A N 1
ATOM 2679 C CA . ALA A 1 348 ? 1.352 -4.462 -11.751 1.00 95.88 348 ALA A CA 1
ATOM 2680 C C . ALA A 1 348 ? 1.110 -3.005 -11.309 1.00 95.88 348 ALA A C 1
ATOM 2682 O O . ALA A 1 348 ? 0.093 -2.737 -10.649 1.00 95.88 348 ALA A O 1
ATOM 2683 N N . PRO A 1 349 ? 1.994 -2.055 -11.666 1.00 94.88 349 PRO A N 1
ATOM 2684 C CA . PRO A 1 349 ? 1.741 -0.633 -11.452 1.00 94.88 349 PRO A CA 1
ATOM 2685 C C . PRO A 1 349 ? 0.495 -0.196 -12.231 1.00 94.88 349 PRO A C 1
ATOM 2687 O O . PRO A 1 349 ? 0.072 -0.875 -13.167 1.00 94.88 349 PRO A O 1
ATOM 2690 N N . PHE A 1 350 ? -0.095 0.946 -11.868 1.00 94.31 350 PHE A N 1
ATOM 2691 C CA . PHE A 1 350 ? -1.209 1.485 -12.650 1.00 94.31 350 PHE A CA 1
ATOM 2692 C C . PHE A 1 350 ? -0.793 1.718 -14.112 1.00 94.31 350 PHE A C 1
ATOM 2694 O O . PHE A 1 350 ? 0.329 2.181 -14.351 1.00 94.31 350 PHE A O 1
ATOM 2701 N N . PRO A 1 351 ? -1.687 1.444 -15.082 1.00 92.62 351 PRO A N 1
ATOM 2702 C CA . PRO A 1 351 ? -1.459 1.807 -16.469 1.00 92.62 351 PRO A CA 1
ATOM 2703 C C . PRO A 1 351 ? -1.161 3.297 -16.565 1.00 92.62 351 PRO A C 1
ATOM 2705 O O . PRO A 1 351 ? -1.835 4.130 -15.964 1.00 92.62 351 PRO A O 1
ATOM 2708 N N . THR A 1 352 ? -0.153 3.642 -17.350 1.00 88.56 352 THR A N 1
ATOM 2709 C CA . THR A 1 352 ? 0.263 5.033 -17.525 1.00 88.56 352 THR A CA 1
ATOM 2710 C C . THR A 1 352 ? -0.650 5.799 -18.489 1.00 88.56 352 THR A C 1
ATOM 2712 O O . THR A 1 352 ? -0.559 7.019 -18.581 1.00 88.56 352 THR A O 1
ATOM 2715 N N . SER A 1 353 ? -1.565 5.110 -19.180 1.00 84.44 353 SER A N 1
ATOM 2716 C CA . SER A 1 353 ? -2.549 5.697 -20.099 1.00 84.44 353 SER A CA 1
ATOM 2717 C C . SER A 1 353 ? -3.534 6.642 -19.411 1.00 84.44 353 SER A C 1
ATOM 2719 O O . SER A 1 353 ? -4.008 7.585 -20.043 1.00 84.44 353 SER A O 1
ATOM 2721 N N . VAL A 1 354 ? -3.825 6.414 -18.127 1.00 87.75 354 VAL A N 1
ATOM 2722 C CA . VAL A 1 354 ? -4.723 7.250 -17.332 1.00 87.75 354 VAL A CA 1
ATOM 2723 C C . VAL A 1 354 ? -4.112 7.474 -15.954 1.00 87.75 354 VAL A C 1
ATOM 2725 O O . VAL A 1 354 ? -3.788 6.530 -15.238 1.00 87.75 354 VAL A O 1
ATOM 2728 N N . PHE A 1 355 ? -3.974 8.739 -15.556 1.00 89.88 355 PHE A N 1
ATOM 2729 C CA . PHE A 1 355 ? -3.423 9.068 -14.248 1.00 89.88 355 PHE A CA 1
ATOM 2730 C C . PHE A 1 355 ? -4.344 8.583 -13.119 1.00 89.88 355 PHE A C 1
ATOM 2732 O O . PHE A 1 355 ? -5.549 8.857 -13.096 1.00 89.88 355 PHE A O 1
ATOM 2739 N N . ARG A 1 356 ? -3.750 7.881 -12.155 1.00 91.56 356 ARG A N 1
ATOM 2740 C CA . ARG A 1 356 ? -4.355 7.490 -10.882 1.00 91.56 356 ARG A CA 1
ATOM 2741 C C . ARG A 1 356 ? -3.336 7.723 -9.780 1.00 91.56 356 ARG A C 1
ATOM 2743 O O . ARG A 1 356 ? -2.140 7.500 -9.984 1.00 91.56 356 ARG A O 1
ATOM 2750 N N . ARG A 1 357 ? -3.801 8.184 -8.618 1.00 91.81 357 ARG A N 1
ATOM 2751 C CA . ARG A 1 357 ? -2.918 8.339 -7.466 1.00 91.81 357 ARG A CA 1
ATOM 2752 C C . ARG A 1 357 ? -2.468 6.971 -6.959 1.00 91.81 357 ARG A C 1
ATOM 2754 O O . ARG A 1 357 ? -3.172 5.970 -7.082 1.00 91.81 357 ARG A O 1
ATOM 2761 N N . PHE A 1 358 ? -1.240 6.931 -6.450 1.00 93.19 358 PHE A N 1
ATOM 2762 C CA . PHE A 1 358 ? -0.600 5.692 -6.020 1.00 93.19 358 PHE A CA 1
ATOM 2763 C C . PHE A 1 358 ? -1.285 5.071 -4.794 1.00 93.19 358 PHE A C 1
ATOM 2765 O O . PHE A 1 358 ? -1.353 3.849 -4.691 1.00 93.19 358 PHE A O 1
ATOM 2772 N N . ASP A 1 359 ? -1.799 5.903 -3.895 1.00 94.19 359 ASP A N 1
ATOM 2773 C CA . ASP A 1 359 ? -2.512 5.529 -2.670 1.00 94.19 359 ASP A CA 1
ATOM 2774 C C . ASP A 1 359 ? -3.743 4.638 -2.921 1.00 94.19 359 ASP A C 1
ATOM 2776 O O . ASP A 1 359 ? -4.030 3.751 -2.122 1.00 94.19 359 ASP A O 1
ATOM 2780 N N . LEU A 1 360 ? -4.389 4.726 -4.089 1.00 96.06 360 LEU A N 1
ATOM 2781 C CA . LEU A 1 360 ? -5.458 3.801 -4.500 1.00 96.06 360 LEU A CA 1
ATOM 2782 C C . LEU A 1 360 ? -5.008 2.331 -4.573 1.00 96.06 360 LEU A C 1
ATOM 2784 O O . LEU A 1 360 ? -5.841 1.420 -4.523 1.00 96.06 360 LEU A O 1
ATOM 2788 N N . ASN A 1 361 ? -3.698 2.065 -4.639 1.00 97.38 361 ASN A N 1
ATOM 2789 C CA . ASN A 1 361 ? -3.166 0.712 -4.497 1.00 97.38 361 ASN A CA 1
ATOM 2790 C C . ASN A 1 361 ? -3.433 0.101 -3.115 1.00 97.38 361 ASN A C 1
ATOM 2792 O O . ASN A 1 361 ? -3.367 -1.120 -3.004 1.00 97.38 361 ASN A O 1
ATOM 2796 N N . LYS A 1 362 ? -3.819 0.892 -2.106 1.00 98.12 362 LYS A N 1
ATOM 2797 C CA . LYS A 1 362 ? -4.340 0.395 -0.828 1.00 98.12 362 LYS A CA 1
ATOM 2798 C C . LYS A 1 362 ? -5.545 -0.519 -1.038 1.00 98.12 362 LYS A C 1
ATOM 2800 O O . LYS A 1 362 ? -5.564 -1.644 -0.557 1.00 98.12 362 LYS A O 1
ATOM 2805 N N . PHE A 1 363 ? -6.524 -0.106 -1.842 1.00 98.50 363 PHE A N 1
ATOM 2806 C CA . PHE A 1 363 ? -7.669 -0.966 -2.164 1.00 98.50 363 PHE A CA 1
ATOM 2807 C C . PHE A 1 363 ? -7.230 -2.235 -2.894 1.00 98.50 363 PHE A C 1
ATOM 2809 O O . PHE A 1 363 ? -7.685 -3.331 -2.569 1.00 98.50 363 PHE A O 1
ATOM 2816 N N . ARG A 1 364 ? -6.306 -2.105 -3.852 1.00 98.00 364 ARG A N 1
ATOM 2817 C CA . ARG A 1 364 ? -5.773 -3.257 -4.588 1.00 98.00 364 ARG A CA 1
ATOM 2818 C C . ARG A 1 364 ? -5.060 -4.234 -3.662 1.00 98.00 364 ARG A C 1
ATOM 2820 O O . ARG A 1 364 ? -5.319 -5.429 -3.762 1.00 98.00 364 ARG A O 1
ATOM 2827 N N . SER A 1 365 ? -4.232 -3.752 -2.733 1.00 98.62 365 SER A N 1
ATOM 2828 C CA . SER A 1 365 ? -3.516 -4.615 -1.793 1.00 98.62 365 SER A CA 1
ATOM 2829 C C . SER A 1 365 ? -4.471 -5.399 -0.905 1.00 98.62 365 SER A C 1
ATOM 2831 O O . SER A 1 365 ? -4.266 -6.593 -0.705 1.00 98.62 365 SER A O 1
ATOM 2833 N N . LEU A 1 366 ? -5.551 -4.764 -0.441 1.00 98.62 366 LEU A N 1
ATOM 2834 C CA . LEU A 1 366 ? -6.594 -5.421 0.348 1.00 98.62 366 LEU A CA 1
ATOM 2835 C C . LEU A 1 366 ? -7.272 -6.563 -0.424 1.00 98.62 366 LEU A C 1
ATOM 2837 O O . LEU A 1 366 ? -7.546 -7.618 0.148 1.00 98.62 366 LEU A O 1
ATOM 2841 N N . LEU A 1 367 ? -7.519 -6.363 -1.723 1.00 98.50 367 LEU A N 1
ATOM 2842 C CA . LEU A 1 367 ? -8.195 -7.334 -2.583 1.00 98.50 367 LEU A CA 1
ATOM 2843 C C . LEU A 1 367 ? -7.296 -8.508 -2.979 1.00 98.50 367 LEU A C 1
ATOM 2845 O O . LEU A 1 367 ? -7.769 -9.640 -2.998 1.00 98.50 367 LEU A O 1
ATOM 2849 N N . VAL A 1 368 ? -6.021 -8.275 -3.301 1.00 98.44 368 VAL A N 1
ATOM 2850 C CA . VAL A 1 368 ? -5.133 -9.346 -3.795 1.00 98.44 368 VAL A CA 1
ATOM 2851 C C . VAL A 1 368 ? -4.401 -10.099 -2.681 1.00 98.44 368 VAL A C 1
ATOM 2853 O O . VAL A 1 368 ? -3.866 -11.176 -2.928 1.00 98.44 368 VAL A O 1
ATOM 2856 N N . ALA A 1 369 ? -4.393 -9.587 -1.445 1.00 98.62 369 ALA A N 1
ATOM 2857 C CA . ALA A 1 369 ? -3.667 -10.210 -0.334 1.00 98.62 369 ALA A CA 1
ATOM 2858 C C . ALA A 1 369 ? -4.253 -11.551 0.145 1.00 98.62 369 ALA A C 1
ATOM 2860 O O . ALA A 1 369 ? -3.554 -12.285 0.840 1.00 98.62 369 ALA A O 1
ATOM 2861 N N . ARG A 1 370 ? -5.509 -11.888 -0.198 1.00 98.38 370 ARG A N 1
ATOM 2862 C CA . ARG A 1 370 ? -6.178 -13.146 0.207 1.00 98.38 370 ARG A CA 1
ATOM 2863 C C . ARG A 1 370 ? -6.129 -13.374 1.732 1.00 98.38 370 ARG A C 1
ATOM 2865 O O . ARG A 1 370 ? -5.687 -14.415 2.229 1.00 98.38 370 ARG A O 1
ATOM 2872 N N . VAL A 1 371 ? -6.606 -12.379 2.484 1.00 98.81 371 VAL A N 1
ATOM 2873 C CA . VAL A 1 371 ? -6.651 -12.364 3.958 1.00 98.81 371 VAL A CA 1
ATOM 2874 C C . VAL A 1 371 ? -8.102 -12.307 4.445 1.00 98.81 371 VAL A C 1
ATOM 2876 O O . VAL A 1 371 ? -8.861 -11.440 4.015 1.00 98.81 371 VAL A O 1
ATOM 2879 N N . LYS A 1 372 ? -8.495 -13.200 5.363 1.00 98.75 372 LYS A N 1
ATOM 2880 C CA . LYS A 1 372 ? -9.875 -13.254 5.885 1.00 98.75 372 LYS A CA 1
ATOM 2881 C C . LYS A 1 372 ? -10.186 -12.148 6.888 1.00 98.75 372 LYS A C 1
ATOM 2883 O O . LYS A 1 372 ? -11.319 -11.679 6.933 1.00 98.75 372 LYS A O 1
ATOM 2888 N N . THR A 1 373 ? -9.225 -11.759 7.720 1.00 98.81 373 THR A N 1
ATOM 2889 C CA . THR A 1 373 ? -9.312 -10.608 8.633 1.00 98.81 373 THR A CA 1
ATOM 2890 C C . THR A 1 373 ? -8.003 -9.840 8.590 1.00 98.81 373 THR A C 1
ATOM 2892 O O . THR A 1 373 ? -6.949 -10.402 8.885 1.00 98.81 373 THR A O 1
ATOM 2895 N N . GLY A 1 374 ? -8.052 -8.563 8.233 1.00 98.62 374 GLY A N 1
ATOM 2896 C CA . GLY A 1 374 ? -6.842 -7.784 8.020 1.00 98.62 374 GLY A CA 1
ATOM 2897 C C . GLY A 1 374 ? -6.818 -6.444 8.735 1.00 98.62 374 GLY A C 1
ATOM 2898 O O . GLY A 1 374 ? -7.847 -5.897 9.136 1.00 98.62 374 GLY A O 1
ATOM 2899 N N . VAL A 1 375 ? -5.593 -5.947 8.899 1.00 98.69 375 VAL A N 1
ATOM 2900 C CA . VAL A 1 375 ? -5.270 -4.605 9.394 1.00 98.69 375 VAL A CA 1
ATOM 2901 C C . VAL A 1 375 ? -4.335 -3.959 8.376 1.00 98.69 375 VAL A C 1
ATOM 2903 O O . VAL A 1 375 ? -3.293 -4.530 8.049 1.00 98.69 375 VAL A O 1
ATOM 2906 N N . GLN A 1 376 ? -4.720 -2.799 7.854 1.00 98.50 376 GLN A N 1
ATOM 2907 C CA . GLN A 1 376 ? -4.036 -2.141 6.746 1.00 98.50 376 GLN A CA 1
ATOM 2908 C C . GLN A 1 376 ? -3.037 -1.190 7.357 1.00 98.50 376 GLN A C 1
ATOM 2910 O O . GLN A 1 376 ? -3.412 -0.380 8.206 1.00 98.50 376 GLN A O 1
ATOM 2915 N N . LEU A 1 377 ? -1.791 -1.300 6.917 1.00 98.25 377 LEU A N 1
ATOM 2916 C CA . LEU A 1 377 ? -0.711 -0.454 7.382 1.00 98.25 377 LEU A CA 1
ATOM 2917 C C . LEU A 1 377 ? -0.057 0.261 6.205 1.00 98.25 377 LEU A C 1
ATOM 2919 O O . LEU A 1 377 ? 0.325 -0.373 5.216 1.00 98.25 377 LEU A O 1
ATOM 2923 N N . ASP A 1 378 ? 0.101 1.569 6.332 1.00 97.38 378 ASP A N 1
ATOM 2924 C CA . ASP A 1 378 ? 0.843 2.385 5.378 1.00 97.38 378 ASP A CA 1
ATOM 2925 C C . ASP A 1 378 ? 2.347 2.133 5.531 1.00 97.38 378 ASP A C 1
ATOM 2927 O O . ASP A 1 378 ? 2.818 1.603 6.542 1.00 97.38 378 ASP A O 1
ATOM 2931 N N . ALA A 1 379 ? 3.114 2.431 4.480 1.00 96.25 379 ALA A N 1
ATOM 2932 C CA . ALA A 1 379 ? 4.542 2.115 4.447 1.00 96.25 379 ALA A CA 1
ATOM 2933 C C . ALA A 1 379 ? 5.331 2.862 5.531 1.00 96.25 379 ALA A C 1
ATOM 2935 O O . ALA A 1 379 ? 6.326 2.339 6.018 1.00 96.25 379 ALA A O 1
ATOM 2936 N N . ASP A 1 380 ? 4.876 4.049 5.931 1.00 96.75 380 ASP A N 1
ATOM 2937 C CA . ASP A 1 380 ? 5.433 4.887 6.992 1.00 96.75 380 ASP A CA 1
ATOM 2938 C C . ASP A 1 380 ? 4.789 4.626 8.361 1.00 96.75 380 ASP A C 1
ATOM 2940 O O . ASP A 1 380 ? 4.682 5.527 9.194 1.00 96.75 380 ASP A O 1
ATOM 2944 N N . GLN A 1 381 ? 4.388 3.381 8.625 1.00 98.00 381 GLN A N 1
ATOM 2945 C CA . GLN A 1 381 ? 3.931 2.954 9.943 1.00 98.00 381 GLN A CA 1
ATOM 2946 C C . GLN A 1 381 ? 4.908 2.004 10.633 1.00 98.00 381 GLN A C 1
ATOM 2948 O O . GLN A 1 381 ? 5.743 1.350 10.016 1.00 98.00 381 GLN A O 1
ATOM 2953 N N . PHE A 1 382 ? 4.768 1.873 11.948 1.00 98.38 382 PHE A N 1
ATOM 2954 C CA . PHE A 1 382 ? 5.231 0.693 12.678 1.00 98.38 382 PHE A CA 1
ATOM 2955 C C . PHE A 1 382 ? 4.176 0.275 13.700 1.00 98.38 382 PHE A C 1
ATOM 2957 O O . PHE A 1 382 ? 3.351 1.086 14.122 1.00 98.38 382 PHE A O 1
ATOM 2964 N N . VAL A 1 383 ? 4.196 -0.990 14.116 1.00 98.69 383 VAL A N 1
ATOM 2965 C CA . VAL A 1 383 ? 3.282 -1.517 15.141 1.00 98.69 383 VAL A CA 1
ATOM 2966 C C . VAL A 1 383 ? 3.951 -1.589 16.513 1.00 98.69 383 VAL A C 1
ATOM 2968 O O . VAL A 1 383 ? 5.174 -1.553 16.628 1.00 98.69 383 VAL A O 1
ATOM 2971 N N . ALA A 1 384 ? 3.148 -1.713 17.565 1.00 98.50 384 ALA A N 1
ATOM 2972 C CA . ALA A 1 384 ? 3.574 -1.738 18.959 1.00 98.50 384 ALA A CA 1
ATOM 2973 C C . ALA A 1 384 ? 2.976 -2.947 19.717 1.00 98.50 384 ALA A C 1
ATOM 2975 O O . ALA A 1 384 ? 2.101 -3.649 19.196 1.00 98.50 384 ALA A O 1
ATOM 2976 N N . PRO A 1 385 ? 3.445 -3.248 20.945 1.00 98.38 385 PRO A N 1
ATOM 2977 C CA . PRO A 1 385 ? 2.940 -4.370 21.736 1.00 98.38 385 PRO A CA 1
ATOM 2978 C C . PRO A 1 385 ? 1.414 -4.367 21.902 1.00 98.38 385 PRO A C 1
ATOM 2980 O O . PRO A 1 385 ? 0.819 -3.363 22.278 1.00 98.38 385 PRO A O 1
ATOM 2983 N N . GLY A 1 386 ? 0.785 -5.526 21.687 1.00 97.44 386 GLY A N 1
ATOM 2984 C CA . GLY A 1 386 ? -0.666 -5.701 21.841 1.00 97.44 386 GLY A CA 1
ATOM 2985 C C . GLY A 1 386 ? -1.487 -5.452 20.572 1.00 97.44 386 GLY A C 1
ATOM 2986 O O . GLY A 1 386 ? -2.703 -5.635 20.615 1.00 97.44 386 GLY A O 1
ATOM 2987 N N . VAL A 1 387 ? -0.843 -5.109 19.449 1.00 98.31 387 VAL A N 1
ATOM 2988 C CA . VAL A 1 387 ? -1.499 -4.854 18.154 1.00 98.31 387 VAL A CA 1
ATOM 2989 C C . VAL A 1 387 ? -2.403 -6.004 17.677 1.00 98.31 387 VAL A C 1
ATOM 2991 O O . VAL A 1 387 ? -3.429 -5.750 17.053 1.00 98.31 387 VAL A O 1
ATOM 2994 N N . ASP A 1 388 ? -2.108 -7.257 18.049 1.00 98.50 388 ASP A N 1
ATOM 2995 C CA . ASP A 1 388 ? -2.913 -8.434 17.670 1.00 98.50 388 ASP A CA 1
ATOM 2996 C C . ASP A 1 388 ? -4.379 -8.356 18.131 1.00 98.50 388 ASP A C 1
ATOM 2998 O O . ASP A 1 388 ? -5.244 -9.024 17.563 1.00 98.50 388 ASP A O 1
ATOM 3002 N N . ARG A 1 389 ? -4.690 -7.514 19.129 1.00 97.06 389 ARG A N 1
ATOM 3003 C CA . ARG A 1 389 ? -6.070 -7.261 19.573 1.00 97.06 389 ARG A CA 1
ATOM 3004 C C . ARG A 1 389 ? -6.955 -6.711 18.449 1.00 97.06 389 ARG A C 1
ATOM 3006 O O . ARG A 1 389 ? -8.148 -7.002 18.444 1.00 97.06 389 ARG A O 1
ATOM 3013 N N . LEU A 1 390 ? -6.382 -5.993 17.477 1.00 97.88 390 LEU A N 1
ATOM 3014 C CA . LEU A 1 390 ? -7.126 -5.457 16.333 1.00 97.88 390 LEU A CA 1
ATOM 3015 C C . LEU A 1 390 ? -7.795 -6.556 15.501 1.00 97.88 390 LEU A C 1
ATOM 3017 O O . LEU A 1 390 ? -8.901 -6.344 15.019 1.00 97.88 390 LEU A O 1
ATOM 3021 N N . PHE A 1 391 ? -7.192 -7.743 15.377 1.00 98.56 391 PHE A N 1
ATOM 3022 C CA . PHE A 1 391 ? -7.802 -8.843 14.621 1.00 98.56 391 PHE A CA 1
ATOM 3023 C C . PHE A 1 391 ? -9.028 -9.427 15.325 1.00 98.56 391 PHE A C 1
ATOM 3025 O O . PHE A 1 391 ? -10.040 -9.708 14.684 1.00 98.56 391 PHE A O 1
ATOM 3032 N N . ALA A 1 392 ? -8.959 -9.588 16.650 1.00 97.62 392 ALA A N 1
ATOM 3033 C CA . ALA A 1 392 ? -10.092 -10.069 17.436 1.00 97.62 392 ALA A CA 1
ATOM 3034 C C . ALA A 1 392 ? -11.268 -9.083 17.364 1.00 97.62 392 ALA A C 1
ATOM 3036 O O . ALA A 1 392 ? -12.400 -9.493 17.117 1.00 97.62 392 ALA A O 1
ATOM 3037 N N . LEU A 1 393 ? -10.978 -7.786 17.500 1.00 96.88 393 LEU A N 1
ATOM 3038 C CA . LEU A 1 393 ? -11.968 -6.718 17.375 1.00 96.88 393 LEU A CA 1
ATOM 3039 C C . LEU A 1 393 ? -12.551 -6.643 15.957 1.00 96.88 393 LEU A C 1
ATOM 3041 O O . LEU A 1 393 ? -13.765 -6.571 15.799 1.00 96.88 393 LEU A O 1
ATOM 3045 N N . ALA A 1 394 ? -11.715 -6.732 14.920 1.00 97.94 394 ALA A N 1
ATOM 3046 C CA . ALA A 1 394 ? -12.170 -6.733 13.532 1.00 97.94 394 ALA A CA 1
ATOM 3047 C C . ALA A 1 394 ? -13.112 -7.909 13.233 1.00 97.94 394 ALA A C 1
ATOM 3049 O O . ALA A 1 394 ? -14.123 -7.711 12.570 1.00 97.94 394 ALA A O 1
ATOM 3050 N N . ARG A 1 395 ? -12.840 -9.110 13.762 1.00 97.88 395 ARG A N 1
ATOM 3051 C CA . ARG A 1 395 ? -13.751 -10.263 13.637 1.00 97.88 395 ARG A CA 1
ATOM 3052 C C . ARG A 1 395 ? -15.056 -10.091 14.399 1.00 97.88 395 ARG A C 1
ATOM 3054 O O . ARG A 1 395 ? -16.088 -10.558 13.935 1.00 97.88 395 ARG A O 1
ATOM 3061 N N . GLN A 1 396 ? -15.001 -9.483 15.580 1.00 97.81 396 GLN A N 1
ATOM 3062 C CA . GLN A 1 396 ? -16.197 -9.226 16.375 1.00 97.81 396 GLN A CA 1
ATOM 3063 C C . GLN A 1 396 ? -17.115 -8.219 15.675 1.00 97.81 396 GLN A C 1
ATOM 3065 O O . GLN A 1 396 ? -18.333 -8.376 15.690 1.00 97.81 396 GLN A O 1
ATOM 3070 N N . GLU A 1 397 ? -16.533 -7.180 15.080 1.00 98.00 397 GLU A N 1
ATOM 3071 C CA . GLU A 1 397 ? -17.292 -6.048 14.559 1.00 98.00 397 GLU A CA 1
ATOM 3072 C C . GLU A 1 397 ? -17.585 -6.136 13.056 1.00 98.00 397 GLU A C 1
ATOM 3074 O O . GLU A 1 397 ? -18.562 -5.538 12.603 1.00 98.00 397 GLU A O 1
ATOM 3079 N N . GLY A 1 398 ? -16.782 -6.874 12.291 1.00 97.81 398 GLY A N 1
ATOM 3080 C CA . GLY A 1 398 ? -17.004 -7.151 10.876 1.00 97.81 398 GLY A CA 1
ATOM 3081 C C . GLY A 1 398 ? -17.815 -8.429 10.682 1.00 97.81 398 GLY A C 1
ATOM 3082 O O . GLY A 1 398 ? -17.360 -9.522 11.017 1.00 97.81 398 GLY A O 1
ATOM 3083 N N . SER A 1 399 ? -19.004 -8.301 10.107 1.00 98.06 399 SER A N 1
ATOM 3084 C CA . SER A 1 399 ? -19.933 -9.411 9.883 1.00 98.06 399 SER A CA 1
ATOM 3085 C C . SER A 1 399 ? -20.683 -9.233 8.565 1.00 98.06 399 SER A C 1
ATOM 3087 O O . SER A 1 399 ? -20.507 -8.237 7.869 1.00 98.06 399 SER A O 1
ATOM 3089 N N . GLU A 1 400 ? -21.544 -10.188 8.221 1.00 98.06 400 GLU A N 1
ATOM 3090 C CA . GLU A 1 400 ? -22.469 -10.029 7.095 1.00 98.06 400 GLU A CA 1
ATOM 3091 C C . GLU A 1 400 ? -23.420 -8.833 7.291 1.00 98.06 400 GLU A C 1
ATOM 3093 O O . GLU A 1 400 ? -23.686 -8.110 6.336 1.00 98.06 400 GLU A O 1
ATOM 3098 N N . ASP A 1 401 ? -23.847 -8.571 8.534 1.00 98.19 401 ASP A N 1
ATOM 3099 C CA . ASP A 1 401 ? -24.700 -7.425 8.893 1.00 98.19 401 ASP A CA 1
ATOM 3100 C C . ASP A 1 401 ? -23.948 -6.081 8.883 1.00 98.19 401 ASP A C 1
ATOM 3102 O O . ASP A 1 401 ? -24.565 -5.018 8.832 1.00 98.19 401 ASP A O 1
ATOM 3106 N N . TYR A 1 402 ? -22.614 -6.112 8.953 1.00 98.31 402 TYR A N 1
ATOM 3107 C CA . TYR A 1 402 ? -21.760 -4.934 8.809 1.00 98.31 402 TYR A CA 1
ATOM 3108 C C . TYR A 1 402 ? -20.605 -5.224 7.836 1.00 98.31 402 TYR A C 1
ATOM 3110 O O . TYR A 1 402 ? -19.458 -5.416 8.259 1.00 98.31 402 TYR A O 1
ATOM 3118 N N . PRO A 1 403 ? -20.879 -5.261 6.519 1.00 98.12 403 PRO A N 1
ATOM 3119 C CA . PRO A 1 403 ? -19.921 -5.677 5.499 1.00 98.12 403 PRO A CA 1
ATOM 3120 C C . PRO A 1 403 ? -19.029 -4.510 5.043 1.00 98.12 403 PRO A C 1
ATOM 3122 O O . PRO A 1 403 ? -18.708 -4.381 3.866 1.00 98.12 403 PRO A O 1
ATOM 3125 N N . LEU A 1 404 ? -18.636 -3.625 5.961 1.00 98.56 404 LEU A N 1
ATOM 3126 C CA . LEU A 1 404 ? -17.847 -2.425 5.672 1.00 98.56 404 LEU A CA 1
ATOM 3127 C C . LEU A 1 404 ? -16.534 -2.458 6.461 1.00 98.56 404 LEU A C 1
ATOM 3129 O O . LEU A 1 404 ? -16.508 -3.004 7.569 1.00 98.56 404 LEU A O 1
ATOM 3133 N N . PRO A 1 405 ? -15.434 -1.902 5.923 1.00 98.25 405 PRO A N 1
ATOM 3134 C CA . PRO A 1 405 ? -14.232 -1.703 6.717 1.00 98.25 405 PRO A CA 1
ATOM 3135 C C . PRO A 1 405 ? -14.524 -0.718 7.855 1.00 98.25 405 PRO A C 1
ATOM 3137 O O . PRO A 1 405 ? -15.392 0.150 7.744 1.00 98.25 405 PRO A O 1
ATOM 3140 N N . ILE A 1 406 ? -13.791 -0.835 8.958 1.00 98.50 406 ILE A N 1
ATOM 3141 C CA . I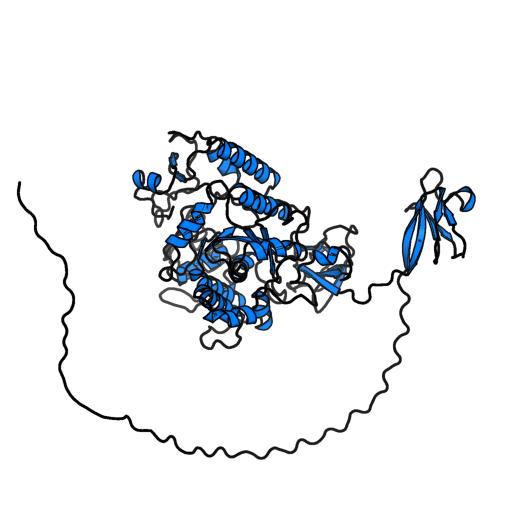LE A 1 406 ? -13.928 0.078 10.093 1.00 98.50 406 ILE A CA 1
ATOM 3142 C C . ILE A 1 406 ? -12.653 0.910 10.186 1.00 98.50 406 ILE A C 1
ATOM 3144 O O . ILE A 1 406 ? -11.549 0.374 10.301 1.00 98.50 406 ILE A O 1
ATOM 3148 N N . LEU A 1 407 ? -12.819 2.229 10.122 1.00 97.62 407 LEU A N 1
ATOM 3149 C CA . LEU A 1 407 ? -11.727 3.201 10.137 1.00 97.62 407 LEU A CA 1
ATOM 3150 C C . LEU A 1 407 ? -11.491 3.725 11.564 1.00 97.62 407 LEU A C 1
ATOM 3152 O O . LEU A 1 407 ? -12.462 3.917 12.308 1.00 97.62 407 LEU A O 1
ATOM 3156 N N . PRO A 1 408 ? -10.239 3.989 11.973 1.00 96.56 408 PRO A N 1
ATOM 3157 C CA . PRO A 1 408 ? -9.962 4.753 13.180 1.00 96.56 408 PRO A CA 1
ATOM 3158 C C . PRO A 1 408 ? -10.326 6.219 12.984 1.00 96.56 408 PRO A C 1
ATOM 3160 O O . PRO A 1 408 ? -10.147 6.780 11.906 1.00 96.56 408 PRO A O 1
ATOM 3163 N N . VAL A 1 409 ? -10.831 6.851 14.042 1.00 93.88 409 VAL A N 1
ATOM 3164 C CA . VAL A 1 409 ? -11.084 8.297 14.091 1.00 93.88 409 VAL A CA 1
ATOM 3165 C C . VAL A 1 409 ? -9.881 9.085 13.555 1.00 93.88 409 VAL A C 1
ATOM 3167 O O . VAL A 1 409 ? -8.748 8.833 13.958 1.00 93.88 409 VAL A O 1
ATOM 3170 N N . HIS A 1 410 ? -10.110 10.072 12.689 1.00 91.25 410 HIS A N 1
ATOM 3171 C CA . HIS A 1 410 ? -9.050 10.981 12.254 1.00 91.25 410 HIS A CA 1
ATOM 3172 C C . HIS A 1 410 ? -8.666 11.972 13.372 1.00 91.25 410 HIS A C 1
ATOM 3174 O O . HIS A 1 410 ? -9.483 12.330 14.220 1.00 91.25 410 HIS A O 1
ATOM 3180 N N . PHE A 1 411 ? -7.412 12.429 13.403 1.00 78.94 411 PHE A N 1
ATOM 3181 C CA . PHE A 1 411 ? -6.910 13.303 14.474 1.00 78.94 411 PHE A CA 1
ATOM 3182 C C . PHE A 1 411 ? -7.386 14.758 14.372 1.00 78.94 411 PHE A C 1
ATOM 3184 O O . PHE A 1 411 ? -7.529 15.440 15.384 1.00 78.94 411 PHE A O 1
ATOM 3191 N N . LEU A 1 412 ? -7.640 15.218 13.150 1.00 71.00 412 LEU A N 1
ATOM 3192 C CA . LEU A 1 412 ? -7.977 16.609 12.852 1.00 71.00 412 LEU A CA 1
ATOM 3193 C C . LEU A 1 412 ? -9.298 17.050 13.454 1.00 71.00 412 LEU A C 1
ATOM 3195 O O . LEU A 1 412 ? -10.273 16.293 13.487 1.00 71.00 412 LEU A O 1
ATOM 3199 N N . ARG A 1 413 ? -9.331 18.311 13.875 1.00 66.31 413 ARG A N 1
ATOM 3200 C CA . ARG A 1 413 ? -10.549 18.960 14.359 1.00 66.31 413 ARG A CA 1
ATOM 3201 C C . ARG A 1 413 ? -11.533 19.184 13.217 1.00 66.31 413 ARG A C 1
ATOM 3203 O O . ARG A 1 413 ? -11.124 19.326 12.069 1.00 66.31 413 ARG A O 1
ATOM 3210 N N . ASN A 1 414 ? -12.824 19.285 13.526 1.00 58.72 414 ASN A N 1
ATOM 3211 C CA . ASN A 1 414 ? -13.837 19.570 12.505 1.00 58.72 414 ASN A CA 1
ATOM 3212 C C . ASN A 1 414 ? -13.603 20.918 11.808 1.00 58.72 414 ASN A C 1
ATOM 3214 O O . ASN A 1 414 ? -13.977 21.061 10.651 1.00 58.72 414 ASN A O 1
ATOM 3218 N N . GLU A 1 415 ? -12.972 21.883 12.484 1.00 57.94 415 GLU A N 1
ATOM 3219 C CA . GLU A 1 415 ? -12.603 23.178 11.898 1.00 57.94 415 GLU A CA 1
ATOM 3220 C C . GLU A 1 415 ? -11.327 23.114 11.040 1.00 57.94 415 GLU A C 1
ATOM 3222 O O . GLU A 1 415 ? -11.072 24.022 10.253 1.00 57.94 415 GLU A O 1
ATOM 3227 N N . GLU A 1 416 ? -10.511 22.071 11.216 1.00 55.81 416 GLU A N 1
ATOM 3228 C CA . GLU A 1 416 ? -9.280 21.825 10.450 1.00 55.81 416 GLU A CA 1
ATOM 3229 C C . GLU A 1 416 ? -9.519 20.897 9.266 1.00 55.81 416 GLU A C 1
ATOM 3231 O O . GLU A 1 416 ? -8.796 20.965 8.275 1.00 55.81 416 GLU A O 1
ATOM 3236 N N . LEU A 1 417 ? -10.538 20.042 9.360 1.00 58.78 417 LEU A N 1
ATOM 3237 C CA . LEU A 1 417 ? -11.048 19.345 8.204 1.00 58.78 417 LEU A CA 1
ATOM 3238 C C . LEU A 1 417 ? -11.735 20.392 7.316 1.00 58.78 417 LEU A C 1
ATOM 3240 O O . LEU A 1 417 ? -12.640 21.094 7.773 1.00 58.78 417 LEU A O 1
ATOM 3244 N N . PRO A 1 418 ? -11.376 20.491 6.035 1.00 51.75 418 PRO A N 1
ATOM 3245 C CA . PRO A 1 418 ? -12.022 21.393 5.089 1.00 51.75 418 PRO A CA 1
ATOM 3246 C C . PRO A 1 418 ? -13.441 20.920 4.687 1.00 51.75 418 PRO A C 1
ATOM 3248 O O . PRO A 1 418 ? -13.877 21.087 3.553 1.00 51.75 418 PRO A O 1
ATOM 3251 N N . MET A 1 419 ? -14.196 20.365 5.645 1.00 51.81 419 MET A N 1
ATOM 3252 C CA . MET A 1 419 ? -15.611 19.992 5.522 1.00 51.81 419 MET A CA 1
ATOM 3253 C C . MET A 1 419 ? -16.533 21.207 5.393 1.00 51.81 419 MET A C 1
ATOM 3255 O O . MET A 1 419 ? -17.712 21.059 5.075 1.00 51.81 419 MET A O 1
ATOM 3259 N N . PHE A 1 420 ? -16.030 22.412 5.664 1.00 52.62 420 PHE A N 1
ATOM 3260 C CA . PHE A 1 420 ? -16.803 23.629 5.498 1.00 52.62 420 PHE A CA 1
ATOM 3261 C C . PHE A 1 420 ? -16.495 24.237 4.134 1.00 52.62 420 PHE A C 1
ATOM 3263 O O . PHE A 1 420 ? -15.345 24.619 3.898 1.00 52.62 420 PHE A O 1
ATOM 3270 N N . PRO A 1 421 ? -17.493 24.363 3.240 1.00 48.91 421 PRO A N 1
ATOM 3271 C CA . PRO A 1 421 ? -17.305 25.084 1.998 1.00 48.91 421 PRO A CA 1
ATOM 3272 C C . PRO A 1 421 ? -16.947 26.528 2.356 1.00 48.91 421 PRO A C 1
ATOM 3274 O O . PRO A 1 421 ? -17.797 27.331 2.745 1.00 48.91 421 PRO A O 1
ATOM 3277 N N . GLY A 1 422 ? -15.664 26.870 2.243 1.00 53.25 422 GLY A N 1
ATOM 3278 C CA . GLY A 1 422 ? -15.291 28.256 2.019 1.00 53.25 422 GLY A CA 1
ATOM 3279 C C . GLY A 1 422 ? -15.990 28.730 0.744 1.00 53.25 422 GLY A C 1
ATOM 3280 O O . GLY A 1 422 ? -16.359 27.919 -0.107 1.00 53.25 422 GLY A O 1
ATOM 3281 N N . GLN A 1 423 ? -16.152 30.041 0.563 1.00 52.84 423 GLN A N 1
ATOM 3282 C CA . GLN A 1 423 ? -16.791 30.596 -0.645 1.00 52.84 423 GLN A CA 1
ATOM 3283 C C . GLN A 1 423 ? -16.136 30.146 -1.972 1.00 52.84 423 GLN A C 1
ATOM 3285 O O . GLN A 1 423 ? -16.726 30.335 -3.030 1.00 52.84 423 GLN A O 1
ATOM 3290 N N . ASN A 1 424 ? -14.955 29.519 -1.914 1.00 55.09 424 ASN A N 1
ATOM 3291 C CA . ASN A 1 424 ? -14.168 29.044 -3.050 1.00 55.09 424 ASN A CA 1
ATOM 3292 C C . ASN A 1 424 ? -14.145 27.503 -3.204 1.00 55.09 424 ASN A C 1
ATOM 3294 O O . ASN A 1 424 ? -13.292 26.993 -3.926 1.00 55.09 424 ASN A O 1
ATOM 3298 N N . GLY A 1 425 ? -15.040 26.771 -2.527 1.00 55.16 425 GLY A N 1
ATOM 3299 C CA . GLY A 1 425 ? -15.006 25.305 -2.438 1.00 55.16 425 GLY A CA 1
ATOM 3300 C C . GLY A 1 425 ? -14.102 24.821 -1.299 1.00 55.16 425 GLY A C 1
ATOM 3301 O O . GLY A 1 425 ? -13.124 25.482 -0.943 1.00 55.16 425 GLY A O 1
ATOM 3302 N N . GLY A 1 426 ? -14.459 23.701 -0.667 1.00 54.78 426 GLY A N 1
ATOM 3303 C CA . GLY A 1 426 ? -13.601 23.061 0.331 1.00 54.78 426 GLY A CA 1
ATOM 3304 C C . GLY A 1 426 ? -12.307 22.571 -0.324 1.00 54.78 426 GLY A C 1
ATOM 3305 O O . GLY A 1 426 ? -12.325 22.012 -1.421 1.00 54.78 426 GLY A O 1
ATOM 3306 N N . PHE A 1 427 ? -11.167 22.791 0.327 1.00 54.44 427 PHE A N 1
ATOM 3307 C CA . PHE A 1 427 ? -9.978 22.005 -0.000 1.00 54.44 427 PHE A CA 1
ATOM 3308 C C . PHE A 1 427 ? -10.220 20.563 0.473 1.00 54.44 427 PHE A C 1
ATOM 3310 O O . PHE A 1 427 ? -11.100 20.306 1.277 1.00 54.44 427 PHE A O 1
ATOM 3317 N N . THR A 1 428 ? -9.491 19.586 -0.025 1.00 57.62 428 THR A N 1
ATOM 3318 C CA . THR A 1 428 ? -9.377 18.279 0.626 1.00 57.62 428 THR A CA 1
ATOM 3319 C C . THR A 1 428 ? -8.217 18.334 1.593 1.00 57.62 428 THR A C 1
ATOM 3321 O O . THR A 1 428 ? -7.365 19.225 1.515 1.00 57.62 428 THR A O 1
ATOM 3324 N N . MET A 1 429 ? -8.130 17.339 2.470 1.00 54.22 429 MET A N 1
ATOM 3325 C CA . MET A 1 429 ? -6.946 17.155 3.304 1.00 54.22 429 MET A CA 1
ATOM 3326 C C . MET A 1 429 ? -5.656 17.020 2.490 1.00 54.22 429 MET A C 1
ATOM 3328 O O . MET A 1 429 ? -4.585 17.398 2.956 1.00 54.22 429 MET A O 1
ATOM 3332 N N . SER A 1 430 ? -5.769 16.565 1.241 1.00 54.38 430 SER A N 1
ATOM 3333 C CA . SER A 1 430 ? -4.653 16.459 0.303 1.00 54.38 430 SER A CA 1
ATOM 3334 C C . SER A 1 430 ? -4.281 17.775 -0.405 1.00 54.38 430 SER A C 1
ATOM 3336 O O . SER A 1 430 ? -3.404 17.781 -1.267 1.00 54.38 430 SER A O 1
ATOM 3338 N N . GLY A 1 431 ? -4.943 18.893 -0.080 1.00 56.25 431 GLY A N 1
ATOM 3339 C CA . GLY A 1 431 ? -4.711 20.203 -0.698 1.00 56.25 431 GLY A CA 1
ATOM 3340 C C . GLY A 1 431 ? -5.338 20.384 -2.088 1.00 56.25 431 GLY A C 1
ATOM 3341 O O . GLY A 1 431 ? -5.231 21.468 -2.660 1.00 56.25 431 GLY A O 1
ATOM 3342 N N . GLY A 1 432 ? -6.014 19.366 -2.632 1.00 59.38 432 GLY A N 1
ATOM 3343 C CA . GLY A 1 432 ? -6.792 19.482 -3.871 1.00 59.38 432 GLY A CA 1
ATOM 3344 C C . GLY A 1 432 ? -8.139 20.162 -3.626 1.00 59.38 432 GLY A C 1
ATOM 3345 O O . GLY A 1 432 ? -8.721 19.984 -2.562 1.00 59.38 432 GLY A O 1
ATOM 3346 N N . GLN A 1 433 ? -8.665 20.922 -4.585 1.00 60.38 433 GLN A N 1
ATOM 3347 C CA . GLN A 1 433 ? -10.075 21.326 -4.557 1.00 60.38 433 GLN A CA 1
ATOM 3348 C C . GLN A 1 433 ? -10.910 20.070 -4.806 1.00 60.38 433 GLN A C 1
ATOM 3350 O O . GLN A 1 433 ? -10.853 19.536 -5.911 1.00 60.38 433 GLN A O 1
ATOM 3355 N N . SER A 1 434 ? -11.661 19.574 -3.821 1.00 65.00 434 SER A N 1
ATOM 3356 C CA . SER A 1 434 ? -12.660 18.553 -4.129 1.00 65.00 434 SER A CA 1
ATOM 3357 C C . SER A 1 434 ? -14.032 18.943 -3.615 1.00 65.00 434 SER A C 1
ATOM 3359 O O . SER A 1 434 ? -14.246 19.362 -2.479 1.00 65.00 434 SER A O 1
ATOM 3361 N N . HIS A 1 435 ? -14.981 18.798 -4.530 1.00 73.88 435 HIS A N 1
ATOM 3362 C CA . HIS A 1 435 ? -16.392 19.088 -4.338 1.00 73.88 435 HIS A CA 1
ATOM 3363 C C . HIS A 1 435 ? -17.121 17.927 -3.649 1.00 73.88 435 HIS A C 1
ATOM 3365 O O . HIS A 1 435 ? -18.349 17.880 -3.636 1.00 73.88 435 HIS A O 1
ATOM 3371 N N . VAL A 1 436 ? -16.390 16.963 -3.074 1.00 83.44 436 VAL A N 1
ATOM 3372 C CA . VAL A 1 436 ? -16.989 15.780 -2.438 1.00 83.44 436 VAL A CA 1
ATOM 3373 C C . VAL A 1 436 ? -17.899 16.177 -1.279 1.00 83.44 436 VAL A C 1
ATOM 3375 O O . VAL A 1 436 ? -18.950 15.569 -1.088 1.00 83.44 436 VAL A O 1
ATOM 3378 N N . PHE A 1 437 ? -17.554 17.244 -0.551 1.00 83.31 437 PHE A N 1
ATOM 3379 C CA . PHE A 1 437 ? -18.359 17.748 0.559 1.00 83.31 437 PHE A CA 1
ATOM 3380 C C . PHE A 1 437 ? -19.630 18.469 0.111 1.00 83.31 437 PHE A C 1
ATOM 3382 O O . PHE A 1 437 ? -20.610 18.429 0.851 1.00 83.31 437 PHE A O 1
ATOM 3389 N N . ASP A 1 438 ? -19.687 19.024 -1.105 1.00 85.00 438 ASP A N 1
ATOM 3390 C CA . ASP A 1 438 ? -20.909 19.650 -1.643 1.00 85.00 438 ASP A CA 1
ATOM 3391 C C . ASP A 1 438 ? -22.061 18.630 -1.741 1.00 85.00 438 ASP A C 1
ATOM 3393 O O . ASP A 1 438 ? -23.243 18.981 -1.692 1.00 85.00 438 ASP A O 1
ATOM 3397 N N . ARG A 1 439 ? -21.722 17.335 -1.809 1.00 90.38 439 ARG A N 1
ATOM 3398 C CA . ARG A 1 439 ? -22.679 16.227 -1.764 1.00 90.38 439 ARG A CA 1
ATOM 3399 C C . ARG A 1 439 ? -23.320 16.031 -0.386 1.00 90.38 439 ARG A C 1
ATOM 3401 O O . ARG A 1 439 ? -24.470 15.605 -0.325 1.00 90.38 439 ARG A O 1
ATOM 3408 N N . TYR A 1 440 ? -22.616 16.337 0.702 1.00 89.69 440 TYR A N 1
ATOM 3409 C CA . TYR A 1 440 ? -23.034 16.003 2.073 1.00 89.69 440 TYR A CA 1
ATOM 3410 C C . TYR A 1 440 ? -23.325 17.212 2.957 1.00 89.69 440 TYR A C 1
ATOM 3412 O O . TYR A 1 440 ? -24.029 17.080 3.963 1.00 89.69 440 TYR A O 1
ATOM 3420 N N . CYS A 1 441 ? -22.786 18.375 2.606 1.00 85.44 441 CYS A N 1
ATOM 3421 C CA . CYS A 1 441 ? -22.805 19.578 3.415 1.00 85.44 441 CYS A CA 1
ATOM 3422 C C . CYS A 1 441 ? -23.624 20.669 2.725 1.00 85.44 441 CYS A C 1
ATOM 3424 O O . CYS A 1 441 ? -23.363 21.042 1.586 1.00 85.44 441 CYS A O 1
ATOM 3426 N N . LYS A 1 442 ? -24.614 21.215 3.436 1.00 84.94 442 LYS A N 1
ATOM 3427 C CA . LYS A 1 442 ? -25.404 22.371 2.991 1.00 84.94 442 LYS A CA 1
ATOM 3428 C C . LYS A 1 442 ? -25.388 23.434 4.069 1.00 84.94 442 LYS A C 1
ATOM 3430 O O . LYS A 1 442 ? -25.689 23.133 5.220 1.00 84.94 442 LYS A O 1
ATOM 3435 N N . GLU A 1 443 ? -25.021 24.661 3.701 1.00 82.62 443 GLU A N 1
ATOM 3436 C CA . GLU A 1 443 ? -24.982 25.805 4.629 1.00 82.62 443 GLU A CA 1
ATOM 3437 C C . GLU A 1 443 ? -24.147 25.514 5.896 1.00 82.62 443 GLU A C 1
ATOM 3439 O O . GLU A 1 443 ? -24.525 25.860 7.013 1.00 82.62 443 GLU A O 1
ATOM 3444 N N . GLY A 1 444 ? -23.027 24.797 5.734 1.00 73.88 444 GLY A N 1
ATOM 3445 C CA . GLY A 1 444 ? -22.154 24.389 6.841 1.00 73.88 444 GLY A CA 1
ATOM 3446 C C . GLY A 1 444 ? -22.698 23.251 7.715 1.00 73.88 444 GLY A C 1
ATOM 3447 O O . GLY A 1 444 ? -22.092 22.914 8.726 1.00 73.88 444 GLY A O 1
ATOM 3448 N N . LYS A 1 445 ? -23.827 22.630 7.360 1.00 80.56 445 LYS A N 1
ATOM 3449 C CA . LYS A 1 445 ? -24.348 21.443 8.050 1.00 80.56 445 LYS A CA 1
ATOM 3450 C C . LYS A 1 445 ? -24.115 20.209 7.194 1.00 80.56 445 LYS A C 1
ATOM 3452 O O . LYS A 1 445 ? -24.730 20.063 6.139 1.00 80.56 445 LYS A O 1
ATOM 3457 N N . CYS A 1 446 ? -23.246 19.323 7.664 1.00 84.69 446 CYS A N 1
ATOM 3458 C CA . CYS A 1 446 ? -22.956 18.051 7.013 1.00 84.69 446 CYS A CA 1
ATOM 3459 C C . CYS A 1 446 ? -23.835 16.936 7.582 1.00 84.69 446 CYS A C 1
ATOM 3461 O O . CYS A 1 446 ? -23.975 16.809 8.799 1.00 84.69 446 CYS A O 1
ATOM 3463 N N . LYS A 1 447 ? -24.422 16.118 6.705 1.00 89.62 447 LYS A N 1
ATOM 3464 C CA . LYS A 1 447 ? -25.167 14.914 7.086 1.00 89.62 447 LYS A CA 1
ATOM 3465 C C . LYS A 1 447 ? -24.385 13.680 6.642 1.00 89.62 447 LYS A C 1
ATOM 3467 O O . LYS A 1 447 ? -24.561 13.203 5.524 1.00 89.62 447 LYS A O 1
ATOM 3472 N N . VAL A 1 448 ? -23.534 13.184 7.534 1.00 91.50 448 VAL A N 1
ATOM 3473 C CA . VAL A 1 448 ? -22.703 11.985 7.339 1.00 91.50 448 VAL A CA 1
ATOM 3474 C C . VAL A 1 448 ? -22.922 11.005 8.492 1.00 91.50 448 VAL A C 1
ATOM 3476 O O . VAL A 1 448 ? -23.337 11.412 9.579 1.00 91.50 448 VAL A O 1
ATOM 3479 N N . SER A 1 449 ? -22.707 9.713 8.249 1.00 92.19 449 SER A N 1
ATOM 3480 C CA . SER A 1 449 ? -23.028 8.643 9.206 1.00 92.19 449 SER A CA 1
ATOM 3481 C C . SER A 1 449 ? -21.964 8.451 10.293 1.00 92.19 449 SER A C 1
ATOM 3483 O O . SER A 1 449 ? -22.282 8.003 11.395 1.00 92.19 449 SER A O 1
ATOM 3485 N N . THR A 1 450 ? -20.717 8.840 10.022 1.00 92.31 450 THR A N 1
ATOM 3486 C CA . THR A 1 450 ? -19.575 8.752 10.945 1.00 92.31 450 THR A CA 1
ATOM 3487 C C . THR A 1 450 ? -18.661 9.965 10.803 1.00 92.31 450 THR A C 1
ATOM 3489 O O . THR A 1 450 ? -18.670 10.648 9.778 1.00 92.31 450 THR A O 1
ATOM 3492 N N . ARG A 1 451 ? -17.833 10.225 11.825 1.00 90.75 451 ARG A N 1
ATOM 3493 C CA . ARG A 1 451 ? -16.722 11.182 11.714 1.00 90.75 451 ARG A CA 1
ATOM 3494 C C . ARG A 1 451 ? -15.742 10.707 10.641 1.00 90.75 451 ARG A C 1
ATOM 3496 O O . ARG A 1 451 ? -15.577 9.502 10.476 1.00 90.75 451 ARG A O 1
ATOM 3503 N N . TRP A 1 452 ? -15.024 11.636 10.014 1.00 91.94 452 TRP A N 1
ATOM 3504 C CA . TRP A 1 452 ? -13.880 11.314 9.162 1.00 91.94 452 TRP A CA 1
ATOM 3505 C C . TRP A 1 452 ? -12.908 10.343 9.852 1.00 91.94 452 TRP A C 1
ATOM 3507 O O . TRP A 1 452 ? -12.513 10.550 11.007 1.00 91.94 452 TRP A O 1
ATOM 3517 N N . GLY A 1 453 ? -12.563 9.266 9.159 1.00 93.88 453 GLY A N 1
ATOM 3518 C CA . GLY A 1 453 ? -11.630 8.239 9.594 1.00 93.88 453 GLY A CA 1
ATOM 3519 C C . GLY A 1 453 ? -10.314 8.307 8.827 1.00 93.88 453 GLY A C 1
ATOM 3520 O O . GLY A 1 453 ? -10.292 8.687 7.662 1.00 93.88 453 GLY A O 1
ATOM 3521 N N . HIS A 1 454 ? -9.226 7.920 9.483 1.00 94.25 454 HIS A N 1
ATOM 3522 C CA . HIS A 1 454 ? -7.927 7.745 8.834 1.00 94.25 454 HIS A CA 1
ATOM 3523 C C . HIS A 1 454 ? -7.948 6.481 7.971 1.00 94.25 454 HIS A C 1
ATOM 3525 O O . HIS A 1 454 ? -8.518 5.467 8.386 1.00 94.25 454 HIS A O 1
ATOM 3531 N N . ALA A 1 455 ? -7.304 6.509 6.806 1.00 95.19 455 ALA A N 1
ATOM 3532 C CA . ALA A 1 455 ? -7.266 5.413 5.833 1.00 95.19 455 ALA A CA 1
ATOM 3533 C C . ALA A 1 455 ? -6.456 4.166 6.252 1.00 95.19 455 ALA A C 1
ATOM 3535 O O . ALA A 1 455 ? -5.791 3.550 5.423 1.00 95.19 455 ALA A O 1
ATOM 3536 N N . HIS A 1 456 ? -6.527 3.752 7.515 1.00 95.81 456 HIS A N 1
ATOM 3537 C CA . HIS A 1 456 ? -5.900 2.537 8.043 1.00 95.81 456 HIS A CA 1
ATOM 3538 C C . HIS A 1 456 ? -6.973 1.530 8.470 1.00 95.81 456 HIS A C 1
ATOM 3540 O O . HIS A 1 456 ? -7.086 1.250 9.663 1.00 95.81 456 HIS A O 1
ATOM 3546 N N . PRO A 1 457 ? -7.829 1.036 7.553 1.00 97.75 457 PRO A N 1
ATOM 3547 C CA . PRO A 1 457 ? -8.963 0.195 7.917 1.00 97.75 457 PRO A CA 1
ATOM 3548 C C . PRO A 1 457 ? -8.537 -1.086 8.637 1.00 97.75 457 PRO A C 1
ATOM 3550 O O . PRO A 1 457 ? -7.496 -1.677 8.340 1.00 97.75 457 PRO A O 1
ATOM 3553 N N . THR A 1 458 ? -9.417 -1.582 9.503 1.00 98.50 458 THR A N 1
ATOM 3554 C CA . THR A 1 458 ? -9.526 -3.025 9.739 1.00 98.50 458 THR A CA 1
ATOM 3555 C C . THR A 1 458 ? -10.712 -3.574 8.951 1.00 98.50 458 THR A C 1
ATOM 3557 O O . THR A 1 458 ? -11.694 -2.866 8.706 1.00 98.50 458 THR A O 1
ATOM 3560 N N . TRP A 1 459 ? -10.624 -4.824 8.507 1.00 98.75 459 TRP A N 1
ATOM 3561 C CA . TRP A 1 459 ? -11.692 -5.460 7.736 1.00 98.75 459 TRP A CA 1
ATOM 3562 C C . TRP A 1 459 ? -11.744 -6.962 7.970 1.00 98.75 459 TRP A C 1
ATOM 3564 O O . TRP A 1 459 ? -10.795 -7.591 8.445 1.00 98.75 459 TRP A O 1
ATOM 3574 N N . THR A 1 460 ? -12.866 -7.537 7.555 1.00 98.75 460 THR A N 1
ATOM 3575 C CA . THR A 1 460 ? -13.007 -8.972 7.314 1.00 98.75 460 THR A CA 1
ATOM 3576 C C . THR A 1 460 ? -13.308 -9.203 5.834 1.00 98.75 460 THR A C 1
ATOM 3578 O O . THR A 1 460 ? -13.559 -8.255 5.087 1.00 98.75 460 THR A O 1
ATOM 3581 N N . PHE A 1 461 ? -13.317 -10.457 5.385 1.00 98.56 461 PHE A N 1
ATOM 3582 C CA . PHE A 1 461 ? -13.663 -10.792 4.002 1.00 98.56 461 PHE A CA 1
ATOM 3583 C C . PHE A 1 461 ? -15.064 -10.290 3.595 1.00 98.56 461 PHE A C 1
ATOM 3585 O O . PHE A 1 461 ? -15.312 -10.078 2.408 1.00 98.56 461 PHE A O 1
ATOM 3592 N N . TRP A 1 462 ? -15.964 -10.048 4.560 1.00 98.69 462 TRP A N 1
ATOM 3593 C CA . TRP A 1 462 ? -17.275 -9.433 4.325 1.00 98.69 462 TRP A CA 1
ATOM 3594 C C . TRP A 1 462 ? -17.174 -8.037 3.711 1.00 98.69 462 TRP A C 1
ATOM 3596 O O . TRP A 1 462 ? -18.061 -7.648 2.959 1.00 98.69 462 TRP A O 1
ATOM 3606 N N . SER A 1 463 ? -16.082 -7.316 3.975 1.00 98.69 463 SER A N 1
ATOM 3607 C CA . SER A 1 463 ? -15.831 -5.972 3.451 1.00 98.69 463 SER A CA 1
ATOM 3608 C C . SER A 1 463 ? -15.198 -5.952 2.058 1.00 98.69 463 SER A C 1
ATOM 3610 O O . SER A 1 463 ? -15.089 -4.885 1.456 1.00 98.69 463 SER A O 1
ATOM 3612 N N . LEU A 1 464 ? -14.768 -7.098 1.515 1.00 98.69 464 LEU A N 1
ATOM 3613 C CA . LEU A 1 464 ? -14.122 -7.135 0.198 1.00 98.69 464 LEU A CA 1
ATOM 3614 C C . LEU A 1 464 ? -15.038 -6.610 -0.922 1.00 98.69 464 LEU A C 1
ATOM 3616 O O . LEU A 1 464 ? -14.558 -5.789 -1.703 1.00 98.69 464 LEU A O 1
ATOM 3620 N N . PRO A 1 465 ? -16.338 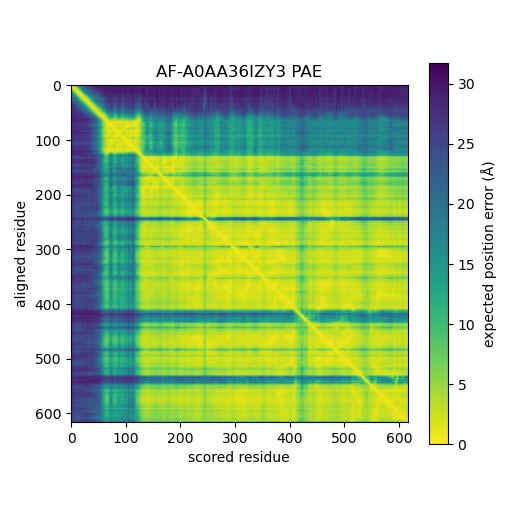-6.975 -1.007 1.00 98.56 465 PRO A N 1
ATOM 3621 C CA . PRO A 1 465 ? -17.238 -6.429 -2.024 1.00 98.56 465 PRO A CA 1
ATOM 3622 C C . PRO A 1 465 ? -17.323 -4.902 -2.016 1.00 98.56 465 PRO A C 1
ATOM 3624 O O . PRO A 1 465 ? -17.336 -4.289 -3.083 1.00 98.56 465 PRO A O 1
ATOM 3627 N N . PHE A 1 466 ? -17.324 -4.286 -0.830 1.00 98.38 466 PHE A N 1
ATOM 3628 C CA . PHE A 1 466 ? -17.262 -2.833 -0.682 1.00 98.38 466 PHE A CA 1
ATOM 3629 C C . PHE A 1 466 ? -15.976 -2.274 -1.304 1.00 98.38 466 PHE A C 1
ATOM 3631 O O . PHE A 1 466 ? -16.033 -1.414 -2.184 1.00 98.38 466 PHE A O 1
ATOM 3638 N N . LEU A 1 467 ? -14.817 -2.807 -0.900 1.00 98.38 467 LEU A N 1
ATOM 3639 C CA . LEU A 1 467 ? -13.508 -2.351 -1.381 1.00 98.38 467 LEU A CA 1
ATOM 3640 C C . LEU A 1 467 ? -13.389 -2.493 -2.905 1.00 98.38 467 LEU A C 1
ATOM 3642 O O . LEU A 1 467 ? -12.960 -1.567 -3.593 1.00 98.38 467 LEU A O 1
ATOM 3646 N N . GLY A 1 468 ? -13.833 -3.630 -3.437 1.00 97.75 468 GLY A N 1
ATOM 3647 C CA . GLY A 1 468 ? -13.868 -3.908 -4.867 1.00 97.75 468 GLY A CA 1
ATOM 3648 C C . GLY A 1 468 ? -14.779 -2.957 -5.635 1.00 97.75 468 GLY A C 1
ATOM 3649 O O . GLY A 1 468 ? -14.369 -2.386 -6.644 1.00 97.75 468 GLY A O 1
ATOM 3650 N N . THR A 1 469 ? -15.985 -2.710 -5.119 1.00 97.00 469 THR A N 1
ATOM 3651 C CA . THR A 1 469 ? -16.961 -1.799 -5.734 1.00 97.00 469 THR A CA 1
ATOM 3652 C C . THR A 1 469 ? -16.426 -0.375 -5.828 1.00 97.00 469 THR A C 1
ATOM 3654 O O . THR A 1 469 ? -16.536 0.240 -6.888 1.00 97.00 469 THR A O 1
ATOM 3657 N N . TRP A 1 470 ? -15.835 0.150 -4.753 1.00 97.81 470 TRP A N 1
ATOM 3658 C CA . TRP A 1 470 ? -15.343 1.528 -4.712 1.00 97.81 470 TRP A CA 1
ATOM 3659 C C . TRP A 1 470 ? -14.074 1.734 -5.536 1.00 97.81 470 TRP A C 1
ATOM 3661 O O . TRP A 1 470 ? -13.996 2.714 -6.279 1.00 97.81 470 TRP A O 1
ATOM 3671 N N . LEU A 1 471 ? -13.142 0.776 -5.514 1.00 97.50 471 LEU A N 1
ATOM 3672 C CA . LEU A 1 471 ? -11.999 0.794 -6.425 1.00 97.50 471 LEU A CA 1
ATOM 3673 C C . LEU A 1 471 ? -12.464 0.760 -7.885 1.00 97.50 471 LEU A C 1
ATOM 3675 O O . LEU A 1 471 ? -12.041 1.579 -8.694 1.00 97.50 471 LEU A O 1
ATOM 3679 N N . ARG A 1 472 ? -13.371 -0.156 -8.224 1.00 96.12 472 ARG A N 1
ATOM 3680 C CA . ARG A 1 472 ? -13.920 -0.299 -9.574 1.00 96.12 472 ARG A CA 1
ATOM 3681 C C . ARG A 1 472 ? -14.621 0.975 -10.047 1.00 96.12 472 ARG A C 1
ATOM 3683 O O . ARG A 1 472 ? -14.353 1.409 -11.162 1.00 96.12 472 ARG A O 1
ATOM 3690 N N . ARG A 1 473 ? -15.476 1.587 -9.215 1.00 96.31 473 ARG A N 1
ATOM 3691 C CA . ARG A 1 473 ? -16.133 2.874 -9.516 1.00 96.31 473 ARG A CA 1
ATOM 3692 C C . ARG A 1 473 ? -15.108 3.953 -9.868 1.00 96.31 473 ARG A C 1
ATOM 3694 O O . ARG A 1 473 ? -15.318 4.702 -10.816 1.00 96.31 473 ARG A O 1
ATOM 3701 N N . HIS A 1 474 ? -13.998 4.010 -9.133 1.00 96.56 474 HIS A N 1
ATOM 3702 C CA . HIS A 1 474 ? -12.914 4.957 -9.397 1.00 96.56 474 HIS A CA 1
ATOM 3703 C C . HIS A 1 474 ? -12.176 4.642 -10.704 1.00 96.56 474 HIS A C 1
ATOM 3705 O O . HIS A 1 474 ? -12.042 5.494 -11.579 1.00 96.56 474 HIS A O 1
ATOM 3711 N N . LEU A 1 475 ? -11.755 3.391 -10.900 1.00 95.69 475 LEU A N 1
ATOM 3712 C CA . LEU A 1 475 ? -11.008 2.988 -12.094 1.00 95.69 475 LEU A CA 1
ATOM 3713 C C . LEU A 1 475 ? -11.836 3.085 -13.383 1.00 95.69 475 LEU A C 1
ATOM 3715 O O . LEU A 1 475 ? -11.275 3.405 -14.430 1.00 95.69 475 LEU A O 1
ATOM 3719 N N . ARG A 1 476 ? -13.153 2.875 -13.301 1.00 95.31 476 ARG A N 1
ATOM 3720 C CA . ARG A 1 476 ? -14.109 3.037 -14.409 1.00 95.31 476 ARG A CA 1
ATOM 3721 C C . ARG A 1 476 ? -14.681 4.441 -14.545 1.00 95.31 476 ARG A C 1
ATOM 3723 O O . ARG A 1 476 ? -15.536 4.671 -15.399 1.00 95.31 476 ARG A O 1
ATOM 3730 N N . ASP A 1 477 ? -14.213 5.368 -13.715 1.00 95.62 477 ASP A N 1
ATOM 3731 C CA . ASP A 1 477 ? -14.598 6.766 -13.811 1.00 95.62 477 ASP A CA 1
ATOM 3732 C C . ASP A 1 477 ? -16.119 6.987 -13.717 1.00 95.62 477 ASP A C 1
ATOM 3734 O O . ASP A 1 477 ? -16.744 7.737 -14.464 1.00 95.62 477 ASP A O 1
ATOM 3738 N N . GLU A 1 478 ? -16.743 6.264 -12.794 1.00 95.56 478 GLU A N 1
ATOM 3739 C CA . GLU A 1 478 ? -18.192 6.259 -12.658 1.00 95.56 478 GLU A CA 1
ATOM 3740 C C . GLU A 1 478 ? -18.699 7.510 -11.958 1.00 95.56 478 GLU A C 1
ATOM 3742 O O . GLU A 1 478 ? -17.992 8.174 -11.200 1.00 95.56 478 GLU A O 1
ATOM 3747 N N . THR A 1 479 ? -19.969 7.820 -12.196 1.00 95.44 479 THR A N 1
ATOM 3748 C CA . THR A 1 479 ? -20.653 8.928 -11.536 1.00 95.44 479 THR A CA 1
ATOM 3749 C C . THR A 1 479 ? -21.728 8.387 -10.611 1.00 95.44 479 THR A C 1
ATOM 3751 O O . THR A 1 479 ? -22.645 7.689 -11.042 1.00 95.44 479 THR A O 1
ATOM 3754 N N . LEU A 1 480 ? -21.628 8.740 -9.331 1.00 94.88 480 LEU A N 1
ATOM 3755 C CA . LEU A 1 480 ? -22.710 8.551 -8.378 1.00 94.88 480 LEU A CA 1
ATOM 3756 C C . LEU A 1 480 ? -23.855 9.492 -8.764 1.00 94.88 480 LEU A C 1
ATOM 3758 O O . LEU A 1 480 ? -23.616 10.699 -8.905 1.00 94.88 480 LEU A O 1
ATOM 3762 N N . PRO A 1 481 ? -25.087 8.985 -8.919 1.00 94.75 481 PRO A N 1
ATOM 3763 C CA . PRO A 1 481 ? -26.206 9.816 -9.325 1.00 94.75 481 PRO A CA 1
ATOM 3764 C C . PRO A 1 481 ? -26.581 10.831 -8.237 1.00 94.75 481 PRO A C 1
ATOM 3766 O O . PRO A 1 481 ? -26.231 10.694 -7.055 1.00 94.75 481 PRO A O 1
ATOM 3769 N N . GLU A 1 482 ? -27.335 11.851 -8.645 1.00 94.94 482 GLU A N 1
ATOM 3770 C CA . GLU A 1 482 ? -28.068 12.700 -7.707 1.00 94.94 482 GLU A CA 1
ATOM 3771 C C . GLU A 1 482 ? -29.042 11.849 -6.885 1.00 94.94 482 GLU A C 1
ATOM 3773 O O . GLU A 1 482 ? -29.694 10.937 -7.397 1.00 94.94 482 GLU A O 1
ATOM 3778 N N . SER A 1 483 ? -29.142 12.138 -5.592 1.00 92.88 483 SER A N 1
ATOM 3779 C CA . SER A 1 483 ? -30.099 11.487 -4.693 1.00 92.88 483 SER A CA 1
ATOM 3780 C C . SER A 1 483 ? -30.582 12.481 -3.637 1.00 92.88 483 SER A C 1
ATOM 3782 O O . SER A 1 483 ? -30.267 13.663 -3.729 1.00 92.88 483 SER A O 1
ATOM 3784 N N . GLN A 1 484 ? -31.405 12.057 -2.670 1.00 87.25 484 GLN A N 1
ATOM 3785 C CA . GLN A 1 484 ? -32.101 12.927 -1.703 1.00 87.25 484 GLN A CA 1
ATOM 3786 C C . GLN A 1 484 ? -31.195 13.994 -1.053 1.00 87.25 484 GLN A C 1
ATOM 3788 O O . GLN A 1 484 ? -30.589 13.785 -0.005 1.00 87.25 484 GLN A O 1
ATOM 3793 N N . GLY A 1 485 ? -31.134 15.175 -1.673 1.00 86.06 485 GLY A N 1
ATOM 3794 C CA . GLY A 1 485 ? -30.289 16.283 -1.243 1.00 86.06 485 GLY A CA 1
ATOM 3795 C C . GLY A 1 485 ? -28.799 16.174 -1.596 1.00 86.06 485 GLY A C 1
ATOM 3796 O O . GLY A 1 485 ? -28.083 17.112 -1.257 1.00 86.06 485 GLY A O 1
ATOM 3797 N N . LYS A 1 486 ? -28.354 15.121 -2.287 1.00 92.56 486 LYS A N 1
ATOM 3798 C CA . LYS A 1 486 ? -26.970 14.879 -2.712 1.00 92.56 486 LYS A CA 1
ATOM 3799 C C . LYS A 1 486 ? -26.796 15.202 -4.203 1.00 92.56 486 LYS A C 1
ATOM 3801 O O . LYS A 1 486 ? -27.535 14.666 -5.027 1.00 92.56 486 LYS A O 1
ATOM 3806 N N . VAL A 1 487 ? -25.816 16.037 -4.553 1.00 92.12 487 VAL A N 1
ATOM 3807 C CA . VAL A 1 487 ? -25.454 16.317 -5.959 1.00 92.12 487 VAL A CA 1
ATOM 3808 C C . VAL A 1 487 ? -24.685 15.148 -6.578 1.00 92.12 487 VAL A C 1
ATOM 3810 O O . VAL A 1 487 ? -24.050 14.385 -5.846 1.00 92.12 487 VAL A O 1
ATOM 3813 N N . ALA A 1 488 ? -24.728 14.994 -7.904 1.00 93.81 488 ALA A N 1
ATOM 3814 C CA . ALA A 1 488 ? -23.954 13.970 -8.603 1.00 93.81 488 ALA A CA 1
ATOM 3815 C C . ALA A 1 488 ? -22.455 14.121 -8.304 1.00 93.81 488 ALA A C 1
ATOM 3817 O O . ALA A 1 488 ? -21.949 15.236 -8.172 1.00 93.81 488 ALA A O 1
ATOM 3818 N N . LEU A 1 489 ? -21.745 12.997 -8.207 1.00 93.69 489 LEU A N 1
ATOM 3819 C CA . LEU A 1 489 ? -20.317 12.984 -7.895 1.00 93.69 489 LEU A CA 1
ATOM 3820 C C . LEU A 1 489 ? -19.591 11.991 -8.793 1.00 93.69 489 LEU A C 1
ATOM 3822 O O . LEU A 1 489 ? -19.814 10.785 -8.706 1.00 93.69 489 LEU A O 1
ATOM 3826 N N . ARG A 1 490 ? -18.694 12.503 -9.634 1.00 94.94 490 ARG A N 1
ATOM 3827 C CA . ARG A 1 490 ? -17.762 11.676 -10.398 1.00 94.94 490 ARG A CA 1
ATOM 3828 C C . ARG A 1 490 ? -16.704 11.122 -9.449 1.00 94.94 490 ARG A C 1
ATOM 3830 O O . ARG A 1 490 ? -16.034 11.885 -8.760 1.00 94.94 490 ARG A O 1
ATOM 3837 N N . VAL A 1 491 ? -16.578 9.802 -9.383 1.00 95.31 491 VAL A N 1
ATOM 3838 C CA . VAL A 1 491 ? -15.779 9.120 -8.355 1.00 95.31 491 VAL A CA 1
ATOM 3839 C C . VAL A 1 491 ? -14.283 9.389 -8.527 1.00 95.31 491 VAL A C 1
ATOM 3841 O O . VAL A 1 491 ? -13.567 9.450 -7.537 1.00 95.31 491 VAL A O 1
ATOM 3844 N N . THR A 1 492 ? -13.809 9.655 -9.745 1.00 93.94 492 THR A N 1
ATOM 3845 C CA . THR A 1 492 ? -12.418 10.076 -10.002 1.00 93.94 492 THR A CA 1
ATOM 3846 C C . THR A 1 492 ? -12.074 11.465 -9.474 1.00 93.94 492 THR A C 1
ATOM 3848 O O . THR A 1 492 ? -10.893 11.762 -9.354 1.00 93.94 492 THR A O 1
ATOM 3851 N N . HIS A 1 493 ? -13.060 12.300 -9.115 1.00 92.00 493 HIS A N 1
ATOM 3852 C CA . HIS A 1 493 ? -12.811 13.560 -8.397 1.00 92.00 493 HIS A CA 1
ATOM 3853 C C . HIS A 1 493 ? -12.497 13.333 -6.906 1.00 92.00 493 HIS A C 1
ATOM 3855 O O . HIS A 1 493 ? -12.225 14.285 -6.174 1.00 92.00 493 HIS A O 1
ATOM 3861 N N . ILE A 1 494 ? -12.596 12.086 -6.436 1.00 92.12 494 ILE A N 1
ATOM 3862 C CA . ILE A 1 494 ? -12.116 11.667 -5.127 1.00 92.12 494 ILE A CA 1
ATOM 3863 C C . ILE A 1 494 ? -10.656 11.256 -5.307 1.00 92.12 494 ILE A C 1
ATOM 3865 O O . ILE A 1 494 ? -10.345 10.184 -5.829 1.00 92.12 494 ILE A O 1
ATOM 3869 N N . ASP A 1 495 ? -9.766 12.164 -4.938 1.00 86.19 495 ASP A N 1
ATOM 3870 C CA . ASP A 1 495 ? -8.371 12.115 -5.363 1.00 86.19 495 ASP A CA 1
ATOM 3871 C C . ASP A 1 495 ? -7.519 11.106 -4.594 1.00 86.19 495 ASP A C 1
ATOM 3873 O O . ASP A 1 495 ? -6.559 10.589 -5.159 1.00 86.19 495 ASP A O 1
ATOM 3877 N N . VAL A 1 496 ? -7.843 10.857 -3.325 1.00 90.75 496 VAL A N 1
ATOM 3878 C CA . VAL A 1 496 ? -7.049 10.024 -2.412 1.00 90.75 496 VAL A CA 1
ATOM 3879 C C . VAL A 1 496 ? -7.866 8.861 -1.860 1.00 90.75 496 VAL A C 1
ATOM 3881 O O . VAL A 1 496 ? -9.097 8.904 -1.785 1.00 90.75 496 VAL A O 1
ATOM 3884 N N . ASP A 1 497 ? -7.167 7.807 -1.464 1.00 94.25 497 ASP A N 1
ATOM 3885 C CA . ASP A 1 497 ? -7.739 6.594 -0.879 1.00 94.25 497 ASP A CA 1
ATOM 3886 C C . ASP A 1 497 ? -8.539 6.858 0.408 1.00 94.25 497 ASP A C 1
ATOM 3888 O O . ASP A 1 497 ? -9.595 6.252 0.607 1.00 94.25 497 ASP A O 1
ATOM 3892 N N . GLU A 1 498 ? -8.076 7.782 1.253 1.00 94.25 498 GLU A N 1
ATOM 3893 C CA . GLU A 1 498 ? -8.769 8.191 2.475 1.00 94.25 498 GLU A CA 1
ATOM 3894 C C . GLU A 1 498 ? -10.148 8.772 2.193 1.00 94.25 498 GLU A C 1
ATOM 3896 O O . GLU A 1 498 ? -11.143 8.341 2.789 1.00 94.25 498 GLU A O 1
ATOM 3901 N N . ASP A 1 499 ? -10.213 9.721 1.262 1.00 92.56 499 ASP A N 1
ATOM 3902 C CA . ASP A 1 499 ? -11.464 10.332 0.848 1.00 92.56 499 ASP A CA 1
ATOM 3903 C C . ASP A 1 499 ? -12.393 9.251 0.277 1.00 92.56 499 ASP A C 1
ATOM 3905 O O . ASP A 1 499 ? -13.573 9.200 0.624 1.00 92.56 499 ASP A O 1
ATOM 3909 N N . LEU A 1 500 ? -11.864 8.327 -0.533 1.00 95.75 500 LEU A N 1
ATOM 3910 C CA . LEU A 1 500 ? -12.651 7.256 -1.146 1.00 95.75 500 LEU A CA 1
ATOM 3911 C C . LEU A 1 500 ? -13.232 6.285 -0.109 1.00 95.75 500 LEU A C 1
ATOM 3913 O O . LEU A 1 500 ? -14.399 5.908 -0.218 1.00 95.75 500 LEU A O 1
ATOM 3917 N N . LEU A 1 501 ? -12.460 5.913 0.917 1.00 97.12 501 LEU A N 1
ATOM 3918 C CA . LEU A 1 501 ? -12.931 5.065 2.016 1.00 97.12 501 LEU A CA 1
ATOM 3919 C C . LEU A 1 501 ? -14.033 5.748 2.834 1.00 97.12 501 LEU A C 1
ATOM 3921 O O . LEU A 1 501 ? -15.047 5.115 3.136 1.00 97.12 501 LEU A O 1
ATOM 3925 N N . ASN A 1 502 ? -13.862 7.026 3.178 1.00 95.50 502 ASN A N 1
ATOM 3926 C CA . ASN A 1 502 ? -14.845 7.777 3.962 1.00 95.50 502 ASN A CA 1
ATOM 3927 C C . ASN A 1 502 ? -16.139 8.002 3.180 1.00 95.50 502 ASN A C 1
ATOM 3929 O O . ASN A 1 502 ? -17.218 7.637 3.647 1.00 95.50 502 ASN A O 1
ATOM 3933 N N . ILE A 1 503 ? -16.028 8.539 1.962 1.00 95.19 503 ILE A N 1
ATOM 3934 C CA . ILE A 1 503 ? -17.173 8.792 1.081 1.00 95.19 503 ILE A CA 1
ATOM 3935 C C . ILE A 1 503 ? -17.895 7.484 0.777 1.00 95.19 503 ILE A C 1
ATOM 3937 O O . ILE A 1 503 ? -19.124 7.447 0.814 1.00 95.19 503 ILE A O 1
ATOM 3941 N N . GLY A 1 504 ? -17.148 6.405 0.538 1.00 97.00 504 GLY A N 1
ATOM 3942 C CA . GLY A 1 504 ? -17.740 5.101 0.317 1.00 97.00 504 GLY A CA 1
ATOM 3943 C C . GLY A 1 504 ? -18.515 4.596 1.523 1.00 97.00 504 GLY A C 1
ATOM 3944 O O . GLY A 1 504 ? -19.664 4.181 1.389 1.00 97.00 504 GLY A O 1
ATOM 3945 N N . THR A 1 505 ? -17.925 4.698 2.713 1.00 97.44 505 THR A N 1
ATOM 3946 C CA . THR A 1 505 ? -18.578 4.289 3.962 1.00 97.44 505 THR A CA 1
ATOM 3947 C C . THR A 1 505 ? -19.851 5.099 4.217 1.00 97.44 505 THR A C 1
ATOM 3949 O O . THR A 1 505 ? -20.846 4.535 4.658 1.00 97.44 505 THR A O 1
ATOM 3952 N N . TRP A 1 506 ? -19.867 6.399 3.908 1.00 95.94 506 TRP A N 1
ATOM 3953 C CA . TRP A 1 506 ? -21.054 7.245 4.074 1.00 95.94 506 TRP A CA 1
ATOM 3954 C C . TRP A 1 506 ? -22.153 6.988 3.041 1.00 95.94 506 TRP A C 1
ATOM 3956 O O . TRP A 1 506 ? -23.334 7.095 3.375 1.00 95.94 506 TRP A O 1
ATOM 3966 N N . GLU A 1 507 ? -21.801 6.681 1.790 1.00 96.50 507 GLU A N 1
ATOM 3967 C CA . GLU A 1 507 ? -22.785 6.279 0.778 1.00 96.50 507 GLU A CA 1
ATOM 3968 C C . GLU A 1 507 ? -23.440 4.933 1.113 1.00 96.50 507 GLU A C 1
ATOM 3970 O O . GLU A 1 507 ? -24.607 4.745 0.786 1.00 96.50 507 GLU A O 1
ATOM 3975 N N . GLU A 1 508 ? -22.722 4.042 1.796 1.00 97.06 508 GLU A N 1
ATOM 3976 C CA . GLU A 1 508 ? -23.195 2.714 2.221 1.00 97.06 508 GLU A CA 1
ATOM 3977 C C . GLU A 1 508 ? -23.693 2.710 3.686 1.00 97.06 508 GLU A C 1
ATOM 3979 O O . GLU A 1 508 ? -23.812 1.659 4.309 1.00 97.06 508 GLU A O 1
ATOM 3984 N N . GLU A 1 509 ? -23.962 3.893 4.256 1.00 96.75 509 GLU A N 1
ATOM 3985 C CA . GLU A 1 509 ? -24.534 4.095 5.601 1.00 96.75 509 GLU A CA 1
ATOM 3986 C C . GLU A 1 509 ? -23.747 3.450 6.764 1.00 96.75 509 GLU A C 1
ATOM 3988 O O . GLU A 1 509 ? -24.297 3.141 7.825 1.00 96.75 509 GLU A O 1
ATOM 3993 N N . GLY A 1 510 ? -22.432 3.286 6.615 1.00 97.38 510 GLY A N 1
ATOM 3994 C CA . GLY A 1 510 ? -21.573 2.742 7.663 1.00 97.38 510 GLY A CA 1
ATOM 3995 C C . GLY A 1 510 ? -21.579 3.604 8.921 1.00 97.38 510 GLY A C 1
ATOM 3996 O O . GLY A 1 510 ? -21.523 4.828 8.842 1.00 97.38 510 GLY A O 1
ATOM 3997 N N . TYR A 1 511 ? -21.649 2.966 10.089 1.00 96.69 511 TYR A N 1
ATOM 3998 C CA . TYR A 1 511 ? -21.891 3.617 11.383 1.00 96.69 511 TYR A CA 1
ATOM 3999 C C . TYR A 1 511 ? -20.891 3.222 12.483 1.00 96.69 511 TYR A C 1
ATOM 4001 O O . TYR A 1 511 ? -20.942 3.772 13.585 1.00 96.69 511 TYR A O 1
ATOM 4009 N N . LYS A 1 512 ? -19.986 2.267 12.225 1.00 97.44 512 LYS A N 1
ATOM 4010 C CA . LYS A 1 512 ? -18.949 1.850 13.181 1.00 97.44 512 LYS A CA 1
ATOM 4011 C C . LYS A 1 512 ? -17.661 2.634 12.962 1.00 97.44 512 LYS A C 1
ATOM 4013 O O . LYS A 1 512 ? -17.290 2.937 11.832 1.00 97.44 512 LYS A O 1
ATOM 4018 N N . GLN A 1 513 ? -16.956 2.921 14.054 1.00 96.69 513 GLN A N 1
ATOM 4019 C CA . GLN A 1 513 ? -15.677 3.624 14.021 1.00 96.69 513 GLN A CA 1
ATOM 4020 C C . GLN A 1 513 ? -14.801 3.217 15.208 1.00 96.69 513 GLN A C 1
ATOM 4022 O O . GLN A 1 513 ? -15.280 3.176 16.348 1.00 96.69 513 GLN A O 1
ATOM 4027 N N . TRP A 1 514 ? -13.516 2.955 14.963 1.00 97.38 514 TRP A N 1
ATOM 4028 C CA . TRP A 1 514 ? -12.557 2.708 16.039 1.00 97.38 514 TRP A CA 1
ATOM 4029 C C . TRP A 1 514 ? -12.150 4.005 16.712 1.00 97.38 514 TRP A C 1
ATOM 4031 O O . TRP A 1 514 ? -12.067 5.058 16.076 1.00 97.38 514 TRP A O 1
ATOM 4041 N N . CYS A 1 515 ? -11.814 3.930 17.995 1.00 95.81 515 CYS A N 1
ATOM 4042 C CA . CYS A 1 515 ? -10.979 4.970 18.568 1.00 95.81 515 CYS A CA 1
ATOM 4043 C C . CYS A 1 515 ? -9.616 4.972 17.860 1.00 95.81 515 CYS A C 1
ATOM 4045 O O . CYS A 1 515 ? -9.258 4.033 17.146 1.00 95.81 515 CYS A O 1
ATOM 4047 N N . LYS A 1 516 ? -8.853 6.047 18.030 1.00 94.81 516 LYS A N 1
ATOM 4048 C CA . LYS A 1 516 ? -7.595 6.228 17.307 1.00 94.81 516 LYS A CA 1
ATOM 4049 C C . LYS A 1 516 ? -6.560 5.227 17.794 1.00 94.81 516 LYS A C 1
ATOM 4051 O O . LYS A 1 516 ? -6.010 5.447 18.861 1.00 94.81 516 LYS A O 1
ATOM 4056 N N . TYR A 1 517 ? -6.273 4.163 17.052 1.00 94.44 517 TYR A N 1
ATOM 4057 C CA . TYR A 1 517 ? -5.225 3.204 17.437 1.00 94.44 517 TYR A CA 1
ATOM 4058 C C . TYR A 1 517 ? -3.868 3.436 16.764 1.00 94.44 517 TYR A C 1
ATOM 4060 O O . TYR A 1 517 ? -2.910 2.700 17.010 1.00 94.44 517 TYR A O 1
ATOM 4068 N N . ASP A 1 518 ? -3.803 4.442 15.902 1.00 90.62 518 ASP A N 1
ATOM 4069 C CA . ASP A 1 518 ? -2.652 4.811 15.099 1.00 90.62 518 ASP A CA 1
ATOM 4070 C C . ASP A 1 518 ? -2.218 6.236 15.458 1.00 90.62 518 ASP A C 1
ATOM 4072 O O . ASP A 1 518 ? -2.780 7.221 14.978 1.00 90.62 518 ASP A O 1
ATOM 4076 N N . VAL A 1 519 ? -1.252 6.369 16.369 1.00 91.44 519 VAL A N 1
ATOM 4077 C CA . VAL A 1 519 ? -0.789 7.694 16.809 1.00 91.44 519 VAL A CA 1
ATOM 4078 C C . VAL A 1 519 ? -0.200 8.469 15.633 1.00 91.44 519 VAL A C 1
ATOM 4080 O O . VAL A 1 519 ? 0.346 7.876 14.705 1.00 91.44 519 VAL A O 1
ATOM 4083 N N . MET A 1 520 ? -0.356 9.792 15.645 1.00 87.69 520 MET A N 1
ATOM 4084 C CA . MET A 1 520 ? -0.071 10.622 14.472 1.00 87.69 520 MET A CA 1
ATOM 4085 C C . MET A 1 520 ? 1.401 10.652 14.094 1.00 87.69 520 MET A C 1
ATOM 4087 O O . MET A 1 520 ? 1.721 10.686 12.912 1.00 87.69 520 MET A O 1
ATOM 4091 N N . ASP A 1 521 ? 2.255 10.706 15.110 1.00 90.06 521 ASP A N 1
ATOM 4092 C CA . ASP A 1 521 ? 3.686 10.897 14.971 1.00 90.06 521 ASP A CA 1
ATOM 4093 C C . ASP A 1 521 ? 4.403 9.908 15.897 1.00 90.06 521 ASP A C 1
ATOM 4095 O O . ASP A 1 521 ? 3.942 9.676 17.024 1.00 90.06 521 ASP A O 1
ATOM 4099 N N . PRO A 1 522 ? 5.543 9.328 15.484 1.00 92.00 522 PRO A N 1
ATOM 4100 C CA . PRO A 1 522 ? 6.298 8.411 16.329 1.00 92.00 522 PRO A CA 1
ATOM 4101 C C . PRO A 1 522 ? 6.640 8.983 17.708 1.00 92.00 522 PRO A C 1
ATOM 4103 O O . PRO A 1 522 ? 6.689 8.239 18.686 1.00 92.00 522 PRO A O 1
ATOM 4106 N N . SER A 1 523 ? 6.851 10.298 17.815 1.00 90.75 523 SER A N 1
ATOM 4107 C CA . SER A 1 523 ? 7.163 10.966 19.079 1.00 90.75 523 SER A CA 1
ATOM 4108 C C . SER A 1 523 ? 6.032 10.895 20.107 1.00 90.75 523 SER A C 1
ATOM 4110 O O . SER A 1 523 ? 6.307 10.993 21.304 1.00 90.75 523 SER A O 1
ATOM 4112 N N . ASP A 1 524 ? 4.783 10.628 19.707 1.00 91.75 524 ASP A N 1
ATOM 4113 C CA . ASP A 1 524 ? 3.698 10.406 20.665 1.00 91.75 524 ASP A CA 1
ATOM 4114 C C . ASP A 1 524 ? 3.968 9.180 21.545 1.00 91.75 524 ASP A C 1
ATOM 4116 O O . ASP A 1 524 ? 3.583 9.172 22.720 1.00 91.75 524 ASP A O 1
ATOM 4120 N N . PHE A 1 525 ? 4.699 8.174 21.045 1.00 94.19 525 PHE A N 1
ATOM 4121 C CA . PHE A 1 525 ? 5.112 7.026 21.854 1.00 94.19 525 PHE A CA 1
ATOM 4122 C C . PHE A 1 525 ? 6.026 7.409 23.021 1.00 94.19 525 PHE A C 1
ATOM 4124 O O . PHE A 1 525 ? 6.053 6.680 24.012 1.00 94.19 525 PHE A O 1
ATOM 4131 N N . GLU A 1 526 ? 6.694 8.566 23.000 1.00 92.44 526 GLU A N 1
ATOM 4132 C CA . GLU A 1 526 ? 7.439 9.052 24.168 1.00 92.44 526 GLU A CA 1
ATOM 4133 C C . GLU A 1 526 ? 6.514 9.271 25.375 1.00 92.44 526 GLU A C 1
ATOM 4135 O O . GLU A 1 526 ? 6.924 9.093 26.526 1.00 92.44 526 GLU A O 1
ATOM 4140 N N . ARG A 1 527 ? 5.224 9.565 25.149 1.00 90.75 527 ARG A N 1
ATOM 4141 C CA . ARG A 1 527 ? 4.220 9.592 26.224 1.00 90.75 527 ARG A CA 1
ATOM 4142 C C . ARG A 1 527 ? 4.042 8.204 26.831 1.00 90.75 527 ARG A C 1
ATOM 4144 O O . ARG A 1 527 ? 4.048 8.085 28.052 1.00 90.75 527 ARG A O 1
ATOM 4151 N N . LEU A 1 528 ? 3.922 7.156 26.020 1.00 92.25 528 LEU A N 1
ATOM 4152 C CA . LEU A 1 528 ? 3.818 5.781 26.518 1.00 92.25 528 LEU A CA 1
ATOM 4153 C C . LEU A 1 528 ? 5.100 5.357 27.260 1.00 92.25 528 LEU A C 1
ATOM 4155 O O . LEU A 1 528 ? 5.033 4.808 28.357 1.00 92.25 528 LEU A O 1
ATOM 4159 N N . LEU A 1 529 ? 6.267 5.658 26.684 1.00 94.19 529 LEU A N 1
ATOM 4160 C CA . LEU A 1 529 ? 7.580 5.223 27.171 1.00 94.19 529 LEU A CA 1
ATOM 4161 C C . LEU A 1 529 ? 8.029 5.936 28.458 1.00 94.19 529 LEU A C 1
ATOM 4163 O O . LEU A 1 529 ? 8.753 5.341 29.263 1.00 94.19 529 LEU A O 1
ATOM 4167 N N . SER A 1 530 ? 7.608 7.188 28.665 1.00 91.38 530 SER A N 1
ATOM 4168 C CA . SER A 1 530 ? 7.956 7.993 29.848 1.00 91.38 530 SER A CA 1
ATOM 4169 C C . SER A 1 530 ? 7.049 7.757 31.061 1.00 91.38 530 SER A C 1
ATOM 4171 O O . SER A 1 530 ? 7.413 8.133 32.180 1.00 91.38 530 SER A O 1
ATOM 4173 N N . ASN A 1 531 ? 5.884 7.128 30.879 1.00 86.62 531 ASN A N 1
ATOM 4174 C CA . ASN A 1 531 ? 4.932 6.874 31.959 1.00 86.62 531 ASN A CA 1
ATOM 4175 C C . ASN A 1 531 ? 5.194 5.540 32.672 1.00 86.62 531 ASN A C 1
ATOM 4177 O O . ASN A 1 531 ? 5.722 4.587 32.107 1.00 86.62 531 ASN A O 1
ATOM 4181 N N . ARG A 1 532 ? 4.824 5.475 33.959 1.00 81.75 532 ARG A N 1
ATOM 4182 C CA . ARG A 1 532 ? 4.933 4.253 34.772 1.00 81.75 532 ARG A CA 1
ATOM 4183 C C . ARG A 1 532 ? 3.628 3.443 34.716 1.00 81.75 532 ARG A C 1
ATOM 4185 O O . ARG A 1 532 ? 2.564 4.055 34.654 1.00 81.75 532 ARG A O 1
ATOM 4192 N N . PRO A 1 533 ? 3.667 2.104 34.873 1.00 77.69 533 PRO A N 1
ATOM 4193 C CA . PRO A 1 533 ? 2.490 1.232 34.755 1.00 77.69 533 PRO A CA 1
ATOM 4194 C C . PRO A 1 533 ? 1.310 1.472 35.713 1.00 77.69 533 PRO A C 1
ATOM 4196 O O . PRO A 1 533 ? 0.283 0.819 35.554 1.00 77.69 533 PRO A O 1
ATOM 4199 N N . LYS A 1 534 ? 1.430 2.326 36.743 1.00 71.31 534 LYS A N 1
ATOM 4200 C CA . LYS A 1 534 ? 0.399 2.470 37.786 1.00 71.31 534 LYS A CA 1
ATOM 4201 C C . LYS A 1 534 ? 0.030 3.924 38.090 1.00 71.31 534 LYS A C 1
ATOM 4203 O O . LYS A 1 534 ? 0.852 4.676 38.604 1.00 71.31 534 LYS A O 1
ATOM 4208 N N . GLY A 1 535 ? -1.253 4.244 37.889 1.00 60.03 535 GLY A N 1
ATOM 4209 C CA . GLY A 1 535 ? -2.015 5.170 38.738 1.00 60.03 535 GLY A CA 1
ATOM 4210 C C . GLY A 1 535 ? -1.732 6.667 38.603 1.00 60.03 535 GLY A C 1
ATOM 4211 O O . GLY A 1 535 ? -1.972 7.413 39.553 1.00 60.03 535 GLY A O 1
ATOM 4212 N N . HIS A 1 536 ? -1.223 7.141 37.466 1.00 61.81 536 HIS A N 1
ATOM 4213 C CA . HIS A 1 536 ? -0.953 8.566 37.281 1.00 61.81 536 HIS A CA 1
ATOM 4214 C C . HIS A 1 536 ? -1.819 9.183 36.185 1.00 61.81 536 HIS A C 1
ATOM 4216 O O . HIS A 1 536 ? -1.392 9.332 35.048 1.00 61.81 536 HIS A O 1
ATOM 4222 N N . CYS A 1 537 ? -2.999 9.660 36.583 1.00 79.44 537 CYS A N 1
ATOM 4223 C CA . CYS A 1 537 ? -3.782 10.647 35.838 1.00 79.44 537 CYS A CA 1
ATOM 4224 C C . CYS A 1 537 ? -3.139 12.053 35.906 1.00 79.44 537 CYS A C 1
ATOM 4226 O O . CYS A 1 537 ? -3.766 13.019 36.337 1.00 79.44 537 CYS A O 1
ATOM 4228 N N . LYS A 1 538 ? -1.835 12.166 35.607 1.00 69.38 538 LYS A N 1
ATOM 4229 C CA . LYS A 1 538 ? -1.077 13.439 35.607 1.00 69.38 538 LYS A CA 1
ATOM 4230 C C . LYS A 1 538 ? -0.115 13.656 34.415 1.00 69.38 538 LYS A C 1
ATOM 4232 O O . LYS A 1 538 ? 0.968 14.211 34.612 1.00 69.38 538 LYS A O 1
ATOM 4237 N N . PRO A 1 539 ? -0.421 13.248 33.180 1.00 58.78 539 PRO A N 1
ATOM 4238 C CA . PRO A 1 539 ? 0.381 13.610 32.027 1.00 58.78 539 PRO A CA 1
ATOM 4239 C C . PRO A 1 539 ? 0.170 15.091 31.712 1.00 58.78 539 PRO A C 1
ATOM 4241 O O . PRO A 1 539 ? -0.935 15.629 31.773 1.00 58.78 539 PRO A O 1
ATOM 4244 N N . LYS A 1 540 ? 1.273 15.760 31.390 1.00 61.53 540 LYS A N 1
ATOM 4245 C CA . LYS A 1 540 ? 1.268 17.139 30.917 1.00 61.53 540 LYS A CA 1
ATOM 4246 C C . LYS A 1 540 ? 0.868 17.146 29.442 1.00 61.53 540 LYS A C 1
ATOM 4248 O O . LYS A 1 540 ? 1.524 16.495 28.636 1.00 61.53 540 LYS A O 1
ATOM 4253 N N . GLY A 1 541 ? -0.155 17.920 29.102 1.00 66.38 541 GLY A N 1
ATOM 4254 C CA . GLY A 1 541 ? -0.524 18.235 27.722 1.00 66.38 541 GLY A CA 1
ATOM 4255 C C . GLY A 1 541 ? -1.943 17.789 27.357 1.00 66.38 541 GLY A C 1
ATOM 4256 O O . GLY A 1 541 ? -2.452 16.834 27.943 1.00 66.38 541 GLY A O 1
ATOM 4257 N N . PRO A 1 542 ? -2.591 18.484 26.409 1.00 60.97 542 PRO A N 1
ATOM 4258 C CA . PRO A 1 542 ? -3.912 18.107 25.922 1.00 60.97 542 PRO A CA 1
ATOM 4259 C C . PRO A 1 542 ? -3.887 16.701 25.293 1.00 60.97 542 PRO A C 1
ATOM 4261 O O . PRO A 1 542 ? -2.825 16.253 24.833 1.00 60.97 542 PRO A O 1
ATOM 4264 N N . PRO A 1 543 ? -5.031 15.988 25.287 1.00 61.69 543 PRO A N 1
ATOM 4265 C CA . PRO A 1 543 ? -5.162 14.758 24.521 1.00 61.69 543 PRO A CA 1
ATOM 4266 C C . PRO A 1 543 ? -4.901 15.041 23.030 1.00 61.69 543 PRO A C 1
ATOM 4268 O O . PRO A 1 543 ? -5.238 16.131 22.564 1.00 61.69 543 PRO A O 1
ATOM 4271 N N . PRO A 1 544 ? -4.331 14.084 22.274 1.00 67.44 544 PRO A N 1
ATOM 4272 C CA . PRO A 1 544 ? -4.041 14.283 20.851 1.00 67.44 544 PRO A CA 1
ATOM 4273 C C . PRO A 1 544 ? -5.298 14.530 20.008 1.00 67.44 544 PRO A C 1
ATOM 4275 O O . PRO A 1 544 ? -5.213 15.118 18.938 1.00 67.44 544 PRO A O 1
ATOM 4278 N N . ILE A 1 545 ? -6.467 14.092 20.492 1.00 74.88 545 ILE A N 1
ATOM 4279 C CA . ILE A 1 545 ? -7.748 14.236 19.801 1.00 74.88 545 ILE A CA 1
ATOM 4280 C C . ILE A 1 545 ? -8.699 15.013 20.695 1.00 74.88 545 ILE A C 1
ATOM 4282 O O . ILE A 1 545 ? -9.056 14.565 21.786 1.00 74.88 545 ILE A O 1
ATOM 4286 N N . VAL A 1 546 ? -9.091 16.190 20.220 1.00 72.19 546 VAL A N 1
ATOM 4287 C CA . VAL A 1 546 ? -10.039 17.062 20.913 1.00 72.19 546 VAL A CA 1
ATOM 4288 C C . VAL A 1 546 ? -11.473 16.539 20.799 1.00 72.19 546 VAL A C 1
ATOM 4290 O O . VAL A 1 546 ? -11.779 15.637 20.017 1.00 72.19 546 VAL A O 1
ATOM 4293 N N . GLU A 1 547 ? -12.350 17.129 21.601 1.00 79.31 547 GLU A N 1
ATOM 4294 C CA . GLU A 1 547 ? -13.790 16.894 21.574 1.00 79.31 547 GLU A CA 1
ATOM 4295 C C . GLU A 1 547 ? -14.380 17.219 20.191 1.00 79.31 547 GLU A C 1
ATOM 4297 O O . GLU A 1 547 ? -14.103 18.266 19.610 1.00 79.31 547 GLU A O 1
ATOM 4302 N N . ASP A 1 548 ? -15.216 16.315 19.682 1.00 80.94 548 ASP A N 1
ATOM 4303 C CA . ASP A 1 548 ? -16.057 16.519 18.503 1.00 80.94 548 ASP A CA 1
ATOM 4304 C C . ASP A 1 548 ? -17.515 16.560 18.983 1.00 80.94 548 ASP A C 1
ATOM 4306 O O . ASP A 1 548 ? -18.063 15.505 19.318 1.00 80.94 548 ASP A O 1
ATOM 4310 N N . PRO A 1 549 ? -18.171 17.734 19.024 1.00 83.00 549 PRO A N 1
ATOM 4311 C CA . PRO A 1 549 ? -19.520 17.861 19.573 1.00 83.00 549 PRO A CA 1
ATOM 4312 C C . PRO A 1 549 ? -20.569 16.951 18.917 1.00 83.00 549 PRO A C 1
ATOM 4314 O O . PRO A 1 549 ? -21.590 16.657 19.541 1.00 83.00 549 PRO A O 1
ATOM 4317 N N . VAL A 1 550 ? -20.341 16.514 17.675 1.00 85.00 550 VAL A N 1
ATOM 4318 C CA . VAL A 1 550 ? -21.278 15.686 16.910 1.00 85.00 550 VAL A CA 1
ATOM 4319 C C . VAL A 1 550 ? -21.041 14.207 17.209 1.00 85.00 550 VAL A C 1
ATOM 4321 O O . VAL A 1 550 ? -21.953 13.501 17.652 1.00 85.00 550 VAL A O 1
ATOM 4324 N N . PHE A 1 551 ? -19.814 13.731 17.000 1.00 89.19 551 PHE A N 1
ATOM 4325 C CA . PHE A 1 551 ? -19.522 12.296 17.032 1.00 89.19 551 PHE A CA 1
ATOM 4326 C C . PHE A 1 551 ? -18.910 11.837 18.354 1.00 89.19 551 PHE A C 1
ATOM 4328 O O . PHE A 1 551 ? -19.329 10.813 18.894 1.00 89.19 551 PHE A O 1
ATOM 4335 N N . HIS A 1 552 ? -17.985 12.614 18.919 1.00 91.25 552 HIS A N 1
ATOM 4336 C CA . HIS A 1 552 ? -17.204 12.253 20.108 1.00 91.25 552 HIS A CA 1
ATOM 4337 C C . HIS A 1 552 ? -17.145 13.435 21.088 1.00 91.25 552 HIS A C 1
ATOM 4339 O O . HIS A 1 552 ? -16.082 14.036 21.256 1.00 91.25 552 HIS A O 1
ATOM 4345 N N . PRO A 1 553 ? -18.269 13.796 21.744 1.00 89.06 553 PRO A N 1
ATOM 4346 C CA . PRO A 1 553 ? -18.378 15.034 22.526 1.00 89.06 553 PRO A CA 1
ATOM 4347 C C . PRO A 1 553 ? -17.480 15.065 23.768 1.00 89.06 553 PRO A C 1
ATOM 4349 O O . PRO A 1 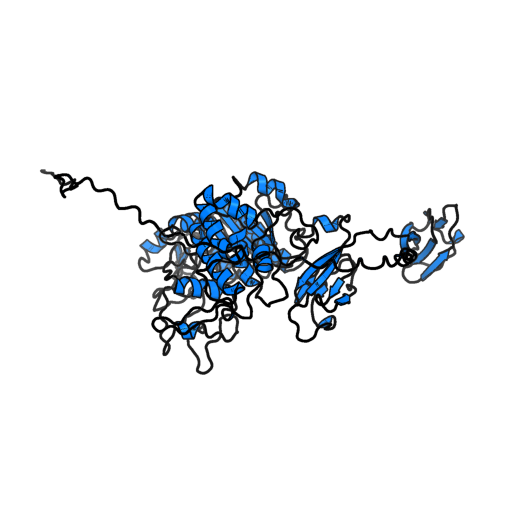553 ? -17.291 16.118 24.357 1.00 89.06 553 PRO A O 1
ATOM 4352 N N . GLU A 1 554 ? -16.924 13.921 24.172 1.00 89.69 554 GLU A N 1
ATOM 4353 C CA . GLU A 1 554 ? -15.928 13.825 25.246 1.00 89.69 554 GLU A CA 1
ATOM 4354 C C . GLU A 1 554 ? -14.500 13.567 24.733 1.00 89.69 554 GLU A C 1
ATOM 4356 O O . GLU A 1 554 ? -13.597 13.306 25.531 1.00 89.69 554 GLU A O 1
ATOM 4361 N N . GLY A 1 555 ? -14.303 13.619 23.414 1.00 90.44 555 GLY A N 1
ATOM 4362 C CA . GLY A 1 555 ? -13.097 13.183 22.719 1.00 90.44 555 GLY A CA 1
ATOM 4363 C C . GLY A 1 555 ? -13.113 11.687 22.395 1.00 90.44 555 GLY A C 1
ATOM 4364 O O . GLY A 1 555 ? -13.986 10.934 22.834 1.00 90.44 555 GLY A O 1
ATOM 4365 N N . ALA A 1 556 ? -12.123 11.255 21.616 1.00 93.56 556 ALA A N 1
ATOM 4366 C CA . ALA A 1 556 ? -11.858 9.847 21.334 1.00 93.56 556 ALA A CA 1
ATOM 4367 C C . ALA A 1 556 ? -10.605 9.391 22.092 1.00 93.56 556 ALA A C 1
ATOM 4369 O O . ALA A 1 556 ? -9.658 10.163 22.263 1.00 93.56 556 ALA A O 1
ATOM 4370 N N . ALA A 1 557 ? -10.589 8.137 22.542 1.00 94.12 557 ALA A N 1
ATOM 4371 C CA . ALA A 1 557 ? -9.386 7.554 23.125 1.00 94.12 557 ALA A CA 1
ATOM 4372 C C . ALA A 1 557 ? -8.290 7.381 22.066 1.00 94.12 557 ALA A C 1
ATOM 4374 O O . ALA A 1 557 ? -8.576 7.168 20.885 1.00 94.12 557 ALA A O 1
ATOM 4375 N N . VAL A 1 558 ? -7.039 7.449 22.513 1.00 94.56 558 VAL A N 1
ATOM 4376 C CA . VAL A 1 558 ? -5.864 7.118 21.707 1.00 94.56 558 VAL A CA 1
ATOM 4377 C C . VAL A 1 558 ? -5.308 5.797 22.210 1.00 94.56 558 VAL A C 1
ATOM 4379 O O . VAL A 1 558 ? -5.033 5.658 23.394 1.00 94.56 558 VAL A O 1
ATOM 4382 N N . VAL A 1 559 ? -5.152 4.818 21.336 1.00 95.62 559 VAL A N 1
ATOM 4383 C CA . VAL A 1 559 ? -4.618 3.498 21.641 1.00 95.62 559 VAL A CA 1
ATOM 4384 C C . VAL A 1 559 ? -3.252 3.384 20.976 1.00 95.62 559 VAL A C 1
ATOM 4386 O O . VAL A 1 559 ? -3.119 3.561 19.774 1.00 95.62 559 VAL A O 1
ATOM 4389 N N . PHE A 1 560 ? -2.212 3.107 21.748 1.00 96.62 560 PHE A N 1
ATOM 4390 C CA . PHE A 1 560 ? -0.835 3.047 21.260 1.00 96.62 560 PHE A CA 1
ATOM 4391 C C . PHE A 1 560 ? -0.528 1.687 20.612 1.00 96.62 560 PHE A C 1
ATOM 4393 O O . PHE A 1 560 ? 0.255 0.908 21.156 1.00 96.62 560 PHE A O 1
ATOM 4400 N N . LEU A 1 561 ? -1.171 1.375 19.479 1.00 97.56 561 LEU A N 1
ATOM 4401 C CA . LEU A 1 561 ? -0.968 0.109 18.754 1.00 97.56 561 LEU A CA 1
ATOM 4402 C C . LEU A 1 561 ? -0.138 0.273 17.485 1.00 97.56 561 LEU A C 1
ATOM 4404 O O . LEU A 1 561 ? 0.622 -0.635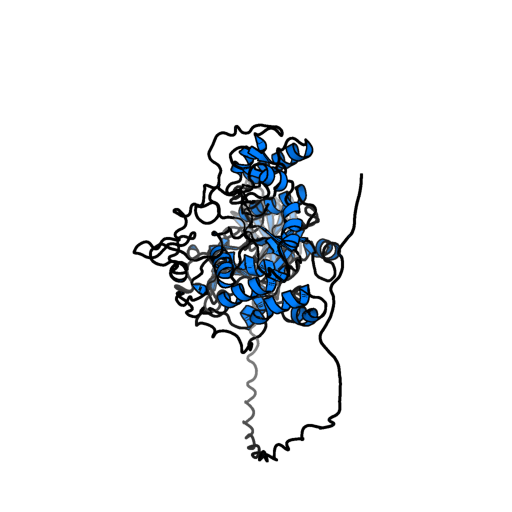 17.152 1.00 97.56 561 LEU A O 1
ATOM 4408 N N . THR A 1 562 ? -0.249 1.407 16.797 1.00 97.62 562 THR A N 1
ATOM 4409 C CA . THR A 1 562 ? 0.603 1.742 15.651 1.00 97.62 562 THR A CA 1
ATOM 4410 C C . THR A 1 562 ? 1.039 3.206 15.715 1.00 97.62 562 THR A C 1
ATOM 4412 O O . THR A 1 562 ? 0.381 4.025 16.357 1.00 97.62 562 THR A O 1
ATOM 4415 N N . ALA A 1 563 ? 2.172 3.531 15.094 1.00 96.31 563 ALA A N 1
ATOM 4416 C CA . ALA A 1 563 ? 2.569 4.901 14.773 1.00 96.31 563 ALA A CA 1
ATOM 4417 C C . ALA A 1 563 ? 2.366 5.137 13.283 1.00 96.31 563 ALA A C 1
ATOM 4419 O O . ALA A 1 563 ? 2.682 4.256 12.487 1.00 96.31 563 ALA A O 1
ATOM 4420 N N . HIS A 1 564 ? 1.888 6.319 12.923 1.00 95.19 564 HIS A N 1
ATOM 4421 C CA . HIS A 1 564 ? 1.897 6.843 11.564 1.00 95.19 564 HIS A CA 1
ATOM 4422 C C . HIS A 1 564 ? 2.982 7.909 11.396 1.00 95.19 564 HIS A C 1
ATOM 4424 O O . HIS A 1 564 ? 3.641 8.273 12.372 1.00 95.19 564 HIS A O 1
ATOM 4430 N N . HIS A 1 565 ? 3.196 8.366 10.159 1.00 95.00 565 HIS A N 1
ATOM 4431 C CA . HIS A 1 565 ? 4.194 9.374 9.811 1.00 95.00 565 HIS A CA 1
ATOM 4432 C C . HIS A 1 565 ? 5.615 9.016 10.282 1.00 95.00 565 HIS A C 1
ATOM 4434 O O . HIS A 1 565 ? 6.436 9.871 10.619 1.00 95.00 565 HIS A O 1
ATOM 4440 N N . ALA A 1 566 ? 5.933 7.722 10.314 1.00 96.44 566 ALA A N 1
ATOM 4441 C CA . ALA A 1 566 ? 7.194 7.165 10.781 1.00 96.44 566 ALA A CA 1
ATOM 4442 C C . ALA A 1 566 ? 8.290 7.237 9.708 1.00 96.44 566 ALA A C 1
ATOM 4444 O O . ALA A 1 566 ? 8.986 6.263 9.418 1.00 96.44 566 ALA A O 1
ATOM 4445 N N . VAL A 1 567 ? 8.442 8.425 9.120 1.00 96.56 567 VAL A N 1
ATOM 4446 C CA . VAL A 1 567 ? 9.255 8.677 7.926 1.00 96.56 567 VAL A CA 1
ATOM 4447 C C . VAL A 1 567 ? 10.761 8.712 8.192 1.00 96.56 567 VAL A C 1
ATOM 4449 O O . VAL A 1 567 ? 11.536 8.767 7.246 1.00 96.56 567 VAL A O 1
ATOM 4452 N N . GLU A 1 568 ? 11.214 8.664 9.445 1.00 97.50 568 GLU A N 1
ATOM 4453 C CA . GLU A 1 568 ? 12.641 8.630 9.794 1.00 97.50 568 GLU A CA 1
ATOM 4454 C C . GLU A 1 568 ? 13.025 7.238 10.331 1.00 97.50 568 GLU A C 1
ATOM 4456 O O . GLU A 1 568 ? 12.774 6.942 11.505 1.00 97.50 568 GLU A O 1
ATOM 4461 N N . PRO A 1 569 ? 13.625 6.353 9.507 1.00 96.69 569 PRO A N 1
ATOM 4462 C CA . PRO A 1 569 ? 13.804 4.946 9.866 1.00 96.69 569 PRO A CA 1
ATOM 4463 C C . PRO A 1 569 ? 14.691 4.741 11.102 1.00 96.69 569 PRO A C 1
ATOM 4465 O O . PRO A 1 569 ? 14.467 3.809 11.873 1.00 96.69 569 PRO A O 1
ATOM 4468 N N . GLU A 1 570 ? 15.666 5.618 11.348 1.00 97.44 570 GLU A N 1
ATOM 4469 C CA . GLU A 1 570 ? 16.503 5.596 12.551 1.00 97.44 570 GLU A CA 1
ATOM 4470 C C . GLU A 1 570 ? 15.700 5.907 13.822 1.00 97.44 570 GLU A C 1
ATOM 4472 O O . GLU A 1 570 ? 15.914 5.276 14.862 1.00 97.44 570 GLU A O 1
ATOM 4477 N N . VAL A 1 571 ? 14.761 6.857 13.742 1.00 96.88 571 VAL A N 1
ATOM 4478 C CA . VAL A 1 571 ? 13.873 7.218 14.858 1.00 96.88 571 VAL A CA 1
ATOM 4479 C C . VAL A 1 571 ? 12.930 6.056 15.153 1.00 96.88 571 VAL A C 1
ATOM 4481 O O . VAL A 1 571 ? 12.839 5.619 16.303 1.00 96.88 571 VAL A O 1
ATOM 4484 N N . SER A 1 572 ? 12.308 5.495 14.113 1.00 97.44 572 SER A N 1
ATOM 4485 C CA . SER A 1 572 ? 11.440 4.317 14.213 1.00 97.44 572 SER A CA 1
ATOM 4486 C C . SER A 1 572 ? 12.177 3.127 14.828 1.00 97.44 572 SER A C 1
ATOM 4488 O O . SER A 1 572 ? 11.689 2.539 15.791 1.00 97.44 572 SER A O 1
ATOM 4490 N N . SER A 1 573 ? 13.392 2.815 14.360 1.00 98.00 573 SER A N 1
ATOM 4491 C CA . SER A 1 573 ? 14.205 1.724 14.912 1.00 98.00 573 SER A CA 1
ATOM 4492 C C . SER A 1 573 ? 14.455 1.896 16.412 1.00 98.00 573 SER A C 1
ATOM 4494 O O . SER A 1 573 ? 14.268 0.948 17.177 1.00 98.00 573 SER A O 1
ATOM 4496 N N . LYS A 1 574 ? 14.837 3.104 16.848 1.00 97.94 574 LYS A N 1
ATOM 4497 C CA . LYS A 1 574 ? 15.094 3.408 18.263 1.00 97.94 574 LYS A CA 1
ATOM 4498 C C . LYS A 1 574 ? 13.838 3.237 19.122 1.00 97.94 574 LYS A C 1
ATOM 4500 O O . LYS A 1 574 ? 13.919 2.645 20.199 1.00 97.94 574 LYS A O 1
ATOM 4505 N N . LEU A 1 575 ? 12.691 3.742 18.665 1.00 97.88 575 LEU A N 1
ATOM 4506 C CA . LEU A 1 575 ? 11.422 3.618 19.388 1.00 97.88 575 LEU A CA 1
ATOM 4507 C C . LEU A 1 575 ? 10.970 2.157 19.481 1.00 97.88 575 LEU A C 1
ATOM 4509 O O . LEU A 1 575 ? 10.596 1.701 20.561 1.00 97.88 575 LEU A O 1
ATOM 4513 N N . ILE A 1 576 ? 11.080 1.396 18.388 1.00 98.31 576 ILE A N 1
ATOM 4514 C CA . ILE A 1 576 ? 10.794 -0.045 18.359 1.00 98.31 576 ILE A CA 1
ATOM 4515 C C . ILE A 1 576 ? 11.665 -0.788 19.386 1.00 98.31 576 ILE A C 1
ATOM 4517 O O . ILE A 1 576 ? 11.152 -1.609 20.148 1.00 98.31 576 ILE A O 1
ATOM 4521 N N . ASP A 1 577 ? 12.960 -0.475 19.472 1.00 98.38 577 ASP A N 1
ATOM 4522 C CA . ASP A 1 577 ? 13.873 -1.112 20.432 1.00 98.38 577 ASP A CA 1
ATOM 4523 C C . ASP A 1 577 ? 13.492 -0.811 21.887 1.00 98.38 577 ASP A C 1
ATOM 4525 O O . ASP A 1 577 ? 13.487 -1.703 22.744 1.00 98.38 577 ASP A O 1
ATOM 4529 N N . GLN A 1 578 ? 13.124 0.439 22.174 1.00 98.00 578 GLN A N 1
ATOM 4530 C CA . GLN A 1 578 ? 12.664 0.854 23.498 1.00 98.00 578 GLN A CA 1
ATOM 4531 C C . GLN A 1 578 ? 11.339 0.182 23.878 1.00 98.00 578 GLN A C 1
ATOM 4533 O O . GLN A 1 578 ? 11.211 -0.313 25.001 1.00 98.00 578 GLN A O 1
ATOM 4538 N N . LEU A 1 579 ? 10.383 0.112 22.945 1.00 97.81 579 LEU A N 1
ATOM 4539 C CA . LEU A 1 579 ? 9.105 -0.576 23.132 1.00 97.81 579 LEU A CA 1
ATOM 4540 C C . LEU A 1 579 ? 9.313 -2.066 23.408 1.00 97.81 579 LEU A C 1
ATOM 4542 O O . LEU A 1 579 ? 8.753 -2.587 24.371 1.00 97.81 579 LEU A O 1
ATOM 4546 N N . ALA A 1 580 ? 10.161 -2.744 22.630 1.00 98.31 580 ALA A N 1
ATOM 4547 C CA . ALA A 1 580 ? 10.484 -4.155 22.831 1.00 98.31 580 ALA A CA 1
ATOM 4548 C C . ALA A 1 580 ? 11.142 -4.411 24.190 1.00 98.31 580 ALA A C 1
ATOM 4550 O O . ALA A 1 580 ? 10.741 -5.328 24.914 1.00 98.31 580 ALA A O 1
ATOM 4551 N N . SER A 1 581 ? 12.103 -3.568 24.572 1.00 98.00 581 SER A N 1
ATOM 4552 C CA . SER A 1 581 ? 12.775 -3.655 25.868 1.00 98.00 581 SER A CA 1
ATOM 4553 C C . SER A 1 581 ? 11.793 -3.479 27.034 1.00 98.00 581 SER A C 1
ATOM 4555 O O . SER A 1 581 ? 11.703 -4.340 27.915 1.00 98.00 581 SER A O 1
ATOM 4557 N N . LYS A 1 582 ? 10.975 -2.418 27.012 1.00 97.25 582 LYS A N 1
ATOM 4558 C CA . LYS A 1 582 ? 10.004 -2.128 28.079 1.00 97.25 582 LYS A CA 1
ATOM 4559 C C . LYS A 1 582 ? 8.850 -3.122 28.135 1.00 97.25 582 LYS A C 1
ATOM 4561 O O . LYS A 1 582 ? 8.420 -3.478 29.231 1.00 97.25 582 LYS A O 1
ATOM 4566 N N . ALA A 1 583 ? 8.370 -3.611 26.992 1.00 96.69 583 ALA A N 1
ATOM 4567 C CA . ALA A 1 583 ? 7.355 -4.660 26.945 1.00 96.69 583 ALA A CA 1
ATOM 4568 C C . ALA A 1 583 ? 7.863 -5.943 27.611 1.00 96.69 583 ALA A C 1
ATOM 4570 O O . ALA A 1 583 ? 7.184 -6.510 28.467 1.00 96.69 583 ALA A O 1
ATOM 4571 N N . LYS A 1 584 ? 9.098 -6.357 27.290 1.00 97.38 584 LYS A N 1
ATOM 4572 C CA . LYS A 1 584 ? 9.750 -7.519 27.910 1.00 97.38 584 LYS A CA 1
ATOM 4573 C C . LYS A 1 584 ? 9.913 -7.347 29.423 1.00 97.38 584 LYS A C 1
ATOM 4575 O O . LYS A 1 584 ? 9.706 -8.302 30.169 1.00 97.38 584 LYS A O 1
ATOM 4580 N N . ALA A 1 585 ? 10.235 -6.136 29.875 1.00 97.19 585 ALA A N 1
ATOM 4581 C CA . ALA A 1 585 ? 10.347 -5.794 31.292 1.00 97.19 585 ALA A CA 1
ATOM 4582 C C . ALA A 1 585 ? 8.988 -5.578 31.998 1.00 97.19 585 ALA A C 1
ATOM 4584 O O . ALA A 1 585 ? 8.964 -5.377 33.210 1.00 97.19 585 ALA A O 1
ATOM 4585 N N . LYS A 1 586 ? 7.857 -5.640 31.272 1.00 95.94 586 LYS A N 1
ATOM 4586 C CA . LYS A 1 586 ? 6.507 -5.301 31.769 1.00 95.94 586 LYS A CA 1
ATOM 4587 C C . LYS A 1 586 ? 6.434 -3.893 32.378 1.00 95.94 586 LYS A C 1
ATOM 4589 O O . LYS A 1 586 ? 5.746 -3.658 33.369 1.00 95.94 586 LYS A O 1
ATOM 4594 N N . GLU A 1 587 ? 7.168 -2.961 31.777 1.00 95.25 587 GLU A N 1
ATOM 4595 C CA . GLU A 1 587 ? 7.270 -1.565 32.212 1.00 95.25 587 GLU A CA 1
ATOM 4596 C C . GLU A 1 587 ? 6.358 -0.609 31.439 1.00 95.25 587 GLU A C 1
ATOM 4598 O O . GLU A 1 587 ? 6.280 0.566 31.796 1.00 95.25 587 GLU A O 1
ATOM 4603 N N . LEU A 1 588 ? 5.689 -1.079 30.385 1.00 95.38 588 LEU A N 1
ATOM 4604 C CA . LEU A 1 588 ? 4.724 -0.263 29.650 1.00 95.38 588 LEU A CA 1
ATOM 4605 C C . LEU A 1 588 ? 3.421 -0.124 30.458 1.00 95.38 588 LEU A C 1
ATOM 4607 O O . LEU A 1 588 ? 2.978 -1.106 31.063 1.00 95.38 588 LEU A O 1
ATOM 4611 N N . PRO A 1 589 ? 2.793 1.067 30.488 1.00 94.56 589 PRO A N 1
ATOM 4612 C CA . PRO A 1 589 ? 1.426 1.203 30.977 1.00 94.56 589 PRO A CA 1
ATOM 4613 C C . PRO A 1 589 ? 0.437 0.526 30.014 1.00 94.56 589 PRO A C 1
ATOM 4615 O O . PRO A 1 589 ? 0.822 -0.007 28.971 1.00 94.56 589 PRO A O 1
ATOM 4618 N N . GLY A 1 590 ? -0.850 0.535 30.371 1.00 94.56 590 GLY A N 1
ATOM 4619 C CA . GLY A 1 590 ? -1.899 0.087 29.456 1.00 94.56 590 GLY A CA 1
ATOM 4620 C C . GLY A 1 590 ? -1.889 0.899 28.147 1.00 94.56 590 GLY A C 1
ATOM 4621 O O . GLY A 1 590 ? -1.473 2.058 28.165 1.00 94.56 590 GLY A O 1
ATOM 4622 N N . PRO A 1 591 ? -2.299 0.322 27.004 1.00 95.50 591 PRO A N 1
ATOM 4623 C CA . PRO A 1 591 ? -2.137 0.960 25.699 1.00 95.50 591 PRO A CA 1
ATOM 4624 C C . PRO A 1 591 ? -3.189 2.036 25.412 1.00 95.50 591 PRO A C 1
ATOM 4626 O O . PRO A 1 591 ? -3.031 2.771 24.446 1.00 95.50 591 PRO A O 1
ATOM 4629 N N . VAL A 1 592 ? -4.268 2.127 26.195 1.00 95.19 592 VAL A N 1
ATOM 4630 C CA . VAL A 1 592 ? -5.375 3.060 25.951 1.00 95.19 592 VAL A CA 1
ATOM 4631 C C . VAL A 1 592 ? -5.144 4.333 26.755 1.00 95.19 592 VAL A C 1
ATOM 4633 O O . VAL A 1 592 ? -5.013 4.283 27.969 1.00 95.19 592 VAL A O 1
ATOM 4636 N N . TYR A 1 593 ? -5.125 5.484 26.101 1.00 93.31 593 TYR A N 1
ATOM 4637 C CA . TYR A 1 593 ? -4.929 6.794 26.703 1.00 93.31 593 TYR A CA 1
ATOM 4638 C C . TYR A 1 593 ? -6.148 7.683 26.489 1.00 93.31 593 TYR A C 1
ATOM 4640 O O . TYR A 1 593 ? -6.578 7.921 25.358 1.00 93.31 593 TYR A O 1
ATOM 4648 N N . PHE A 1 594 ? -6.689 8.216 27.580 1.00 92.69 594 PHE A N 1
ATOM 4649 C CA . PHE A 1 594 ? -7.836 9.114 27.532 1.00 92.69 594 PHE A CA 1
ATOM 4650 C C . PHE A 1 594 ? -7.833 10.071 28.720 1.00 92.69 594 PHE A C 1
ATOM 4652 O O . PHE A 1 594 ? -7.545 9.661 29.840 1.00 92.69 594 PHE A O 1
ATOM 4659 N N . LYS A 1 595 ? -8.112 11.360 28.472 1.00 90.44 595 LYS A N 1
ATOM 4660 C CA . LYS A 1 595 ? -8.190 12.425 29.499 1.00 90.44 595 LYS A CA 1
ATOM 4661 C C . LYS A 1 595 ? -7.033 12.415 30.511 1.00 90.44 595 LYS A C 1
ATOM 4663 O O . LYS A 1 595 ? -7.189 12.738 31.684 1.00 90.44 595 LYS A O 1
ATOM 4668 N N . GLY A 1 596 ? -5.843 12.076 30.025 1.00 89.44 596 GLY A N 1
ATOM 4669 C CA . GLY A 1 596 ? -4.638 12.030 30.830 1.00 89.44 596 GLY A CA 1
ATOM 4670 C C . GLY A 1 596 ? -4.463 10.769 31.679 1.00 89.44 596 GLY A C 1
ATOM 4671 O O . GLY A 1 596 ? -3.609 10.750 32.550 1.00 89.44 596 GLY A O 1
ATOM 4672 N N . CYS A 1 597 ? -5.206 9.700 31.453 1.00 91.81 597 CYS A N 1
ATOM 4673 C CA . CYS A 1 597 ? -5.002 8.435 32.150 1.00 91.81 597 CYS A CA 1
ATOM 4674 C C . CYS A 1 597 ? -4.685 7.335 31.133 1.00 91.81 597 CYS A C 1
ATOM 4676 O O . CYS A 1 597 ? -5.134 7.396 29.987 1.00 91.81 597 CYS A O 1
ATOM 4678 N N . PHE A 1 598 ? -3.890 6.350 31.556 1.00 92.81 598 PHE A N 1
ATOM 4679 C CA . PHE A 1 598 ? -3.677 5.115 30.807 1.00 92.81 598 PHE A CA 1
ATOM 4680 C C . PHE A 1 598 ? -4.547 3.999 31.389 1.00 92.81 598 PHE A C 1
ATOM 4682 O O . PHE A 1 598 ? -4.575 3.818 32.606 1.00 92.81 598 PHE A O 1
ATOM 4689 N N . TYR A 1 599 ? -5.183 3.241 30.504 1.00 94.31 599 TYR A N 1
ATOM 4690 C CA . TYR A 1 599 ? -6.091 2.131 30.767 1.00 94.31 599 TYR A CA 1
ATOM 4691 C C . TYR A 1 599 ? -5.560 0.864 30.082 1.00 94.31 599 TYR A C 1
ATOM 4693 O O . TYR A 1 599 ? -4.954 0.924 29.007 1.00 94.31 599 TYR A O 1
ATOM 4701 N N . GLN A 1 600 ? -5.761 -0.294 30.706 1.00 94.25 600 GLN A N 1
ATOM 4702 C CA . GLN A 1 600 ? -5.305 -1.605 30.230 1.00 94.25 600 GLN A CA 1
ATOM 4703 C C . GLN A 1 600 ? -6.046 -2.072 28.971 1.00 94.25 600 GLN A C 1
ATOM 4705 O O . GLN A 1 600 ? -5.478 -2.775 28.123 1.00 94.25 600 GLN A O 1
ATOM 4710 N N . ASP A 1 601 ? -7.311 -1.684 28.850 1.00 94.88 601 ASP A N 1
ATOM 4711 C CA . ASP A 1 601 ? -8.208 -2.059 27.766 1.00 94.88 601 ASP A CA 1
ATOM 4712 C C . ASP A 1 601 ? -9.423 -1.116 27.696 1.00 94.88 601 ASP A C 1
ATOM 4714 O O . ASP A 1 601 ? -9.579 -0.182 28.492 1.00 94.88 601 ASP A O 1
ATOM 4718 N N . GLY A 1 602 ? -10.274 -1.346 26.693 1.00 94.62 602 GLY A N 1
ATOM 4719 C CA . GLY A 1 602 ? -11.512 -0.598 26.506 1.00 94.62 602 GLY A CA 1
ATOM 4720 C C . GLY A 1 602 ? -12.550 -0.837 27.606 1.00 94.62 602 GLY A C 1
ATOM 4721 O O . GLY A 1 602 ? -13.369 0.046 27.851 1.00 94.62 602 GLY A O 1
ATOM 4722 N N . GLU A 1 603 ? -12.530 -1.981 28.298 1.00 95.81 603 GLU A N 1
ATOM 4723 C CA . GLU A 1 603 ? -13.467 -2.255 29.395 1.00 95.81 603 GLU A CA 1
ATOM 4724 C C . GLU A 1 603 ? -13.156 -1.384 30.612 1.00 95.81 603 GLU A C 1
ATOM 4726 O O . GLU A 1 603 ? -14.058 -0.758 31.174 1.00 95.81 603 GLU A O 1
ATOM 4731 N N . GLU A 1 604 ? -11.880 -1.288 30.995 1.00 95.62 604 GLU A N 1
ATOM 4732 C CA . GLU A 1 604 ? -11.433 -0.404 32.067 1.00 95.62 604 GLU A CA 1
ATOM 4733 C C . GLU A 1 604 ? -11.776 1.053 31.752 1.00 95.62 604 GLU A C 1
ATOM 4735 O O . GLU A 1 604 ? -12.360 1.727 32.605 1.00 95.62 604 GLU A O 1
ATOM 4740 N N . LEU A 1 605 ? -11.521 1.501 30.515 1.00 95.12 605 LEU A N 1
ATOM 4741 C CA . LEU A 1 605 ? -11.906 2.840 30.077 1.00 95.12 605 LEU A CA 1
ATOM 4742 C C . LEU A 1 605 ? -13.419 3.061 30.197 1.00 95.12 605 LEU A C 1
ATOM 4744 O O . LEU A 1 605 ? -13.839 4.065 30.766 1.00 95.12 605 LEU A O 1
ATOM 4748 N N . ARG A 1 606 ? -14.253 2.150 29.678 1.00 96.12 606 ARG A N 1
ATOM 4749 C CA . ARG A 1 606 ? -15.720 2.316 29.670 1.00 96.12 606 ARG A CA 1
ATOM 4750 C C . ARG A 1 606 ? -16.324 2.331 31.074 1.00 96.12 606 ARG A C 1
ATOM 4752 O O . ARG A 1 606 ? -17.360 2.963 31.262 1.00 96.12 606 ARG A O 1
ATOM 4759 N N . ARG A 1 607 ? -15.698 1.684 32.065 1.00 96.56 607 ARG A N 1
ATOM 4760 C CA . ARG A 1 607 ? -16.144 1.782 33.468 1.00 96.56 607 ARG A CA 1
ATOM 4761 C C . ARG A 1 607 ? -16.018 3.202 34.018 1.00 96.56 607 ARG A C 1
ATOM 4763 O O . ARG A 1 607 ? -16.906 3.639 34.743 1.00 96.56 607 ARG A O 1
ATOM 4770 N N . GLU A 1 608 ? -14.947 3.917 33.675 1.00 95.50 608 GLU A N 1
ATOM 4771 C CA . GLU A 1 608 ? -14.721 5.300 34.126 1.00 95.50 608 GLU A CA 1
ATOM 4772 C C . GLU A 1 608 ? -15.347 6.345 33.192 1.00 95.50 608 GLU A C 1
ATOM 4774 O O . GLU A 1 608 ? -15.803 7.400 33.635 1.00 95.50 608 GLU A O 1
ATOM 4779 N N . HIS A 1 609 ? -15.418 6.035 31.898 1.00 95.19 609 HIS A N 1
ATOM 4780 C CA . HIS A 1 609 ? -15.892 6.914 30.835 1.00 95.19 609 HIS A CA 1
ATOM 4781 C C . HIS A 1 609 ? -16.943 6.215 29.955 1.00 95.19 609 HIS A C 1
ATOM 4783 O O . HIS A 1 609 ? -16.715 5.989 28.763 1.00 95.19 609 HIS A O 1
ATOM 4789 N N . PRO A 1 610 ? -18.140 5.913 30.495 1.00 96.12 610 PRO A N 1
ATOM 4790 C CA . PRO A 1 610 ? -19.176 5.145 29.792 1.00 96.12 610 PRO A CA 1
ATOM 4791 C C . PRO A 1 610 ? -19.762 5.847 28.556 1.00 96.12 610 PRO A C 1
ATOM 4793 O O . PRO A 1 610 ? -20.552 5.257 27.827 1.00 96.12 610 PRO A O 1
ATOM 4796 N N . LYS A 1 611 ? -19.405 7.115 28.320 1.00 94.81 611 LYS A N 1
ATOM 4797 C CA . LYS A 1 611 ? -19.860 7.921 27.180 1.00 94.81 611 LYS A CA 1
ATOM 4798 C C . LYS A 1 611 ? -18.901 7.903 25.985 1.00 94.81 611 LYS A C 1
ATOM 4800 O O . LYS A 1 611 ? -19.222 8.510 24.964 1.00 94.81 611 LYS A O 1
ATOM 4805 N N . VAL A 1 612 ? -17.745 7.241 26.089 1.00 93.62 612 VAL A N 1
ATOM 4806 C CA . VAL A 1 612 ? -16.848 7.035 24.941 1.00 93.62 612 VAL A CA 1
ATOM 4807 C C . VAL A 1 612 ? -17.564 6.144 23.926 1.00 93.62 612 VAL A C 1
ATOM 4809 O O . VAL A 1 612 ? -17.883 4.995 24.224 1.00 93.62 612 VAL A O 1
ATOM 4812 N N . LYS A 1 613 ? -17.853 6.695 22.741 1.00 92.31 613 LYS A N 1
ATOM 4813 C CA . LYS A 1 613 ? -18.673 6.031 21.714 1.00 92.31 613 LYS A CA 1
ATOM 4814 C C . LYS A 1 613 ? -17.877 5.167 20.741 1.00 92.31 613 LYS A C 1
ATOM 4816 O O . LYS A 1 613 ? -18.436 4.231 20.181 1.00 92.31 613 LYS A O 1
ATOM 4821 N N . CYS A 1 614 ? -16.612 5.503 20.492 1.00 92.56 614 CYS A N 1
ATOM 4822 C CA . CYS A 1 614 ? -15.786 4.751 19.555 1.00 92.56 614 CYS A CA 1
ATOM 4823 C C . CYS A 1 614 ? -15.416 3.361 20.101 1.00 92.56 614 CYS A C 1
ATOM 4825 O O . CYS A 1 614 ? -15.398 3.117 21.311 1.00 92.56 614 CYS A O 1
ATOM 4827 N N . LEU A 1 615 ? -15.152 2.433 19.184 1.00 93.12 615 LEU A N 1
ATOM 4828 C CA . LEU A 1 615 ? -14.831 1.045 19.498 1.00 93.12 615 LEU A CA 1
ATOM 4829 C C . LEU A 1 615 ? -13.373 0.919 19.988 1.00 93.12 615 LEU A C 1
ATOM 4831 O O . LEU A 1 615 ? -12.474 1.551 19.431 1.00 93.12 615 LEU A O 1
ATOM 4835 N N . ILE A 1 616 ? -13.158 0.111 21.033 1.00 88.62 616 ILE A N 1
ATOM 4836 C CA . ILE A 1 616 ? -11.867 -0.188 21.698 1.00 88.62 616 ILE A CA 1
ATOM 4837 C C . ILE A 1 616 ? -11.915 -1.608 22.227 1.00 88.62 616 ILE A C 1
ATOM 4839 O O . ILE A 1 616 ? -12.988 -1.943 22.801 1.00 88.62 616 ILE A O 1
#

Sequence (616 aa):
MHGAEGLALLALKIGLALLLGEGSPPRTRLGDEEFAIAPRAARATAPAPDLVEPAPAPAPALAPLTWQLCAEQFQSCECAGRMRWGTPSKYQIFEPKNEPWPCDFNTLGDPAPGENKVCECEEAVEVPTGLEWVFCASQFMLCDCPGRIRWGNARRWKLVQPASPNGSLSCSTQLGDPAPGDAGKHCECELDPTAPFYASVSPAVRENPREPLVSCEILAQAQDRSVWDQKQWQAVRGLCEASDADVHAAGPDSLGVEDLRRMAEAWLDEGCEQNYRRLYKDGWLEEAFVNFIGSSPSGTKWARINEQLIRSVHLFSTRPVVVVHFGMVRPAEWDPSKYPRLVVLHAAPFPTSVFRRFDLNKFRSLLVARVKTGVQLDADQFVAPGVDRLFALARQEGSEDYPLPILPVHFLRNEELPMFPGQNGGFTMSGGQSHVFDRYCKEGKCKVSTRWGHAHPTWTFWSLPFLGTWLRRHLRDETLPESQGKVALRVTHIDVDEDLLNIGTWEEEGYKQWCKYDVMDPSDFERLLSNRPKGHCKPKGPPPIVEDPVFHPEGAAVVFLTAHHAVEPEVSSKLIDQLASKAKAKELPGPVYFKGCFYQDGEELRREHPKVKCLI